Protein 8SBB (pdb70)

Organism: NCBI:txid1076937

Sequence (499 aa):
IAYRDRKRPFWTLSVLWPVSPLIGIYLAHTTGVGAFFWLTLAVWYLIIPLLDWVLGDDQSNPPEAVVPALESDRYYRILTYLTVPIHYVVLIGSAWYVSTHYGSMTWYDILGLALSVGIVNGLAINTGHELGHKKTELERWLAKIVLAVVGYGHFFIEHNKGHHKDVATPEDPASAPFGQSIYRFALREIPGAIIRAWNSEKERLGRLGHSPWSLQNEVLQPLLITIPLYVGLIAVLGVKIIPFLLIQIVFGWWQLTSANYIEHYGLLRQKLPDGRYERCQPYHSWNSNHVMSNLILFHLQRHSDHHAHPTRRYQSLRDFPDLPTLPSGYPLMFALSYFPPLWRAVMDRRVLDVCGRDARKINIDPNQREKIIHKFNLLTQVQLQESGGGLVQAGGSLRLSCAASGTISRYWTMGWYRQAPGKERELVAGISEGGSTNYADSVKGRFTISRDNAKNTVYLQMNSLKPEDTAVYYCAVTYRGPWFNRDPHYYWGQGTQVT

Solvent-accessible surface area: 24606 Å² total; per-residue (Å²): 107,38,22,162,37,157,24,20,83,114,10,59,54,1,44,91,55,0,38,21,1,47,95,0,10,152,69,9,114,77,74,62,88,34,65,66,10,101,49,7,30,44,45,20,53,133,95,5,17,91,62,6,191,81,111,26,107,13,140,13,56,4,44,73,18,4,5,18,19,3,55,72,34,152,59,5,66,76,10,1,54,98,0,9,76,48,5,48,89,2,5,77,22,0,0,140,31,1,32,65,65,83,82,103,32,60,170,128,24,25,63,0,0,1,29,0,1,0,19,8,6,16,19,0,8,17,0,2,17,25,4,10,23,20,160,61,131,106,4,102,134,36,0,14,66,0,1,1,2,2,21,7,2,16,17,22,5,26,18,35,127,5,8,48,148,14,1,0,3,73,132,1,18,5,4,0,6,3,16,21,25,0,112,138,0,10,127,113,8,42,67,11,4,86,100,76,2,66,74,36,8,98,116,98,8,48,203,94,71,106,72,47,186,16,156,74,4,47,20,35,44,3,69,124,56,23,112,71,31,32,94,30,24,31,79,123,34,29,118,104,0,58,90,2,2,106,64,0,36,98,39,0,67,63,16,25,1,0,15,29,6,0,9,1,2,0,4,33,22,78,116,74,110,156,39,185,63,52,194,40,65,56,118,7,0,2,10,12,33,43,16,37,1,1,15,4,23,4,24,28,3,6,4,2,3,16,17,55,76,54,67,28,39,7,16,0,10,35,18,74,114,135,37,6,61,13,53,26,0,1,2,81,11,9,38,35,2,38,125,22,87,102,6,114,63,31,0,14,147,91,0,34,117,66,30,40,112,31,9,146,71,2,15,7,7,116,105,44,109,107,122,16,32,152,111,79,109,18,100,116,136,54,86,15,122,55,72,25,53,40,149,62,130,52,60,21,51,47,98,3,15,4,49,14,66,45,43,148,42,174,99,54,47,12,10,3,26,28,37,15,108,78,109,77,47,52,53,4,0,13,10,50,107,68,42,77,72,93,41,31,129,67,3,120,78,37,13,77,13,56,69,146,86,71,177,13,16,4,75,3,87,4,48,36,16,76,117,118,19,36,3,40,9,23,4,16,11,32,46,58,12,56,173,167,80,62,80,11,55,15,39,34,13,108,24,26,90,9,49

Structure (mmCIF, N/CA/C/O backbone):
data_8SBB
#
_entry.id   8SBB
#
_cell.length_a   1.00
_cell.length_b   1.00
_cell.length_c   1.00
_cell.angle_alpha   90.00
_cell.angle_beta   90.00
_cell.angle_gamma   90.00
#
_symmetry.space_group_name_H-M   'P 1'
#
loop_
_entity.id
_entity.type
_entity.pdbx_description
1 polymer 'Alkane 1-monooxygenase'
2 polymer Nanobody
3 non-polymer 'FE (III) ION'
4 non-polymer DODECANE
#
loop_
_atom_site.group_PDB
_atom_site.id
_atom_site.type_symbol
_atom_site.label_atom_id
_atom_site.label_alt_id
_atom_site.label_comp_id
_atom_site.label_asym_id
_atom_site.label_entity_id
_atom_site.label_seq_id
_atom_site.pdbx_PDB_ins_code
_atom_site.Cartn_x
_atom_site.Cartn_y
_atom_site.Cartn_z
_atom_site.occupancy
_atom_site.B_iso_or_equiv
_atom_site.auth_seq_id
_atom_site.auth_comp_id
_atom_site.auth_asym_id
_atom_site.auth_atom_id
_atom_site.pdbx_PDB_model_num
ATOM 1 N N . ILE A 1 19 ? 134.616 81.244 122.818 1.00 80.97 19 ILE A N 1
ATOM 2 C CA . ILE A 1 19 ? 135.026 82.324 121.933 1.00 80.97 19 ILE A CA 1
ATOM 3 C C . ILE A 1 19 ? 134.213 82.237 120.649 1.00 80.97 19 ILE A C 1
ATOM 4 O O . ILE A 1 19 ? 134.690 81.804 119.607 1.00 80.97 19 ILE A O 1
ATOM 9 N N . ALA A 1 20 ? 132.961 82.649 120.738 1.00 73.15 20 ALA A N 1
ATOM 10 C CA . ALA A 1 20 ? 132.022 82.492 119.649 1.00 73.15 20 ALA A CA 1
ATOM 11 C C . ALA A 1 20 ? 131.026 83.630 119.639 1.00 73.15 20 ALA A C 1
ATOM 12 O O . ALA A 1 20 ? 130.707 84.196 120.684 1.00 73.15 20 ALA A O 1
ATOM 14 N N . TYR A 1 21 ? 130.557 83.961 118.470 1.00 66.80 21 TYR A N 1
ATOM 15 C CA . TYR A 1 21 ? 129.550 84.961 118.193 1.00 66.80 21 TYR A CA 1
ATOM 16 C C . TYR A 1 21 ? 128.268 84.379 117.830 1.00 66.80 21 TYR A C 1
ATOM 17 O O . TYR A 1 21 ? 127.684 84.700 116.806 1.00 66.80 21 TYR A O 1
ATOM 26 N N . ARG A 1 22 ? 127.743 83.494 118.676 1.00 71.68 22 ARG A N 1
ATOM 27 C CA . ARG A 1 22 ? 126.377 82.986 118.384 1.00 71.68 22 ARG A CA 1
ATOM 28 C C . ARG A 1 22 ? 125.434 84.193 118.362 1.00 71.68 22 ARG A C 1
ATOM 29 O O . ARG A 1 22 ? 125.451 84.960 119.344 1.00 71.68 22 ARG A O 1
ATOM 37 N N . ASP A 1 23 ? 124.663 84.370 117.282 1.00 63.27 23 ASP A N 1
ATOM 38 C CA . ASP A 1 23 ? 123.777 85.514 117.170 1.00 63.27 23 ASP A CA 1
ATOM 39 C C . ASP A 1 23 ? 122.725 85.494 118.267 1.00 63.27 23 ASP A C 1
ATOM 40 O O . ASP A 1 23 ? 122.744 84.619 119.132 1.00 63.27 23 ASP A O 1
ATOM 45 N N . ARG A 1 24 ? 121.837 86.474 118.287 1.00 60.91 24 ARG A N 1
ATOM 46 C CA . ARG A 1 24 ? 120.721 86.420 119.210 1.00 60.91 24 ARG A CA 1
ATOM 47 C C . ARG A 1 24 ? 119.416 86.747 118.514 1.00 60.91 24 ARG A C 1
ATOM 48 O O . ARG A 1 24 ? 118.373 86.179 118.824 1.00 60.91 24 ARG A O 1
ATOM 56 N N . LYS A 1 25 ? 119.472 87.656 117.557 1.00 56.84 25 LYS A N 1
ATOM 57 C CA . LYS A 1 25 ? 118.289 88.163 116.888 1.00 56.84 25 LYS A CA 1
ATOM 58 C C . LYS A 1 25 ? 118.066 87.468 115.559 1.00 56.84 25 LYS A C 1
ATOM 59 O O . LYS A 1 25 ? 117.218 87.905 114.783 1.00 56.84 25 LYS A O 1
ATOM 65 N N . ARG A 1 26 ? 118.808 86.401 115.274 1.00 58.07 26 ARG A N 1
ATOM 66 C CA . ARG A 1 26 ? 118.885 85.870 113.914 1.00 58.07 26 ARG A CA 1
ATOM 67 C C . ARG A 1 26 ? 117.540 85.552 113.288 1.00 58.07 26 ARG A C 1
ATOM 68 O O . ARG A 1 26 ? 117.266 86.083 112.206 1.00 58.07 26 ARG A O 1
ATOM 76 N N . PRO A 1 27 ? 116.669 84.735 113.870 1.00 53.07 27 PRO A N 1
ATOM 77 C CA . PRO A 1 27 ? 115.407 84.471 113.184 1.00 53.07 27 PRO A CA 1
ATOM 78 C C . PRO A 1 27 ? 114.529 85.680 113.080 1.00 53.07 27 PRO A C 1
ATOM 79 O O . PRO A 1 27 ? 113.753 85.769 112.128 1.00 53.07 27 PRO A O 1
ATOM 83 N N . PHE A 1 28 ? 114.643 86.629 113.998 1.00 51.69 28 PHE A N 1
ATOM 84 C CA . PHE A 1 28 ? 113.677 87.708 114.107 1.00 51.69 28 PHE A CA 1
ATOM 85 C C . PHE A 1 28 ? 114.002 88.909 113.249 1.00 51.69 28 PHE A C 1
ATOM 86 O O . PHE A 1 28 ? 113.520 90.003 113.544 1.00 51.69 28 PHE A O 1
ATOM 94 N N . TRP A 1 29 ? 114.796 88.770 112.202 1.00 48.70 29 TRP A N 1
ATOM 95 C CA . TRP A 1 29 ? 114.952 89.888 111.296 1.00 48.70 29 TRP A CA 1
ATOM 96 C C . TRP A 1 29 ? 113.901 89.921 110.198 1.00 48.70 29 TRP A C 1
ATOM 97 O O . TRP A 1 29 ? 113.904 90.867 109.409 1.00 48.70 29 TRP A O 1
ATOM 108 N N . THR A 1 30 ? 113.002 88.932 110.117 1.00 46.12 30 THR A N 1
ATOM 109 C CA . THR A 1 30 ? 111.940 88.954 109.107 1.00 46.12 30 THR A CA 1
ATOM 110 C C . THR A 1 30 ? 110.710 89.729 109.553 1.00 46.12 30 THR A C 1
ATOM 111 O O . THR A 1 30 ? 109.842 90.085 108.731 1.00 46.12 30 THR A O 1
ATOM 115 N N . LEU A 1 31 ? 110.631 90.055 110.822 1.00 43.18 31 LEU A N 1
ATOM 116 C CA . LEU A 1 31 ? 109.654 91.035 111.224 1.00 43.18 31 LEU A CA 1
ATOM 117 C C . LEU A 1 31 ? 109.810 92.324 110.433 1.00 43.18 31 LEU A C 1
ATOM 118 O O . LEU A 1 31 ? 108.879 93.131 110.378 1.00 43.18 31 LEU A O 1
ATOM 123 N N . SER A 1 32 ? 110.953 92.515 109.779 1.00 44.21 32 SER A N 1
ATOM 124 C CA . SER A 1 32 ? 111.152 93.702 108.959 1.00 44.21 32 SER A CA 1
ATOM 125 C C . SER A 1 32 ? 110.454 93.581 107.617 1.00 44.21 32 SER A C 1
ATOM 126 O O . SER A 1 32 ? 110.170 94.589 106.970 1.00 44.21 32 SER A O 1
ATOM 129 N N . VAL A 1 33 ? 110.210 92.366 107.153 1.00 42.77 33 VAL A N 1
ATOM 130 C CA . VAL A 1 33 ? 109.272 92.209 106.052 1.00 42.77 33 VAL A CA 1
ATOM 131 C C . VAL A 1 33 ? 107.889 92.547 106.531 1.00 42.77 33 VAL A C 1
ATOM 132 O O . VAL A 1 33 ? 107.100 93.174 105.824 1.00 42.77 33 VAL A O 1
ATOM 136 N N . LEU A 1 34 ? 107.577 92.160 107.755 1.00 41.00 34 LEU A N 1
ATOM 137 C CA . LEU A 1 34 ? 106.231 92.455 108.241 1.00 41.00 34 LEU A CA 1
ATOM 138 C C . LEU A 1 34 ? 105.956 93.949 108.298 1.00 41.00 34 LEU A C 1
ATOM 139 O O . LEU A 1 34 ? 105.113 94.447 107.556 1.00 41.00 34 LEU A O 1
ATOM 144 N N . TRP A 1 35 ? 106.676 94.684 109.148 1.00 41.21 35 TRP A N 1
ATOM 145 C CA . TRP A 1 35 ? 106.215 95.999 109.611 1.00 41.21 35 TRP A CA 1
ATOM 146 C C . TRP A 1 35 ? 105.755 96.945 108.521 1.00 41.21 35 TRP A C 1
ATOM 147 O O . TRP A 1 35 ? 104.856 97.752 108.793 1.00 41.21 35 TRP A O 1
ATOM 158 N N . PRO A 1 36 ? 106.321 96.957 107.316 1.00 39.74 36 PRO A N 1
ATOM 159 C CA . PRO A 1 36 ? 105.832 97.900 106.309 1.00 39.74 36 PRO A CA 1
ATOM 160 C C . PRO A 1 36 ? 104.392 97.719 105.904 1.00 39.74 36 PRO A C 1
ATOM 161 O O . PRO A 1 36 ? 103.901 98.530 105.117 1.00 39.74 36 PRO A O 1
ATOM 165 N N . VAL A 1 37 ? 103.690 96.699 106.389 1.00 39.02 37 VAL A N 1
ATOM 166 C CA . VAL A 1 37 ? 102.309 96.475 105.998 1.00 39.02 37 VAL A CA 1
ATOM 167 C C . VAL A 1 37 ? 101.350 96.759 107.146 1.00 39.02 37 VAL A C 1
ATOM 168 O O . VAL A 1 37 ? 100.246 96.227 107.178 1.00 39.02 37 VAL A O 1
ATOM 172 N N . SER A 1 38 ? 101.739 97.607 108.082 1.00 41.42 38 SER A N 1
ATOM 173 C CA . SER A 1 38 ? 100.883 97.849 109.234 1.00 41.42 38 SER A CA 1
ATOM 174 C C . SER A 1 38 ? 99.672 98.711 108.919 1.00 41.42 38 SER A C 1
ATOM 175 O O . SER A 1 38 ? 98.590 98.412 109.452 1.00 41.42 38 SER A O 1
ATOM 178 N N . PRO A 1 39 ? 99.750 99.749 108.087 1.00 41.92 39 PRO A N 1
ATOM 179 C CA . PRO A 1 39 ? 98.520 100.458 107.719 1.00 41.92 39 PRO A CA 1
ATOM 180 C C . PRO A 1 39 ? 97.535 99.604 106.956 1.00 41.92 39 PRO A C 1
ATOM 181 O O . PRO A 1 39 ? 96.329 99.785 107.117 1.00 41.92 39 PRO A O 1
ATOM 185 N N . LEU A 1 40 ? 97.999 98.649 106.155 1.00 40.96 40 LEU A N 1
ATOM 186 C CA . LEU A 1 40 ? 97.083 97.849 105.352 1.00 40.96 40 LEU A CA 1
ATOM 187 C C . LEU A 1 40 ? 96.262 96.899 106.208 1.00 40.96 40 LEU A C 1
ATOM 188 O O . LEU A 1 40 ? 95.036 96.832 106.069 1.00 40.96 40 LEU A O 1
ATOM 193 N N . ILE A 1 41 ? 96.911 96.123 107.078 1.00 41.85 41 ILE A N 1
ATOM 194 C CA . ILE A 1 41 ? 96.099 95.253 107.919 1.00 41.85 41 ILE A CA 1
ATOM 195 C C . ILE A 1 41 ? 95.404 96.071 108.984 1.00 41.85 41 ILE A C 1
ATOM 196 O O . ILE A 1 41 ? 94.357 95.667 109.491 1.00 41.85 41 ILE A O 1
ATOM 201 N N . GLY A 1 42 ? 95.909 97.257 109.281 1.00 40.60 42 GLY A N 1
ATOM 202 C CA . GLY A 1 42 ? 95.105 98.191 110.033 1.00 40.60 42 GLY A CA 1
ATOM 203 C C . GLY A 1 42 ? 93.786 98.476 109.351 1.00 40.60 42 GLY A C 1
ATOM 204 O O . GLY A 1 42 ? 92.727 98.431 109.979 1.00 40.60 42 GLY A O 1
ATOM 205 N N . ILE A 1 43 ? 93.828 98.730 108.050 1.00 40.83 43 ILE A N 1
ATOM 206 C CA . ILE A 1 43 ? 92.607 98.969 107.290 1.00 40.83 43 ILE A CA 1
ATOM 207 C C . ILE A 1 43 ? 91.698 97.758 107.340 1.00 40.83 43 ILE A C 1
ATOM 208 O O . ILE A 1 43 ? 90.515 97.863 107.672 1.00 40.83 43 ILE A O 1
ATOM 213 N N . TYR A 1 44 ? 92.213 96.613 106.922 1.00 41.78 44 TYR A N 1
ATOM 214 C CA . TYR A 1 44 ? 91.393 95.413 106.890 1.00 41.78 44 TYR A CA 1
ATOM 215 C C . TYR A 1 44 ? 90.707 95.197 108.220 1.00 41.78 44 TYR A C 1
ATOM 216 O O . TYR A 1 44 ? 89.495 94.987 108.279 1.00 41.78 44 TYR A O 1
ATOM 225 N N . LEU A 1 45 ? 91.470 95.200 109.293 1.00 43.43 45 LEU A N 1
ATOM 226 C CA . LEU A 1 45 ? 90.877 94.997 110.593 1.00 43.43 45 LEU A CA 1
ATOM 227 C C . LEU A 1 45 ? 89.812 96.053 110.881 1.00 43.43 45 LEU A C 1
ATOM 228 O O . LEU A 1 45 ? 88.735 95.723 111.395 1.00 43.43 45 LEU A O 1
ATOM 233 N N . ALA A 1 46 ? 90.067 97.320 110.521 1.00 42.72 46 ALA A N 1
ATOM 234 C CA . ALA A 1 46 ? 89.131 98.389 110.867 1.00 42.72 46 ALA A CA 1
ATOM 235 C C . ALA A 1 46 ? 87.866 98.317 110.049 1.00 42.72 46 ALA A C 1
ATOM 236 O O . ALA A 1 46 ? 86.868 98.942 110.398 1.00 42.72 46 ALA A O 1
ATOM 238 N N . HIS A 1 47 ? 87.896 97.595 108.951 1.00 41.21 47 HIS A N 1
ATOM 239 C CA . HIS A 1 47 ? 86.697 97.464 108.142 1.00 41.21 47 HIS A CA 1
ATOM 240 C C . HIS A 1 47 ? 85.925 96.213 108.493 1.00 41.21 47 HIS A C 1
ATOM 241 O O . HIS A 1 47 ? 84.697 96.190 108.394 1.00 41.21 47 HIS A O 1
ATOM 248 N N . THR A 1 48 ? 86.626 95.151 108.872 1.00 44.04 48 THR A N 1
ATOM 249 C CA . THR A 1 48 ? 85.927 93.936 109.243 1.00 44.04 48 THR A CA 1
ATOM 250 C C . THR A 1 48 ? 85.310 94.055 110.617 1.00 44.04 48 THR A C 1
ATOM 251 O O . THR A 1 48 ? 84.132 93.759 110.796 1.00 44.04 48 THR A O 1
ATOM 255 N N . THR A 1 49 ? 86.068 94.502 111.598 1.00 44.62 49 THR A N 1
ATOM 256 C CA . THR A 1 49 ? 85.502 94.548 112.927 1.00 44.62 49 THR A CA 1
ATOM 257 C C . THR A 1 49 ? 84.474 95.651 113.082 1.00 44.62 49 THR A C 1
ATOM 258 O O . THR A 1 49 ? 83.592 95.531 113.938 1.00 44.62 49 THR A O 1
ATOM 262 N N . GLY A 1 50 ? 84.552 96.718 112.295 1.00 43.94 50 GLY A N 1
ATOM 263 C CA . GLY A 1 50 ? 83.602 97.801 112.427 1.00 43.94 50 GLY A CA 1
ATOM 264 C C . GLY A 1 50 ? 83.766 98.665 113.657 1.00 43.94 50 GLY A C 1
ATOM 265 O O . GLY A 1 50 ? 82.829 98.774 114.447 1.00 43.94 50 GLY A O 1
ATOM 266 N N . VAL A 1 51 ? 84.937 99.233 113.861 1.00 44.45 51 VAL A N 1
ATOM 267 C CA . VAL A 1 51 ? 85.190 100.274 114.840 1.00 44.45 51 VAL A CA 1
ATOM 268 C C . VAL A 1 51 ? 85.970 101.337 114.092 1.00 44.45 51 VAL A C 1
ATOM 269 O O . VAL A 1 51 ? 86.115 101.253 112.871 1.00 44.45 51 VAL A O 1
ATOM 273 N N . GLY A 1 52 ? 86.440 102.346 114.784 1.00 43.64 52 GLY A N 1
ATOM 274 C CA . GLY A 1 52 ? 87.085 103.366 113.999 1.00 43.64 52 GLY A CA 1
ATOM 275 C C . GLY A 1 52 ? 88.533 103.602 114.269 1.00 43.64 52 GLY A C 1
ATOM 276 O O . GLY A 1 52 ? 89.258 104.008 113.363 1.00 43.64 52 GLY A O 1
ATOM 277 N N . ALA A 1 53 ? 88.992 103.365 115.485 1.00 43.27 53 ALA A N 1
ATOM 278 C CA . ALA A 1 53 ? 90.356 103.710 115.822 1.00 43.27 53 ALA A CA 1
ATOM 279 C C . ALA A 1 53 ? 91.378 102.875 115.079 1.00 43.27 53 ALA A C 1
ATOM 280 O O . ALA A 1 53 ? 92.522 103.309 114.948 1.00 43.27 53 ALA A O 1
ATOM 282 N N . PHE A 1 54 ? 91.010 101.715 114.574 1.00 43.63 54 PHE A N 1
ATOM 283 C CA . PHE A 1 54 ? 91.993 100.773 114.074 1.00 43.63 54 PHE A CA 1
ATOM 284 C C . PHE A 1 54 ? 92.757 101.249 112.855 1.00 43.63 54 PHE A C 1
ATOM 285 O O . PHE A 1 54 ? 93.607 100.503 112.362 1.00 43.63 54 PHE A O 1
ATOM 293 N N . PHE A 1 55 ? 92.505 102.439 112.342 1.00 41.47 55 PHE A N 1
ATOM 294 C CA . PHE A 1 55 ? 93.456 102.973 111.389 1.00 41.47 55 PHE A CA 1
ATOM 295 C C . PHE A 1 55 ? 94.656 103.549 112.108 1.00 41.47 55 PHE A C 1
ATOM 296 O O . PHE A 1 55 ? 95.792 103.368 111.675 1.00 41.47 55 PHE A O 1
ATOM 304 N N . TRP A 1 56 ? 94.426 104.229 113.216 1.00 41.74 56 TRP A N 1
ATOM 305 C CA . TRP A 1 56 ? 95.500 104.731 114.046 1.00 41.74 56 TRP A CA 1
ATOM 306 C C . TRP A 1 56 ? 96.173 103.568 114.761 1.00 41.74 56 TRP A C 1
ATOM 307 O O . TRP A 1 56 ? 96.077 103.416 115.976 1.00 41.74 56 TRP A O 1
ATOM 318 N N . LEU A 1 57 ? 96.843 102.720 113.998 1.00 41.90 57 LEU A N 1
ATOM 319 C CA . LEU A 1 57 ? 97.453 101.558 114.619 1.00 41.90 57 LEU A CA 1
ATOM 320 C C . LEU A 1 57 ? 98.958 101.599 114.532 1.00 41.90 57 LEU A C 1
ATOM 321 O O . LEU A 1 57 ? 99.640 101.164 115.466 1.00 41.90 57 LEU A O 1
ATOM 326 N N . THR A 1 58 ? 99.499 102.111 113.433 1.00 41.92 58 THR A N 1
ATOM 327 C CA . THR A 1 58 ? 100.930 102.324 113.385 1.00 41.92 58 THR A CA 1
ATOM 328 C C . THR A 1 58 ? 101.364 103.358 114.397 1.00 41.92 58 THR A C 1
ATOM 329 O O . THR A 1 58 ? 102.416 103.205 115.013 1.00 41.92 58 THR A O 1
ATOM 333 N N . LEU A 1 59 ? 100.576 104.390 114.590 1.00 40.72 59 LEU A N 1
ATOM 334 C CA . LEU A 1 59 ? 100.907 105.418 115.545 1.00 40.72 59 LEU A CA 1
ATOM 335 C C . LEU A 1 59 ? 100.882 104.912 116.968 1.00 40.72 59 LEU A C 1
ATOM 336 O O . LEU A 1 59 ? 101.500 105.532 117.836 1.00 40.72 59 LEU A O 1
ATOM 341 N N . ALA A 1 60 ? 100.205 103.816 117.237 1.00 40.41 60 ALA A N 1
ATOM 342 C CA . ALA A 1 60 ? 100.270 103.227 118.547 1.00 40.41 60 ALA A CA 1
ATOM 343 C C . ALA A 1 60 ? 101.378 102.218 118.660 1.00 40.41 60 ALA A C 1
ATOM 344 O O . ALA A 1 60 ? 102.126 102.263 119.630 1.00 40.41 60 ALA A O 1
ATOM 346 N N . VAL A 1 61 ? 101.538 101.346 117.683 1.00 41.43 61 VAL A N 1
ATOM 347 C CA . VAL A 1 61 ? 102.685 100.464 117.666 1.00 41.43 61 VAL A CA 1
ATOM 348 C C . VAL A 1 61 ? 103.986 101.229 117.846 1.00 41.43 61 VAL A C 1
ATOM 349 O O . VAL A 1 61 ? 104.847 100.811 118.623 1.00 41.43 61 VAL A O 1
ATOM 353 N N . TRP A 1 62 ? 104.157 102.362 117.178 1.00 44.19 62 TRP A N 1
ATOM 354 C CA . TRP A 1 62 ? 105.452 103.023 117.166 1.00 44.19 62 TRP A CA 1
ATOM 355 C C . TRP A 1 62 ? 105.688 103.843 118.418 1.00 44.19 62 TRP A C 1
ATOM 356 O O . TRP A 1 62 ? 106.831 103.997 118.848 1.00 44.19 62 TRP A O 1
ATOM 367 N N . TYR A 1 63 ? 104.644 104.377 119.021 1.00 44.24 63 TYR A N 1
ATOM 368 C CA . TYR A 1 63 ? 104.873 105.275 120.139 1.00 44.24 63 TYR A CA 1
ATOM 369 C C . TYR A 1 63 ? 104.628 104.602 121.482 1.00 44.24 63 TYR A C 1
ATOM 370 O O . TYR A 1 63 ? 105.123 105.069 122.510 1.00 44.24 63 TYR A O 1
ATOM 379 N N . LEU A 1 64 ? 103.853 103.528 121.517 1.00 42.65 64 LEU A N 1
ATOM 380 C CA . LEU A 1 64 ? 103.349 103.114 122.810 1.00 42.65 64 LEU A CA 1
ATOM 381 C C . LEU A 1 64 ? 103.549 101.633 123.092 1.00 42.65 64 LEU A C 1
ATOM 382 O O . LEU A 1 64 ? 103.667 101.242 124.252 1.00 42.65 64 LEU A O 1
ATOM 387 N N . ILE A 1 65 ? 103.594 100.789 122.076 1.00 43.30 65 ILE A N 1
ATOM 388 C CA . ILE A 1 65 ? 103.870 99.401 122.392 1.00 43.30 65 ILE A CA 1
ATOM 389 C C . ILE A 1 65 ? 105.334 99.057 122.166 1.00 43.30 65 ILE A C 1
ATOM 390 O O . ILE A 1 65 ? 105.862 98.168 122.837 1.00 43.30 65 ILE A O 1
ATOM 395 N N . ILE A 1 66 ? 106.030 99.734 121.256 1.00 45.13 66 ILE A N 1
ATOM 396 C CA . ILE A 1 66 ? 107.465 99.487 121.085 1.00 45.13 66 ILE A CA 1
ATOM 397 C C . ILE A 1 66 ? 108.321 100.170 122.147 1.00 45.13 66 ILE A C 1
ATOM 398 O O . ILE A 1 66 ? 109.335 99.591 122.536 1.00 45.13 66 ILE A O 1
ATOM 403 N N . PRO A 1 67 ? 108.015 101.365 122.644 1.00 45.18 67 PRO A N 1
ATOM 404 C CA . PRO A 1 67 ? 108.734 101.827 123.840 1.00 45.18 67 PRO A CA 1
ATOM 405 C C . PRO A 1 67 ? 108.526 100.965 125.074 1.00 45.18 67 PRO A C 1
ATOM 406 O O . PRO A 1 67 ? 109.505 100.600 125.754 1.00 45.18 67 PRO A O 1
ATOM 410 N N . LEU A 1 68 ? 107.276 100.651 125.407 1.00 45.77 68 LEU A N 1
ATOM 411 C CA . LEU A 1 68 ? 107.017 99.702 126.481 1.00 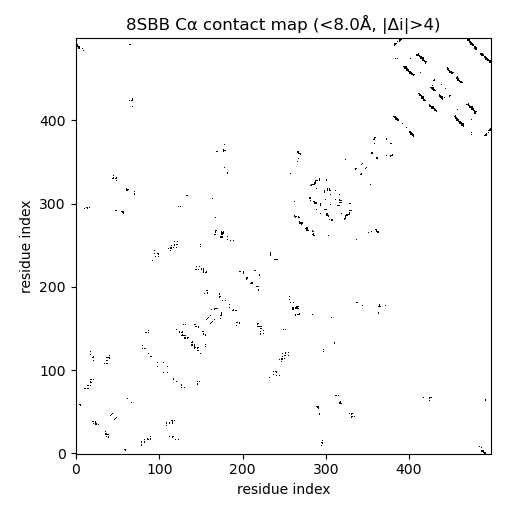45.77 68 LEU A CA 1
ATOM 412 C C . LEU A 1 68 ? 107.785 98.413 126.262 1.00 45.77 68 LEU A C 1
ATOM 413 O O . LEU A 1 68 ? 108.533 97.966 127.135 1.00 45.77 68 LEU A O 1
ATOM 418 N N . LEU A 1 69 ? 107.620 97.803 125.100 1.00 47.04 69 LEU A N 1
ATOM 419 C CA . LEU A 1 69 ? 108.300 96.550 124.849 1.00 47.04 69 LEU A CA 1
ATOM 420 C C . LEU A 1 69 ? 109.801 96.709 124.906 1.00 47.04 69 LEU A C 1
ATOM 421 O O . LEU A 1 69 ? 110.499 95.789 125.359 1.00 47.04 69 LEU A O 1
ATOM 426 N N . ASP A 1 70 ? 110.302 97.849 124.448 1.00 47.55 70 ASP A N 1
ATOM 427 C CA . ASP A 1 70 ? 111.710 98.154 124.568 1.00 47.55 70 ASP A CA 1
ATOM 428 C C . ASP A 1 70 ? 112.152 97.906 125.984 1.00 47.55 70 ASP A C 1
ATOM 429 O O . ASP A 1 70 ? 112.912 96.975 126.268 1.00 47.55 70 ASP A O 1
ATOM 434 N N . TRP A 1 71 ? 111.579 98.677 126.903 1.00 48.15 71 TRP A N 1
ATOM 435 C CA . TRP A 1 71 ? 111.931 98.581 128.313 1.00 48.15 71 TRP A CA 1
ATOM 436 C C . TRP A 1 71 ? 111.679 97.185 128.868 1.00 48.15 71 TRP A C 1
ATOM 437 O O . TRP A 1 71 ? 112.313 96.781 129.846 1.00 48.15 71 TRP A O 1
ATOM 448 N N . VAL A 1 72 ? 110.758 96.430 128.258 1.00 46.20 72 VAL A N 1
ATOM 449 C CA . VAL A 1 72 ? 110.401 95.110 128.783 1.00 46.20 72 VAL A CA 1
ATOM 450 C C . VAL A 1 72 ? 111.467 94.094 128.444 1.00 46.20 72 VAL A C 1
ATOM 451 O O . VAL A 1 72 ? 111.709 93.153 129.198 1.00 46.20 72 VAL A O 1
ATOM 455 N N . LEU A 1 73 ? 112.134 94.271 127.319 1.00 50.31 73 LEU A N 1
ATOM 456 C CA . LEU A 1 73 ? 113.155 93.307 126.956 1.00 50.31 73 LEU A CA 1
ATOM 457 C C . LEU A 1 73 ? 114.475 93.621 127.638 1.00 50.31 73 LEU A C 1
ATOM 458 O O . LEU A 1 73 ? 114.972 92.828 128.443 1.00 50.31 73 LEU A O 1
ATOM 463 N N . GLY A 1 74 ? 115.062 94.777 127.342 1.00 57.05 74 GLY A N 1
ATOM 464 C CA . GLY A 1 74 ? 116.296 95.189 127.979 1.00 57.05 74 GLY A CA 1
ATOM 465 C C . GLY A 1 74 ? 117.299 95.723 126.971 1.00 57.05 74 GLY A C 1
ATOM 466 O O . GLY A 1 74 ? 116.924 96.257 125.920 1.00 57.05 74 GLY A O 1
ATOM 467 N N . ASP A 1 75 ? 118.577 95.580 127.306 1.00 63.09 75 ASP A N 1
ATOM 468 C CA . ASP A 1 75 ? 119.653 95.916 126.393 1.00 63.09 75 ASP A CA 1
ATOM 469 C C . ASP A 1 75 ? 119.873 94.762 125.422 1.00 63.09 75 ASP A C 1
ATOM 470 O O . ASP A 1 75 ? 119.244 93.707 125.525 1.00 63.09 75 ASP A O 1
ATOM 475 N N . ASP A 1 76 ? 120.780 94.943 124.474 1.00 58.44 76 ASP A N 1
ATOM 476 C CA . ASP A 1 76 ? 121.203 93.852 123.612 1.00 58.44 76 ASP A CA 1
ATOM 477 C C . ASP A 1 76 ? 122.418 93.188 124.217 1.00 58.44 76 ASP A C 1
ATOM 478 O O . ASP A 1 76 ? 123.212 93.836 124.900 1.00 58.44 76 ASP A O 1
ATOM 483 N N . GLN A 1 77 ? 122.559 91.898 123.984 1.00 61.64 77 GLN A N 1
ATOM 484 C CA . GLN A 1 77 ? 123.745 91.201 124.436 1.00 61.64 77 GLN A CA 1
ATOM 485 C C . GLN A 1 77 ? 124.578 90.681 123.282 1.00 61.64 77 GLN A C 1
ATOM 486 O O . GLN A 1 77 ? 125.298 89.695 123.440 1.00 61.64 77 GLN A O 1
ATOM 492 N N . SER A 1 78 ? 124.503 91.320 122.130 1.00 60.74 78 SER A N 1
ATOM 493 C CA . SER A 1 78 ? 125.242 90.893 120.957 1.00 60.74 78 SER A CA 1
ATOM 494 C C . SER A 1 78 ? 126.031 92.068 120.412 1.00 60.74 78 SER A C 1
ATOM 495 O O . SER A 1 78 ? 125.461 92.990 119.826 1.00 60.74 78 SER A O 1
ATOM 498 N N . ASN A 1 79 ? 127.338 92.029 120.587 1.00 59.53 79 ASN A N 1
ATOM 499 C CA . ASN A 1 79 ? 128.249 92.901 119.863 1.00 59.53 79 ASN A CA 1
ATOM 500 C C . ASN A 1 79 ? 129.201 91.988 119.115 1.00 59.53 79 ASN A C 1
ATOM 501 O O . ASN A 1 79 ? 129.827 91.107 119.711 1.00 59.53 79 ASN A O 1
ATOM 506 N N . PRO A 1 80 ? 129.327 92.149 117.815 1.00 58.46 80 PRO A N 1
ATOM 507 C CA . PRO A 1 80 ? 130.299 91.388 117.083 1.00 58.46 80 PRO A CA 1
ATOM 508 C C . PRO A 1 80 ? 131.706 91.810 117.444 1.00 58.46 80 PRO A C 1
ATOM 509 O O . PRO A 1 80 ? 132.011 93.009 117.484 1.00 58.46 80 PRO A O 1
ATOM 513 N N . PRO A 1 81 ? 132.594 90.868 117.711 1.00 62.32 81 PRO A N 1
ATOM 514 C CA . PRO A 1 81 ? 134.011 91.199 117.824 1.00 62.32 81 PRO A CA 1
ATOM 515 C C . PRO A 1 81 ? 134.602 91.636 116.497 1.00 62.32 81 PRO A C 1
ATOM 516 O O . PRO A 1 81 ? 133.914 91.788 115.489 1.00 62.32 81 PRO A O 1
ATOM 520 N N . GLU A 1 82 ? 135.913 91.853 116.512 1.00 66.64 82 GLU A N 1
ATOM 521 C CA . GLU A 1 82 ? 136.564 92.525 115.395 1.00 66.64 82 GLU A CA 1
ATOM 522 C C . GLU A 1 82 ? 136.802 91.597 114.212 1.00 66.64 82 GLU A C 1
ATOM 523 O O . GLU A 1 82 ? 136.479 91.946 113.077 1.00 66.64 82 GLU A O 1
ATOM 529 N N . ALA A 1 83 ? 137.387 90.429 114.439 1.00 66.86 83 ALA A N 1
ATOM 530 C CA . ALA A 1 83 ? 137.739 89.583 113.311 1.00 66.86 83 ALA A CA 1
ATOM 531 C C . ALA A 1 83 ? 136.573 88.785 112.761 1.00 66.86 83 ALA A C 1
ATOM 532 O O . ALA A 1 83 ? 136.801 87.918 111.916 1.00 66.86 83 ALA A O 1
ATOM 534 N N . VAL A 1 84 ? 135.341 89.032 113.199 1.00 65.33 84 VAL A N 1
ATOM 535 C CA . VAL A 1 84 ? 134.203 88.375 112.567 1.00 65.33 84 VAL A CA 1
ATOM 536 C C . VAL A 1 84 ? 133.520 89.243 111.532 1.00 65.33 84 VAL A C 1
ATOM 537 O O . VAL A 1 84 ? 132.580 88.775 110.878 1.00 65.33 84 VAL A O 1
ATOM 541 N N . VAL A 1 85 ? 133.952 90.488 111.355 1.00 63.32 85 VAL A N 1
ATOM 542 C CA . VAL A 1 85 ? 133.376 91.319 110.305 1.00 63.32 85 VAL A CA 1
ATOM 543 C C . VAL A 1 85 ? 133.526 90.682 108.934 1.00 63.32 85 VAL A C 1
ATOM 544 O O . VAL A 1 85 ? 132.512 90.557 108.220 1.00 63.32 85 VAL A O 1
ATOM 548 N N . PRO A 1 86 ? 134.709 90.248 108.507 1.00 69.48 86 PRO A N 1
ATOM 549 C CA . PRO A 1 86 ? 134.784 89.553 107.229 1.00 69.48 86 PRO A CA 1
ATOM 550 C C . PRO A 1 86 ? 134.021 88.261 107.219 1.00 69.48 86 PRO A C 1
ATOM 551 O O . PRO A 1 86 ? 133.940 87.622 106.166 1.00 69.48 86 PRO A O 1
ATOM 555 N N . ALA A 1 87 ? 133.456 87.841 108.339 1.00 65.51 87 ALA A N 1
ATOM 556 C CA . ALA A 1 87 ? 132.583 86.687 108.298 1.00 65.51 87 ALA A CA 1
ATOM 557 C C . ALA A 1 87 ? 131.129 87.075 108.234 1.00 65.51 87 ALA A C 1
ATOM 558 O O . ALA A 1 87 ? 130.354 86.417 107.540 1.00 65.51 87 ALA A O 1
ATOM 560 N N . LEU A 1 88 ? 130.739 88.126 108.922 1.00 59.96 88 LEU A N 1
ATOM 561 C CA . LEU A 1 88 ? 129.349 88.518 108.921 1.00 59.96 88 LEU A CA 1
ATOM 562 C C . LEU A 1 88 ? 128.964 89.302 107.688 1.00 59.96 88 LEU A C 1
ATOM 563 O O . LEU A 1 88 ? 127.783 89.570 107.490 1.00 59.96 88 LEU A O 1
ATOM 568 N N . GLU A 1 89 ? 129.909 89.684 106.850 1.00 59.28 89 GLU A N 1
ATOM 569 C CA . GLU A 1 89 ? 129.552 90.308 105.587 1.00 59.28 89 GLU A CA 1
ATOM 570 C C . GLU A 1 89 ? 129.641 89.333 104.430 1.00 59.28 89 GLU A C 1
ATOM 571 O O . GLU A 1 89 ? 130.152 89.672 103.366 1.00 59.28 89 GLU A O 1
ATOM 577 N N . SER A 1 90 ? 129.203 88.106 104.634 1.00 60.74 90 SER A N 1
ATOM 578 C CA . SER A 1 90 ? 129.140 87.148 103.549 1.00 60.74 90 SER A CA 1
ATOM 579 C C . SER A 1 90 ? 127.898 86.275 103.620 1.00 60.74 90 SER A C 1
ATOM 580 O O . SER A 1 90 ? 127.783 85.320 102.848 1.00 60.74 90 SER A O 1
ATOM 583 N N . ASP A 1 91 ? 126.980 86.559 104.526 1.00 60.90 91 ASP A N 1
ATOM 584 C CA . ASP A 1 91 ? 125.689 85.903 104.553 1.00 60.90 91 ASP A CA 1
ATOM 585 C C . ASP A 1 91 ? 124.680 86.821 103.901 1.00 60.90 91 ASP A C 1
ATOM 586 O O . ASP A 1 91 ? 124.412 87.914 104.396 1.00 60.90 91 ASP A O 1
ATOM 591 N N . ARG A 1 92 ? 124.122 86.365 102.804 1.00 55.91 92 ARG A N 1
ATOM 592 C CA . ARG A 1 92 ? 123.266 87.168 101.967 1.00 55.91 92 ARG A CA 1
ATOM 593 C C . ARG A 1 92 ? 121.887 87.383 102.549 1.00 55.91 92 ARG A C 1
ATOM 594 O O . ARG A 1 92 ? 121.151 88.227 102.034 1.00 55.91 92 ARG A O 1
ATOM 602 N N . TYR A 1 93 ? 121.497 86.623 103.561 1.00 51.71 93 TYR A N 1
ATOM 603 C CA . TYR A 1 93 ? 120.169 86.785 104.134 1.00 51.71 93 TYR A CA 1
ATOM 604 C C . TYR A 1 93 ? 119.952 88.227 104.553 1.00 51.71 93 TYR A C 1
ATOM 605 O O . TYR A 1 93 ? 118.889 88.821 104.292 1.00 51.71 93 TYR A O 1
ATOM 614 N N . TYR A 1 94 ? 120.986 88.832 105.133 1.00 49.57 94 TYR A N 1
ATOM 615 C CA . TYR A 1 94 ? 120.859 90.175 105.669 1.00 49.57 94 TYR A CA 1
ATOM 616 C C . TYR A 1 94 ? 120.655 91.199 104.574 1.00 49.57 94 TYR A C 1
ATOM 617 O O . TYR A 1 94 ? 120.304 92.340 104.870 1.00 49.57 94 TYR A O 1
ATOM 626 N N . ARG A 1 95 ? 120.873 90.838 103.317 1.00 48.05 95 ARG A N 1
ATOM 627 C CA . ARG A 1 95 ? 120.626 91.818 102.279 1.00 48.05 95 ARG A CA 1
ATOM 628 C C . ARG A 1 95 ? 119.415 91.468 101.435 1.00 48.05 95 ARG A C 1
ATOM 629 O O . ARG A 1 95 ? 118.771 92.370 100.860 1.00 48.05 95 ARG A O 1
ATOM 637 N N . ILE A 1 96 ? 119.075 90.186 101.346 1.00 44.72 96 ILE A N 1
ATOM 638 C CA . ILE A 1 96 ? 117.818 89.858 100.701 1.00 44.72 96 ILE A CA 1
ATOM 639 C C . ILE A 1 96 ? 116.682 90.448 101.494 1.00 44.72 96 ILE A C 1
ATOM 640 O O . ILE A 1 96 ? 115.638 90.805 100.932 1.00 44.72 96 ILE A O 1
ATOM 645 N N . LEU A 1 97 ? 116.879 90.639 102.790 1.00 46.23 97 LEU A N 1
ATOM 646 C CA . LEU A 1 97 ? 115.807 91.197 103.598 1.00 46.23 97 LEU A CA 1
ATOM 647 C C . LEU A 1 97 ? 115.649 92.692 103.388 1.00 46.23 97 LEU A C 1
ATOM 648 O O . LEU A 1 97 ? 114.746 93.308 103.956 1.00 46.23 97 LEU A O 1
ATOM 653 N N . THR A 1 98 ? 116.522 93.304 102.599 1.00 44.24 98 THR A N 1
ATOM 654 C CA . THR A 1 98 ? 116.309 94.699 102.240 1.00 44.24 98 THR A CA 1
ATOM 655 C C . THR A 1 98 ? 115.765 94.816 100.825 1.00 44.24 98 THR A C 1
ATOM 656 O O . THR A 1 98 ? 114.857 95.635 100.540 1.00 44.24 98 THR A O 1
ATOM 660 N N . TYR A 1 99 ? 116.292 93.991 99.926 1.00 43.55 99 TYR A N 1
ATOM 661 C CA . TYR A 1 99 ? 115.705 93.995 98.604 1.00 43.55 99 TYR A CA 1
ATOM 662 C C . TYR A 1 99 ? 114.221 93.699 98.657 1.00 43.55 99 TYR A C 1
ATOM 663 O O . TYR A 1 99 ? 113.446 94.434 98.048 1.00 43.55 99 TYR A O 1
ATOM 672 N N . LEU A 1 100 ? 113.796 92.661 99.367 1.00 40.10 100 LEU A N 1
ATOM 673 C CA . LEU A 1 100 ? 112.372 92.375 99.441 1.00 40.10 100 LEU A CA 1
ATOM 674 C C . LEU A 1 100 ? 111.566 93.530 99.988 1.00 40.10 100 LEU A C 1
ATOM 675 O O . LEU A 1 100 ? 110.368 93.617 99.716 1.00 40.10 100 LEU A O 1
ATOM 680 N N . THR A 1 101 ? 112.173 94.409 100.768 1.00 40.71 101 THR A N 1
ATOM 681 C CA . THR A 1 101 ? 111.409 95.493 101.351 1.00 40.71 101 THR A CA 1
ATOM 682 C C . THR A 1 101 ? 111.122 96.570 100.327 1.00 40.71 101 THR A C 1
ATOM 683 O O . THR A 1 101 ? 110.090 97.245 100.406 1.00 40.71 101 THR A O 1
ATOM 687 N N . VAL A 1 102 ? 112.026 96.761 99.362 1.00 41.00 102 VAL A N 1
ATOM 688 C CA . VAL A 1 102 ? 111.789 97.790 98.328 1.00 41.00 102 VAL A CA 1
ATOM 689 C C . VAL A 1 102 ? 110.421 97.693 97.653 1.00 41.00 102 VAL A C 1
ATOM 690 O O . VAL A 1 102 ? 109.721 98.712 97.588 1.00 41.00 102 VAL A O 1
ATOM 694 N N . PRO A 1 103 ? 109.983 96.543 97.137 1.00 39.40 103 PRO A N 1
ATOM 695 C CA . PRO A 1 103 ? 108.677 96.506 96.466 1.00 39.40 103 PRO A CA 1
ATOM 696 C C . PRO A 1 103 ? 107.469 96.739 97.355 1.00 39.40 103 PRO A C 1
ATOM 697 O O . PRO A 1 103 ? 106.583 97.503 96.965 1.00 39.40 103 PRO A O 1
ATOM 701 N N . ILE A 1 104 ? 107.380 96.087 98.511 1.00 37.87 104 ILE A N 1
ATOM 702 C CA . ILE A 1 104 ? 106.187 96.180 99.347 1.00 37.87 104 ILE A CA 1
ATOM 703 C C . ILE A 1 104 ? 105.746 97.627 99.516 1.00 37.87 104 ILE A C 1
ATOM 704 O O . ILE A 1 104 ? 104.555 97.925 99.711 1.00 37.87 104 ILE A O 1
ATOM 709 N N . HIS A 1 105 ? 106.688 98.550 99.414 1.00 40.35 105 HIS A N 1
ATOM 710 C CA . HIS A 1 105 ? 106.401 99.929 99.747 1.00 40.35 105 HIS A CA 1
ATOM 711 C C . HIS A 1 105 ? 105.500 100.582 98.724 1.00 40.35 105 HIS A C 1
ATOM 712 O O . HIS A 1 105 ? 104.698 101.455 99.069 1.00 40.35 105 HIS A O 1
ATOM 719 N N . TYR A 1 106 ? 105.622 100.189 97.467 1.00 39.27 106 TYR A N 1
ATOM 720 C CA . TYR A 1 106 ? 104.724 100.719 96.461 1.00 39.27 106 TYR A CA 1
ATOM 721 C C . TYR A 1 106 ? 103.314 100.195 96.664 1.00 39.27 106 TYR A C 1
ATOM 722 O O . TYR A 1 106 ? 102.332 100.925 96.472 1.00 39.27 106 TYR A O 1
ATOM 731 N N . VAL A 1 107 ? 103.199 98.930 97.029 1.00 36.91 107 VAL A N 1
ATOM 732 C CA . VAL A 1 107 ? 101.898 98.363 97.307 1.00 36.91 107 VAL A CA 1
ATOM 733 C C . VAL A 1 107 ? 101.193 99.155 98.376 1.00 36.91 107 VAL A C 1
ATOM 734 O O . VAL A 1 107 ? 100.029 99.519 98.220 1.00 36.91 107 VAL A O 1
ATOM 738 N N . VAL A 1 108 ? 101.857 99.402 99.496 1.00 36.57 108 VAL A N 1
ATOM 739 C CA . VAL A 1 108 ? 101.167 100.083 100.590 1.00 36.57 108 VAL A CA 1
ATOM 740 C C . VAL A 1 108 ? 100.599 101.408 100.119 1.00 36.57 108 VAL A C 1
ATOM 741 O O . VAL A 1 108 ? 99.420 101.708 100.335 1.00 36.57 108 VAL A O 1
ATOM 745 N N . LEU A 1 109 ? 101.401 102.181 99.401 1.00 37.81 109 LEU A N 1
ATOM 746 C CA . LEU A 1 109 ? 100.949 103.477 98.919 1.00 37.81 109 LEU A CA 1
ATOM 747 C C . LEU A 1 109 ? 99.737 103.352 98.000 1.00 37.81 109 LEU A C 1
ATOM 748 O O . LEU A 1 109 ? 98.673 103.942 98.261 1.00 37.81 109 LEU A O 1
ATOM 753 N N . ILE A 1 110 ? 99.883 102.588 96.917 1.00 36.53 110 ILE A N 1
ATOM 754 C CA . ILE A 1 110 ? 98.823 102.494 95.919 1.00 36.53 110 ILE A CA 1
ATOM 755 C C . ILE A 1 110 ? 97.551 101.926 96.526 1.00 36.53 110 ILE A C 1
ATOM 756 O O . ILE A 1 110 ? 96.453 102.458 96.317 1.00 36.53 110 ILE A O 1
ATOM 761 N N . GLY A 1 111 ? 97.670 100.832 97.261 1.00 36.63 111 GLY A N 1
ATOM 762 C CA . GLY A 1 111 ? 96.502 100.226 97.852 1.00 36.63 111 GLY A CA 1
ATOM 763 C C . GLY A 1 111 ? 95.785 101.146 98.811 1.00 36.63 111 GLY A C 1
ATOM 764 O O . GLY A 1 111 ? 94.554 101.234 98.794 1.00 36.63 111 GLY A O 1
ATOM 765 N N . SER A 1 112 ? 96.528 101.857 99.651 1.00 36.38 112 SER A N 1
ATOM 766 C CA . SER A 1 112 ? 95.858 102.749 100.576 1.00 36.38 112 SER A CA 1
ATOM 767 C C . SER A 1 112 ? 95.084 103.830 99.838 1.00 36.38 112 SER A C 1
ATOM 768 O O . SER A 1 112 ? 93.937 104.149 100.191 1.00 36.38 112 SER A O 1
ATOM 771 N N . ALA A 1 113 ? 95.695 104.430 98.829 1.00 36.78 113 ALA A N 1
ATOM 772 C CA . ALA A 1 113 ? 95.003 105.501 98.135 1.00 36.78 113 ALA A CA 1
ATOM 773 C C . ALA A 1 113 ? 93.745 104.989 97.459 1.00 36.78 113 ALA A C 1
ATOM 774 O O . ALA A 1 113 ? 92.688 105.641 97.508 1.00 36.78 113 ALA A O 1
ATOM 776 N N . TRP A 1 114 ? 93.837 103.835 96.811 1.00 36.80 114 TRP A N 1
ATOM 777 C CA . TRP A 1 114 ? 92.645 103.242 96.226 1.00 36.80 114 TRP A CA 1
ATOM 778 C C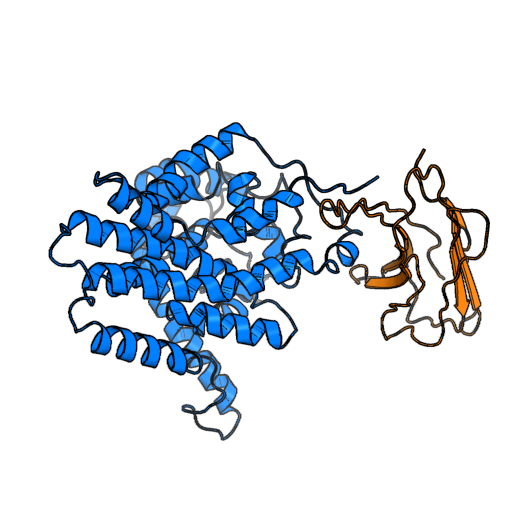 . TRP A 1 114 ? 91.610 102.936 97.282 1.00 36.80 114 TRP A C 1
ATOM 779 O O . TRP A 1 114 ? 90.420 102.872 96.981 1.00 36.80 114 TRP A O 1
ATOM 790 N N . TYR A 1 115 ? 92.026 102.742 98.524 1.00 37.16 115 TYR A N 1
ATOM 791 C CA . TYR A 1 115 ? 90.995 102.599 99.528 1.00 37.16 115 TYR A CA 1
ATOM 792 C C . TYR A 1 115 ? 90.251 103.899 99.696 1.00 37.16 115 TYR A C 1
ATOM 793 O O . TYR A 1 115 ? 89.027 103.933 99.561 1.00 37.16 115 TYR A O 1
ATOM 802 N N . VAL A 1 116 ? 90.960 104.975 100.006 1.00 37.44 116 VAL A N 1
ATOM 803 C CA . VAL A 1 116 ? 90.255 106.209 100.353 1.00 37.44 116 VAL A CA 1
ATOM 804 C C . VAL A 1 116 ? 89.338 106.625 99.232 1.00 37.44 116 VAL A C 1
ATOM 805 O O . VAL A 1 116 ? 88.233 107.120 99.470 1.00 37.44 116 VAL A O 1
ATOM 809 N N . SER A 1 117 ? 89.750 106.400 97.988 1.00 38.82 117 SER A N 1
ATOM 810 C CA . SER A 1 117 ? 88.884 106.835 96.897 1.00 38.82 117 SER A CA 1
ATOM 811 C C . SER A 1 117 ? 87.799 105.820 96.593 1.00 38.82 117 SER A C 1
ATOM 812 O O . SER A 1 117 ? 86.753 106.175 96.051 1.00 38.82 117 SER A O 1
ATOM 815 N N . THR A 1 118 ? 88.027 104.554 96.897 1.00 40.02 118 THR A N 1
ATOM 816 C CA . THR A 1 118 ? 86.970 103.586 96.659 1.00 40.02 118 THR A CA 1
ATOM 817 C C . THR A 1 118 ? 85.951 103.642 97.774 1.00 40.02 118 THR A C 1
ATOM 818 O O . THR A 1 118 ? 84.861 103.083 97.658 1.00 40.02 118 THR A O 1
ATOM 822 N N . HIS A 1 119 ? 86.278 104.315 98.861 1.00 39.16 119 HIS A N 1
ATOM 823 C CA . HIS A 1 119 ? 85.345 104.486 99.956 1.00 39.16 119 HIS A CA 1
ATOM 824 C C . HIS A 1 119 ? 85.404 105.873 100.566 1.00 39.16 119 HIS A C 1
ATOM 825 O O . HIS A 1 119 ? 85.387 106.020 101.785 1.00 39.16 119 HIS A O 1
ATOM 832 N N . TYR A 1 120 ? 85.478 106.908 99.747 1.00 39.75 120 TYR A N 1
ATOM 833 C CA . TYR A 1 120 ? 85.338 108.242 100.306 1.00 39.75 120 TYR A CA 1
ATOM 834 C C . TYR A 1 120 ? 83.997 108.431 100.976 1.00 39.75 120 TYR A C 1
ATOM 835 O O . TYR A 1 120 ? 83.914 109.121 101.989 1.00 39.75 120 TYR A O 1
ATOM 844 N N . GLY A 1 121 ? 82.958 107.823 100.442 1.00 40.61 121 GLY A N 1
ATOM 845 C CA . GLY A 1 121 ? 81.603 108.032 100.872 1.00 40.61 121 GLY A CA 1
ATOM 846 C C . GLY A 1 121 ? 81.159 107.137 101.989 1.00 40.61 121 GLY A C 1
ATOM 847 O O . GLY A 1 121 ? 79.956 106.980 102.201 1.00 40.61 121 GLY A O 1
ATOM 848 N N . SER A 1 122 ? 82.084 106.518 102.694 1.00 41.34 122 SER A N 1
ATOM 849 C CA . SER A 1 122 ? 81.772 105.899 103.962 1.00 41.34 122 SER A CA 1
ATOM 850 C C . SER A 1 122 ? 82.760 106.255 105.053 1.00 41.34 122 SER A C 1
ATOM 851 O O . SER A 1 122 ? 82.583 105.811 106.186 1.00 41.34 122 SER A O 1
ATOM 854 N N . MET A 1 123 ? 83.776 107.038 104.759 1.00 41.83 123 MET A N 1
ATOM 855 C CA . MET A 1 123 ? 84.763 107.409 105.742 1.00 41.83 123 MET A CA 1
ATOM 856 C C . MET A 1 123 ? 84.491 108.809 106.271 1.00 41.83 123 MET A C 1
ATOM 857 O O . MET A 1 123 ? 83.894 109.641 105.585 1.00 41.83 123 MET A O 1
ATOM 862 N N . THR A 1 124 ? 84.918 109.059 107.501 1.00 43.59 124 THR A N 1
ATOM 863 C CA . THR A 1 124 ? 84.947 110.378 108.108 1.00 43.59 124 THR A CA 1
ATOM 864 C C . THR A 1 124 ? 86.261 111.059 107.752 1.00 43.59 124 THR A C 1
ATOM 865 O O . THR A 1 124 ? 87.033 110.551 106.942 1.00 43.59 124 THR A O 1
ATOM 869 N N . TRP A 1 125 ? 86.527 112.220 108.349 1.00 43.34 125 TRP A N 1
ATOM 870 C CA . TRP A 1 125 ? 87.816 112.837 108.058 1.00 43.34 125 TRP A CA 1
ATOM 871 C C . TRP A 1 125 ? 88.915 112.461 109.041 1.00 43.34 125 TRP A C 1
ATOM 872 O O . TRP A 1 125 ? 90.102 112.506 108.667 1.00 43.34 125 TRP A O 1
ATOM 883 N N . TYR A 1 126 ? 88.563 112.074 110.268 1.00 44.42 126 TYR A N 1
ATOM 884 C CA . TYR A 1 126 ? 89.538 111.433 111.132 1.00 44.42 126 TYR A CA 1
ATOM 885 C C . TYR A 1 126 ? 90.284 110.374 110.368 1.00 44.42 126 TYR A C 1
ATOM 886 O O . TYR A 1 126 ? 91.502 110.451 110.192 1.00 44.42 126 TYR A O 1
ATOM 895 N N . ASP A 1 127 ? 89.555 109.383 109.892 1.00 45.01 127 ASP A N 1
ATOM 896 C CA . ASP A 1 127 ? 90.199 108.218 109.329 1.00 45.01 127 ASP A CA 1
ATOM 897 C C . ASP A 1 127 ? 91.111 108.594 108.176 1.00 45.01 127 ASP A C 1
ATOM 898 O O . ASP A 1 127 ? 92.141 107.944 107.955 1.00 45.01 127 ASP A O 1
ATOM 903 N N . ILE A 1 128 ? 90.776 109.653 107.446 1.00 42.19 128 ILE A N 1
ATOM 904 C CA . ILE A 1 128 ? 91.655 110.075 106.368 1.00 42.19 128 ILE A CA 1
ATOM 905 C C . ILE A 1 128 ? 92.975 110.550 106.936 1.00 42.19 128 ILE A C 1
ATOM 906 O O . ILE A 1 128 ? 94.053 110.086 106.522 1.00 42.19 128 ILE A O 1
ATOM 911 N N . LEU A 1 129 ? 92.922 111.462 107.907 1.00 41.40 129 LEU A N 1
ATOM 912 C CA . LEU A 1 129 ? 94.177 111.929 108.478 1.00 41.40 129 LEU A CA 1
ATOM 913 C C . LEU A 1 129 ? 94.966 110.767 109.071 1.00 41.40 129 LEU A C 1
ATOM 914 O O . LEU A 1 129 ? 96.202 110.724 108.993 1.00 41.40 129 LEU A O 1
ATOM 919 N N . GLY A 1 130 ? 94.259 109.779 109.605 1.00 40.04 130 GLY A N 1
ATOM 920 C CA . GLY A 1 130 ? 94.936 108.709 110.306 1.00 40.04 130 GLY A CA 1
ATOM 921 C C . GLY A 1 130 ? 95.678 107.795 109.368 1.00 40.04 130 GLY A C 1
ATOM 922 O O . GLY A 1 130 ? 96.840 107.454 109.596 1.00 40.04 130 GLY A O 1
ATOM 923 N N . LEU A 1 131 ? 95.006 107.353 108.324 1.00 40.97 131 LEU A N 1
ATOM 924 C CA . LEU A 1 131 ? 95.673 106.508 107.357 1.00 40.97 131 LEU A CA 1
ATOM 925 C C . LEU A 1 131 ? 96.852 107.236 106.744 1.00 40.97 131 LEU A C 1
ATOM 926 O O . LEU A 1 131 ? 97.909 106.633 106.494 1.00 40.97 131 LEU A O 1
ATOM 931 N N . ALA A 1 132 ? 96.704 108.544 106.516 1.00 41.94 132 ALA A N 1
ATOM 932 C CA . ALA A 1 132 ? 97.808 109.292 105.934 1.00 41.94 132 ALA A CA 1
ATOM 933 C C . ALA A 1 132 ? 99.015 109.274 106.849 1.00 41.94 132 ALA A C 1
ATOM 934 O O . ALA A 1 132 ? 100.145 109.045 106.397 1.00 41.94 132 ALA A O 1
ATOM 936 N N . LEU A 1 133 ? 98.802 109.485 108.144 1.00 40.32 133 LEU A N 1
ATOM 937 C CA . LEU A 1 133 ? 99.943 109.485 109.044 1.00 40.32 133 LEU A CA 1
ATOM 938 C C . LEU A 1 133 ? 100.597 108.117 109.115 1.00 40.32 133 LEU A C 1
ATOM 939 O O . LEU A 1 133 ? 101.830 108.014 109.148 1.00 40.32 133 LEU A O 1
ATOM 944 N N . SER A 1 134 ? 99.798 107.059 109.171 1.00 40.22 134 SER A N 1
ATOM 945 C CA . SER A 1 134 ? 100.386 105.730 109.214 1.00 40.22 134 SER A CA 1
ATOM 946 C C . SER A 1 134 ? 101.296 105.507 108.027 1.00 40.22 134 SER A C 1
ATOM 947 O O . SER A 1 134 ? 102.445 105.050 108.173 1.00 40.22 134 SER A O 1
ATOM 950 N N . VAL A 1 135 ? 100.806 105.822 106.834 1.00 41.12 135 VAL A N 1
ATOM 951 C CA . VAL A 1 135 ? 101.647 105.587 105.671 1.00 41.12 135 VAL A CA 1
ATOM 952 C C . VAL A 1 135 ? 102.853 106.514 105.702 1.00 41.12 135 VAL A C 1
ATOM 953 O O . VAL A 1 135 ? 103.916 106.181 105.164 1.00 41.12 135 VAL A O 1
ATOM 957 N N . GLY A 1 136 ? 102.752 107.645 106.398 1.00 40.57 136 GLY A N 1
ATOM 958 C CA . GLY A 1 136 ? 103.915 108.508 106.531 1.00 40.57 136 GLY A CA 1
ATOM 959 C C . GLY A 1 136 ? 105.028 107.879 107.347 1.00 40.57 136 GLY A C 1
ATOM 960 O O . GLY A 1 136 ? 106.204 107.912 106.963 1.00 40.57 136 GLY A O 1
ATOM 961 N N . ILE A 1 137 ? 104.678 107.309 108.487 1.00 39.52 137 ILE A N 1
ATOM 962 C CA . ILE A 1 137 ? 105.692 106.628 109.281 1.00 39.52 137 ILE A CA 1
ATOM 963 C C . ILE A 1 137 ? 106.334 105.500 108.480 1.00 39.52 137 ILE A C 1
ATOM 964 O O . ILE A 1 137 ? 107.570 105.324 108.468 1.00 39.52 137 ILE A O 1
ATOM 969 N N . VAL A 1 138 ? 105.517 104.721 107.789 1.00 40.33 138 VAL A N 1
ATOM 970 C CA . VAL A 1 138 ? 106.128 103.688 106.976 1.00 40.33 138 VAL A CA 1
ATOM 971 C C . VAL A 1 138 ? 107.023 104.302 105.900 1.00 40.33 138 VAL A C 1
ATOM 972 O O . VAL A 1 138 ? 108.005 103.681 105.462 1.00 40.33 138 VAL A O 1
ATOM 976 N N . ASN A 1 139 ? 106.839 105.578 105.567 1.00 41.67 139 ASN A N 1
ATOM 977 C CA . ASN A 1 139 ? 107.799 106.150 104.574 1.00 41.67 139 ASN A CA 1
ATOM 978 C C . ASN A 1 139 ? 109.135 106.406 105.292 1.00 41.67 139 ASN A C 1
ATOM 979 O O . ASN A 1 139 ? 110.232 106.490 104.645 1.00 41.67 139 ASN A O 1
ATOM 984 N N . GLY A 1 140 ? 109.079 106.498 106.598 1.00 41.55 140 GLY A N 1
ATOM 985 C CA . GLY A 1 140 ? 110.352 106.626 107.294 1.00 41.55 140 GLY A CA 1
ATOM 986 C C . GLY A 1 140 ? 111.096 105.366 107.006 1.00 41.55 140 GLY A C 1
ATOM 987 O O . GLY A 1 140 ? 112.298 105.428 106.769 1.00 41.55 140 GLY A O 1
ATOM 988 N N . LEU A 1 141 ? 110.399 104.243 106.988 1.00 41.65 141 LEU A N 1
ATOM 989 C CA . LEU A 1 141 ? 111.157 102.984 106.812 1.00 41.65 141 LEU A CA 1
ATOM 990 C C . LEU A 1 141 ? 111.646 102.907 105.370 1.00 41.65 141 LEU A C 1
ATOM 991 O O . LEU A 1 141 ? 112.689 102.357 105.178 1.00 41.65 141 LEU A O 1
ATOM 996 N N . ALA A 1 142 ? 110.952 103.452 104.387 1.00 41.24 142 ALA A N 1
ATOM 997 C CA . ALA A 1 142 ? 111.551 103.485 103.041 1.00 41.24 142 ALA A CA 1
ATOM 998 C C . ALA A 1 142 ? 112.863 104.217 103.171 1.00 41.24 142 ALA A C 1
ATOM 999 O O . ALA A 1 142 ? 113.882 103.622 102.877 1.00 41.24 142 ALA A O 1
ATOM 1001 N N . ILE A 1 143 ? 112.856 105.451 103.652 1.00 40.60 143 ILE A N 1
ATOM 1002 C CA . ILE A 1 143 ? 114.202 106.104 103.676 1.00 40.60 143 ILE A CA 1
ATOM 1003 C C . ILE A 1 143 ? 115.212 105.241 104.461 1.00 40.60 143 ILE A C 1
ATOM 1004 O O . ILE A 1 143 ? 116.293 105.084 103.931 1.00 40.60 143 ILE A O 1
ATOM 1009 N N . ASN A 1 144 ? 114.894 104.624 105.609 1.00 40.99 144 ASN A N 1
ATOM 1010 C CA . ASN A 1 144 ? 115.947 103.834 106.320 1.00 40.99 144 ASN A CA 1
ATOM 1011 C C . ASN A 1 144 ? 116.304 102.570 105.548 1.00 40.99 144 ASN A C 1
ATOM 1012 O O . ASN A 1 144 ? 117.198 101.870 106.037 1.00 40.99 144 ASN A O 1
ATOM 1017 N N . THR A 1 145 ? 115.639 102.252 104.428 1.00 40.35 145 THR A N 1
ATOM 1018 C CA . THR A 1 145 ? 116.027 101.120 103.528 1.00 40.35 145 THR A CA 1
ATOM 1019 C C . THR A 1 145 ? 116.761 101.730 102.352 1.00 40.35 145 THR A C 1
ATOM 1020 O O . THR A 1 145 ? 117.474 100.991 101.673 1.00 40.35 145 THR A O 1
ATOM 1024 N N . GLY A 1 146 ? 116.569 103.019 102.094 1.00 41.23 146 GLY A N 1
ATOM 1025 C CA . GLY A 1 146 ? 117.390 103.679 101.063 1.00 41.23 146 GLY A CA 1
ATOM 1026 C C . GLY A 1 146 ? 118.753 104.090 101.591 1.00 41.23 146 GLY A C 1
ATOM 1027 O O . GLY A 1 146 ? 119.745 103.898 100.861 1.00 41.23 146 GLY A O 1
ATOM 1028 N N . HIS A 1 147 ? 118.811 104.612 102.821 1.00 41.12 147 HIS A N 1
ATOM 1029 C CA . HIS A 1 147 ? 120.130 104.963 103.413 1.00 41.12 147 HIS A CA 1
ATOM 1030 C C . HIS A 1 147 ? 120.970 103.694 103.568 1.00 41.12 147 HIS A C 1
ATOM 1031 O O . HIS A 1 147 ? 122.189 103.774 103.315 1.00 41.12 147 HIS A O 1
ATOM 1038 N N . GLU A 1 148 ? 120.375 102.546 103.870 1.00 44.12 148 GLU A N 1
ATOM 1039 C CA . GLU A 1 148 ? 121.228 101.352 104.120 1.00 44.12 148 GLU A CA 1
ATOM 1040 C C . GLU A 1 148 ? 121.723 100.774 102.791 1.00 44.12 148 GLU A C 1
ATOM 1041 O O . GLU A 1 148 ? 122.712 100.019 102.826 1.00 44.12 148 GLU A O 1
ATOM 1047 N N . LEU A 1 149 ? 121.086 101.122 101.669 1.00 42.34 149 LEU A N 1
ATOM 1048 C CA . LEU A 1 149 ? 121.464 100.505 100.368 1.00 42.34 149 LEU A CA 1
ATOM 1049 C C . LEU A 1 149 ? 122.157 101.535 99.479 1.00 42.34 149 LEU A C 1
ATOM 1050 O O . LEU A 1 149 ? 122.303 101.260 98.278 1.00 42.34 149 LEU A O 1
ATOM 1055 N N . GLY A 1 150 ? 122.571 102.666 100.045 1.00 41.80 150 GLY A N 1
ATOM 1056 C CA . GLY A 1 150 ? 123.311 103.675 99.266 1.00 41.80 150 GLY A CA 1
ATOM 1057 C C . GLY A 1 150 ? 124.796 103.574 99.532 1.00 41.80 150 GLY A C 1
ATOM 1058 O O . GLY A 1 150 ? 125.570 103.572 98.562 1.00 41.80 150 GLY A O 1
ATOM 1059 N N . HIS A 1 151 ? 125.176 103.487 100.804 1.00 41.57 151 HIS A N 1
ATOM 1060 C CA . HIS A 1 151 ? 126.602 103.350 101.171 1.00 41.57 151 HIS A CA 1
ATOM 1061 C C . HIS A 1 151 ? 127.121 101.973 100.730 1.00 41.57 151 HIS A C 1
ATOM 1062 O O . HIS A 1 151 ? 127.706 101.285 101.588 1.00 41.57 151 HIS A O 1
ATOM 1069 N N . LYS A 1 152 ? 126.843 101.559 99.500 1.00 45.73 152 LYS A N 1
ATOM 1070 C CA . LYS A 1 152 ? 127.405 100.267 99.041 1.00 45.73 152 LYS A CA 1
ATOM 1071 C C . LYS A 1 152 ? 128.351 100.540 97.874 1.00 45.73 152 LYS A C 1
ATOM 1072 O O . LYS A 1 152 ? 128.465 101.711 97.473 1.00 45.73 152 LYS A O 1
ATOM 1078 N N . LYS A 1 153 ? 129.015 99.501 97.372 1.00 50.52 153 LYS A N 1
ATOM 1079 C CA . LYS A 1 153 ? 130.013 99.700 96.295 1.00 50.52 153 LYS A CA 1
ATOM 1080 C C . LYS A 1 153 ? 129.604 98.878 95.070 1.00 50.52 153 LYS A C 1
ATOM 1081 O O . LYS A 1 153 ? 130.446 98.707 94.171 1.00 50.52 153 LYS A O 1
ATOM 1087 N N . THR A 1 154 ? 128.361 98.396 95.039 1.00 52.35 154 THR A N 1
ATOM 1088 C CA . THR A 1 154 ? 127.866 97.620 93.872 1.00 52.35 154 THR A CA 1
ATOM 1089 C C . THR A 1 154 ? 126.932 98.506 93.042 1.00 52.35 154 THR A C 1
ATOM 1090 O O . THR A 1 154 ? 126.627 99.622 93.505 1.00 52.35 154 THR A O 1
ATOM 1094 N N . GLU A 1 155 ? 126.492 98.031 91.872 1.00 53.63 155 GLU A N 1
ATOM 1095 C CA . GLU A 1 155 ? 125.567 98.808 91.055 1.00 53.63 155 GLU A CA 1
ATOM 1096 C C . GLU A 1 155 ? 124.121 98.517 91.394 1.00 53.63 155 GLU A C 1
ATOM 1097 O O . GLU A 1 155 ? 123.273 99.432 91.403 1.00 53.63 155 GLU A O 1
ATOM 1103 N N . LEU A 1 156 ? 123.842 97.255 91.690 1.00 49.35 156 LEU A N 1
ATOM 1104 C CA . LEU A 1 156 ? 122.491 96.859 92.023 1.00 49.35 156 LEU A CA 1
ATOM 1105 C C . LEU A 1 156 ? 121.981 97.648 93.210 1.00 49.35 156 LEU A C 1
ATOM 1106 O O . LEU A 1 156 ? 120.855 98.160 93.198 1.00 49.35 156 LEU A O 1
ATOM 1111 N N . GLU A 1 157 ? 122.817 97.802 94.221 1.00 49.30 157 GLU A N 1
ATOM 1112 C CA . GLU A 1 157 ? 122.382 98.469 95.428 1.00 49.30 157 GLU A CA 1
ATOM 1113 C C . GLU A 1 157 ? 122.103 99.929 95.156 1.00 49.30 157 GLU A C 1
ATOM 1114 O O . GLU A 1 157 ? 121.160 100.503 95.709 1.00 49.30 157 GLU A O 1
ATOM 1120 N N . ARG A 1 158 ? 122.877 100.544 94.277 1.00 48.62 158 ARG A N 1
ATOM 1121 C CA . ARG A 1 158 ? 122.675 101.964 94.059 1.00 48.62 158 ARG A CA 1
ATOM 1122 C C . ARG A 1 158 ? 121.374 102.237 93.315 1.00 48.62 158 ARG A C 1
ATOM 1123 O O . ARG A 1 158 ? 120.588 103.122 93.706 1.00 48.62 158 ARG A O 1
ATOM 1131 N N . TRP A 1 159 ? 121.110 101.488 92.251 1.00 46.00 159 TRP A N 1
ATOM 1132 C CA . TRP A 1 159 ? 119.864 101.737 91.546 1.00 46.00 159 TRP A CA 1
ATOM 1133 C C . TRP A 1 159 ? 118.673 101.390 92.407 1.00 46.00 159 TRP A C 1
ATOM 1134 O O . TRP A 1 159 ? 117.637 102.067 92.352 1.00 46.00 159 TRP A O 1
ATOM 1145 N N . LEU A 1 160 ? 118.791 100.357 93.224 1.00 43.20 160 LEU A N 1
ATOM 1146 C CA . LEU A 1 160 ? 117.698 100.089 94.131 1.00 43.20 160 LEU A CA 1
ATOM 1147 C C . LEU A 1 160 ? 117.507 101.228 95.104 1.00 43.20 160 LEU A C 1
ATOM 1148 O O . LEU A 1 160 ? 116.369 101.535 95.476 1.00 43.20 160 LEU A O 1
ATOM 1153 N N . ALA A 1 161 ? 118.590 101.865 95.531 1.00 42.00 161 ALA A N 1
ATOM 1154 C CA . ALA A 1 161 ? 118.444 102.986 96.440 1.00 42.00 161 ALA A CA 1
ATOM 1155 C C . ALA A 1 161 ? 117.608 104.064 95.801 1.00 42.00 161 ALA A C 1
ATOM 1156 O O . ALA A 1 161 ? 116.710 104.636 96.432 1.00 42.00 161 ALA A O 1
ATOM 1158 N N . LYS A 1 162 ? 117.855 104.333 94.533 1.00 42.42 162 LYS A N 1
ATOM 1159 C CA . LYS A 1 162 ? 117.123 105.425 93.919 1.00 42.42 162 LYS A CA 1
ATOM 1160 C C . LYS A 1 162 ? 115.666 105.063 93.721 1.00 42.42 162 LYS A C 1
ATOM 1161 O O . LYS A 1 162 ? 114.777 105.884 93.978 1.00 42.42 162 LYS A O 1
ATOM 1167 N N . ILE A 1 163 ? 115.391 103.840 93.292 1.00 40.66 163 ILE A N 1
ATOM 1168 C CA . ILE A 1 163 ? 114.002 103.440 93.098 1.00 40.66 163 ILE A CA 1
ATOM 1169 C C . ILE A 1 163 ? 113.222 103.521 94.404 1.00 40.66 163 ILE A C 1
ATOM 1170 O O . ILE A 1 163 ? 112.095 104.019 94.438 1.00 40.66 163 ILE A O 1
ATOM 1175 N N . VAL A 1 164 ? 113.797 103.026 95.497 1.00 40.50 164 VAL A N 1
ATOM 1176 C CA . VAL A 1 164 ? 113.053 103.065 96.750 1.00 40.50 164 VAL A CA 1
ATOM 1177 C C . VAL A 1 164 ? 112.885 104.480 97.235 1.00 40.50 164 VAL A C 1
ATOM 1178 O O . VAL A 1 164 ? 111.846 104.824 97.797 1.00 40.50 164 VAL A O 1
ATOM 1182 N N . LEU A 1 165 ? 113.864 105.336 97.023 1.00 41.00 165 LEU A N 1
ATOM 1183 C CA . LEU A 1 165 ? 113.705 106.692 97.507 1.00 41.00 165 LEU A CA 1
ATOM 1184 C C . LEU A 1 165 ? 112.703 107.449 96.675 1.00 41.00 165 LEU A C 1
ATOM 1185 O O . LEU A 1 165 ? 112.148 108.448 97.138 1.00 41.00 165 LEU A O 1
ATOM 1190 N N . ALA A 1 166 ? 112.461 107.010 95.454 1.00 41.50 166 ALA A N 1
ATOM 1191 C CA . ALA A 1 166 ? 111.571 107.771 94.602 1.00 41.50 166 ALA A CA 1
ATOM 1192 C C . ALA A 1 166 ? 110.148 107.825 95.119 1.00 41.50 166 ALA A C 1
ATOM 1193 O O . ALA A 1 166 ? 109.420 108.749 94.759 1.00 41.50 166 ALA A O 1
ATOM 1195 N N . VAL A 1 167 ? 109.744 106.881 95.965 1.00 41.52 167 VAL A N 1
ATOM 1196 C CA . VAL A 1 167 ? 108.352 106.773 96.375 1.00 41.52 167 VAL A CA 1
ATOM 1197 C C . VAL A 1 167 ? 108.000 107.816 97.416 1.00 41.52 167 VAL A C 1
ATOM 1198 O O . VAL A 1 167 ? 106.851 107.906 97.848 1.00 41.52 167 VAL A O 1
ATOM 1202 N N . VAL A 1 168 ? 108.964 108.621 97.843 1.00 42.83 168 VAL A N 1
ATOM 1203 C CA . VAL A 1 168 ? 108.682 109.736 98.722 1.00 42.83 168 VAL A CA 1
ATOM 1204 C C . VAL A 1 168 ? 109.254 111.027 98.178 1.00 42.83 168 VAL A C 1
ATOM 1205 O O . VAL A 1 168 ? 109.027 112.092 98.752 1.00 42.83 168 VAL A O 1
ATOM 1209 N N . GLY A 1 169 ? 109.959 110.967 97.063 1.00 43.96 169 GLY A N 1
ATOM 1210 C CA . GLY A 1 169 ? 110.450 112.148 96.397 1.00 43.96 169 GLY A CA 1
ATOM 1211 C C . GLY A 1 169 ? 111.790 112.623 96.898 1.00 43.96 169 GLY A C 1
ATOM 1212 O O . GLY A 1 169 ? 112.190 113.751 96.634 1.00 43.96 169 GLY A O 1
ATOM 1213 N N . TYR A 1 170 ? 112.520 111.758 97.575 1.00 48.17 170 TYR A N 1
ATOM 1214 C CA . TYR A 1 170 ? 113.760 112.124 98.226 1.00 48.17 170 TYR A CA 1
ATOM 1215 C C . TYR A 1 170 ? 114.917 111.414 97.560 1.00 48.17 170 TYR A C 1
ATOM 1216 O O . TYR A 1 170 ? 115.773 110.815 98.210 1.00 48.17 170 TYR A O 1
ATOM 1225 N N . GLY A 1 171 ? 114.937 111.450 96.224 1.00 48.70 171 GLY A N 1
ATOM 1226 C CA . GLY A 1 171 ? 115.951 110.751 95.450 1.00 48.70 171 GLY A CA 1
ATOM 1227 C C . GLY A 1 171 ? 117.306 111.418 95.429 1.00 48.70 171 GLY A C 1
ATOM 1228 O O . GLY A 1 171 ? 118.282 110.799 94.997 1.00 48.70 171 GLY A O 1
ATOM 1229 N N . HIS A 1 172 ? 117.388 112.666 95.879 1.00 48.35 172 HIS A N 1
ATOM 1230 C CA . HIS A 1 172 ? 118.639 113.395 95.949 1.00 48.35 172 HIS A CA 1
ATOM 1231 C C . HIS A 1 172 ? 119.371 113.166 97.252 1.00 48.35 172 HIS A C 1
ATOM 1232 O O . HIS A 1 172 ? 120.552 113.536 97.361 1.00 48.35 172 HIS A O 1
ATOM 1239 N N . PHE A 1 173 ? 118.674 112.609 98.239 1.00 44.86 173 PHE A N 1
ATOM 1240 C CA . PHE A 1 173 ? 119.308 112.099 99.440 1.00 44.86 173 PHE A CA 1
ATOM 1241 C C . PHE A 1 173 ? 120.589 111.398 99.092 1.00 44.86 173 PHE A C 1
ATOM 1242 O O . PHE A 1 173 ? 121.555 111.464 99.850 1.00 44.86 173 PHE A O 1
ATOM 1250 N N . PHE A 1 174 ? 120.635 110.761 97.937 1.00 43.44 174 PHE A N 1
ATOM 1251 C CA . PHE A 1 174 ? 121.829 110.062 97.523 1.00 43.44 174 PHE A CA 1
ATOM 1252 C C . PHE A 1 174 ? 123.041 110.985 97.570 1.00 43.44 174 PHE A C 1
ATOM 1253 O O . PHE A 1 174 ? 123.927 110.835 98.437 1.00 43.44 174 PHE A O 1
ATOM 1261 N N . ILE A 1 175 ? 123.045 111.989 96.702 1.00 44.15 175 ILE A N 1
ATOM 1262 C CA . ILE A 1 175 ? 124.205 112.853 96.588 1.00 44.15 175 ILE A CA 1
ATOM 1263 C C . ILE A 1 175 ? 124.406 113.625 97.871 1.00 44.15 175 ILE A C 1
ATOM 1264 O O . ILE A 1 175 ? 125.529 113.744 98.385 1.00 44.15 175 ILE A O 1
ATOM 1269 N N . GLU A 1 176 ? 123.310 114.103 98.442 1.00 45.52 176 GLU A N 1
ATOM 1270 C CA . GLU A 1 176 ? 123.412 114.951 99.615 1.00 45.52 176 GLU A CA 1
ATOM 1271 C C . GLU A 1 176 ? 124.068 114.206 100.756 1.00 45.52 176 GLU A C 1
ATOM 1272 O O . GLU A 1 176 ? 125.160 114.574 101.205 1.00 45.52 176 GLU A O 1
ATOM 1278 N N . HIS A 1 177 ? 123.419 113.147 101.235 1.00 42.08 177 HIS A N 1
ATOM 1279 C CA . HIS A 1 177 ? 123.954 112.405 102.357 1.00 42.08 177 HIS A CA 1
ATOM 1280 C C . HIS A 1 177 ? 125.386 112.039 102.101 1.00 42.08 177 HIS A C 1
ATOM 1281 O O . HIS A 1 177 ? 126.266 112.520 102.813 1.00 42.08 177 HIS A O 1
ATOM 1288 N N . ASN A 1 178 ? 125.659 111.289 101.033 1.00 42.85 178 ASN A N 1
ATOM 1289 C CA . ASN A 1 178 ? 127.026 110.812 100.918 1.00 42.85 178 ASN A CA 1
ATOM 1290 C C . ASN A 1 178 ? 128.023 111.960 100.920 1.00 42.85 178 ASN A C 1
ATOM 1291 O O . ASN A 1 178 ? 128.678 112.173 101.954 1.00 42.85 178 ASN A O 1
ATOM 1296 N N . LYS A 1 179 ? 128.044 112.786 99.872 1.00 43.89 179 LYS A N 1
ATOM 1297 C CA . LYS A 1 179 ? 129.107 113.774 99.794 1.00 43.89 179 LYS A CA 1
ATOM 1298 C C . LYS A 1 179 ? 129.076 114.678 101.009 1.00 43.89 179 LYS A C 1
ATOM 1299 O O . LYS A 1 179 ? 129.977 114.634 101.859 1.00 43.89 179 LYS A O 1
ATOM 1305 N N . GLY A 1 180 ? 128.002 115.445 101.149 1.00 45.36 180 GLY A N 1
ATOM 1306 C CA . GLY A 1 180 ? 127.990 116.452 102.186 1.00 45.36 180 GLY A CA 1
ATOM 1307 C C . GLY A 1 180 ? 128.066 115.862 103.575 1.00 45.36 180 GLY A C 1
ATOM 1308 O O . GLY A 1 180 ? 129.058 116.044 104.288 1.00 45.36 180 GLY A O 1
ATOM 1309 N N . HIS A 1 181 ? 126.941 115.307 104.045 1.00 43.55 181 HIS A N 1
ATOM 1310 C CA . HIS A 1 181 ? 126.890 114.849 105.461 1.00 43.55 181 HIS A CA 1
ATOM 1311 C C . HIS A 1 181 ? 128.173 114.125 105.850 1.00 43.55 181 HIS A C 1
ATOM 1312 O O . HIS A 1 181 ? 128.697 114.402 106.947 1.00 43.55 181 HIS A O 1
ATOM 1319 N N . HIS A 1 182 ? 128.658 113.239 104.983 1.00 41.55 182 HIS A N 1
ATOM 1320 C CA . HIS A 1 182 ? 129.825 112.425 105.418 1.00 41.55 182 HIS A CA 1
ATOM 1321 C C . HIS A 1 182 ? 131.112 113.262 105.347 1.00 41.55 182 HIS A C 1
ATOM 1322 O O . HIS A 1 182 ? 132.117 112.811 105.930 1.00 41.55 182 HIS A O 1
ATOM 1329 N N . LYS A 1 183 ? 131.102 114.429 104.684 1.00 45.59 183 LYS A N 1
ATOM 1330 C CA . LYS A 1 183 ? 132.278 115.274 104.754 1.00 45.59 183 LYS A CA 1
ATOM 1331 C C . LYS A 1 183 ? 132.254 116.207 105.950 1.00 45.59 183 LYS A C 1
ATOM 1332 O O . LYS A 1 183 ? 133.297 116.450 106.557 1.00 45.59 183 LYS A O 1
ATOM 1338 N N . ASP A 1 184 ? 131.101 116.739 106.319 1.00 48.69 184 ASP A N 1
ATOM 1339 C CA . ASP A 1 184 ? 131.107 117.799 107.314 1.00 48.69 184 ASP A CA 1
ATOM 1340 C C . ASP A 1 184 ? 130.090 117.571 108.426 1.00 48.69 184 ASP A C 1
ATOM 1341 O O . ASP A 1 184 ? 129.436 118.504 108.887 1.00 48.69 184 ASP A O 1
ATOM 1346 N N . VAL A 1 185 ? 129.971 116.342 108.924 1.00 45.02 185 VAL A N 1
ATOM 1347 C CA . VAL A 1 185 ? 129.131 116.111 110.087 1.00 45.02 185 VAL A CA 1
ATOM 1348 C C . VAL A 1 185 ? 129.766 116.755 111.297 1.00 45.02 185 VAL A C 1
ATOM 1349 O O . VAL A 1 185 ? 130.980 116.806 111.427 1.00 45.02 185 VAL A O 1
ATOM 1353 N N . ALA A 1 186 ? 128.945 117.278 112.179 1.00 47.77 186 ALA A N 1
ATOM 1354 C CA . ALA A 1 186 ? 129.432 118.014 113.338 1.00 47.77 186 ALA A CA 1
ATOM 1355 C C . ALA A 1 186 ? 130.337 119.166 112.925 1.00 47.77 186 ALA A C 1
ATOM 1356 O O . ALA A 1 186 ? 131.535 119.160 113.194 1.00 47.77 186 ALA A O 1
ATOM 1358 N N . THR A 1 187 ? 129.771 120.156 112.253 1.00 50.67 187 THR A N 1
ATOM 1359 C CA . THR A 1 187 ? 130.525 121.260 111.709 1.00 50.67 187 THR A CA 1
ATOM 1360 C C . THR A 1 187 ? 129.602 122.436 111.460 1.00 50.67 187 THR A C 1
ATOM 1361 O O . THR A 1 187 ? 128.472 122.233 111.020 1.00 50.67 187 THR A O 1
ATOM 1365 N N . PRO A 1 188 ? 130.030 123.659 111.744 1.00 51.42 188 PRO A N 1
ATOM 1366 C CA . PRO A 1 188 ? 129.107 124.794 111.652 1.00 51.42 188 PRO A CA 1
ATOM 1367 C C . PRO A 1 188 ? 128.358 124.886 110.346 1.00 51.42 188 PRO A C 1
ATOM 1368 O O . PRO A 1 188 ? 127.219 125.362 110.341 1.00 51.42 188 PRO A O 1
ATOM 1372 N N . GLU A 1 189 ? 128.948 124.449 109.235 1.00 52.05 189 GLU A N 1
ATOM 1373 C CA . GLU A 1 189 ? 128.339 124.605 107.926 1.00 52.05 189 GLU A CA 1
ATOM 1374 C C . GLU A 1 189 ? 127.841 123.304 107.349 1.00 52.05 189 GLU A C 1
ATOM 1375 O O . GLU A 1 189 ? 127.942 123.098 106.139 1.00 52.05 189 GLU A O 1
ATOM 1381 N N . ASP A 1 190 ? 127.302 122.424 108.179 1.00 49.62 190 ASP A N 1
ATOM 1382 C CA . ASP A 1 190 ? 126.509 121.294 107.704 1.00 49.62 190 ASP A CA 1
ATOM 1383 C C . ASP A 1 190 ? 125.069 121.548 108.098 1.00 49.62 190 ASP A C 1
ATOM 1384 O O . ASP A 1 190 ? 124.775 121.745 109.291 1.00 49.62 190 ASP A O 1
ATOM 1389 N N . PRO A 1 191 ? 124.140 121.569 107.156 1.00 46.90 191 PRO A N 1
ATOM 1390 C CA . PRO A 1 191 ? 122.764 121.908 107.508 1.00 46.90 191 PRO A CA 1
ATOM 1391 C C . PRO A 1 191 ? 122.054 120.839 108.299 1.00 46.90 191 PRO A C 1
ATOM 1392 O O . PRO A 1 191 ? 120.883 121.020 108.642 1.00 46.90 191 PRO A O 1
ATOM 1396 N N . ALA A 1 192 ? 122.715 119.732 108.617 1.00 46.18 192 ALA A N 1
ATOM 1397 C CA . ALA A 1 192 ? 122.055 118.696 109.396 1.00 46.18 192 ALA A CA 1
ATOM 1398 C C . ALA A 1 192 ? 122.552 118.644 110.836 1.00 46.18 192 ALA A C 1
ATOM 1399 O O . ALA A 1 192 ? 121.884 118.062 111.693 1.00 46.18 192 ALA A O 1
ATOM 1401 N N . SER A 1 193 ? 123.713 119.202 111.127 1.00 45.25 193 SER A N 1
ATOM 1402 C CA . SER A 1 193 ? 124.209 119.180 112.488 1.00 45.25 193 SER A CA 1
ATOM 1403 C C . SER A 1 193 ? 123.486 120.215 113.308 1.00 45.25 193 SER A C 1
ATOM 1404 O O . SER A 1 193 ? 123.539 121.406 113.010 1.00 45.25 193 SER A O 1
ATOM 1407 N N . ALA A 1 194 ? 122.871 119.800 114.281 1.00 43.39 194 ALA A N 1
ATOM 1408 C CA . ALA A 1 194 ? 121.977 120.739 114.916 1.00 43.39 194 ALA A CA 1
ATOM 1409 C C . ALA A 1 194 ? 122.686 121.470 116.011 1.00 43.39 194 ALA A C 1
ATOM 1410 O O . ALA A 1 194 ? 123.391 120.837 116.806 1.00 43.39 194 ALA A O 1
ATOM 1412 N N . PRO A 1 195 ? 122.551 122.770 116.105 1.00 45.45 195 PRO A N 1
ATOM 1413 C CA . PRO A 1 195 ? 123.235 123.498 117.162 1.00 45.45 195 PRO A CA 1
ATOM 1414 C C . PRO A 1 195 ? 122.525 123.300 118.486 1.00 45.45 195 PRO A C 1
ATOM 1415 O O . PRO A 1 195 ? 121.457 122.701 118.563 1.00 45.45 195 PRO A O 1
ATOM 1419 N N . PHE A 1 196 ? 123.154 123.801 119.537 1.00 48.08 196 PHE A N 1
ATOM 1420 C CA . PHE A 1 196 ? 122.720 123.543 120.906 1.00 48.08 196 PHE A CA 1
ATOM 1421 C C . PHE A 1 196 ? 121.944 124.741 121.413 1.00 48.08 196 PHE A C 1
ATOM 1422 O O . PHE A 1 196 ? 122.526 125.752 121.800 1.00 48.08 196 PHE A O 1
ATOM 1430 N N . GLY A 1 197 ? 120.622 124.639 121.410 1.00 49.13 197 GLY A N 1
ATOM 1431 C CA . GLY A 1 197 ? 119.793 125.789 121.685 1.00 49.13 197 GLY A CA 1
ATOM 1432 C C . GLY A 1 197 ? 118.911 126.187 120.527 1.00 49.13 197 GLY A C 1
ATOM 1433 O O . GLY A 1 197 ? 118.705 127.372 120.282 1.00 49.13 197 GLY A O 1
ATOM 1434 N N . GLN A 1 198 ? 118.426 125.215 119.783 1.00 47.25 198 GLN A N 1
ATOM 1435 C CA . GLN A 1 198 ? 117.634 125.466 118.600 1.00 47.25 198 GLN A CA 1
ATOM 1436 C C . GLN A 1 198 ? 116.520 124.448 118.498 1.00 47.25 198 GLN A C 1
ATOM 1437 O O . GLN A 1 198 ? 116.749 123.250 118.652 1.00 47.25 198 GLN A O 1
ATOM 1443 N N . SER A 1 199 ? 115.315 124.931 118.219 1.00 46.94 199 SER A N 1
ATOM 1444 C CA . SER A 1 199 ? 114.135 124.088 118.146 1.00 46.94 199 SER A CA 1
ATOM 1445 C C . SER A 1 199 ? 114.132 123.294 116.860 1.00 46.94 199 SER A C 1
ATOM 1446 O O . SER A 1 199 ? 114.734 123.694 115.862 1.00 46.94 199 SER A O 1
ATOM 1449 N N . ILE A 1 200 ? 113.434 122.164 116.876 1.00 44.31 200 ILE A N 1
ATOM 1450 C CA . ILE A 1 200 ? 113.369 121.368 115.663 1.00 44.31 200 ILE A CA 1
ATOM 1451 C C . ILE A 1 200 ? 112.566 122.097 114.620 1.00 44.31 200 ILE A C 1
ATOM 1452 O O . ILE A 1 200 ? 112.645 121.782 113.427 1.00 44.31 200 ILE A O 1
ATOM 1457 N N . TYR A 1 201 ? 111.834 123.120 115.024 1.00 44.13 201 TYR A N 1
ATOM 1458 C CA . TYR A 1 201 ? 111.066 123.870 114.053 1.00 44.13 201 TYR A CA 1
ATOM 1459 C C . TYR A 1 201 ? 111.963 124.818 113.275 1.00 44.13 201 TYR A C 1
ATOM 1460 O O . TYR A 1 201 ? 112.002 124.781 112.031 1.00 44.13 201 TYR A O 1
ATOM 1469 N N . ARG A 1 202 ? 112.731 125.645 113.977 1.00 43.92 202 ARG A N 1
ATOM 1470 C CA . ARG A 1 202 ? 113.624 126.524 113.241 1.00 43.92 202 ARG A CA 1
ATOM 1471 C C . ARG A 1 202 ? 114.686 125.719 112.518 1.00 43.92 202 ARG A C 1
ATOM 1472 O O . ARG A 1 202 ? 115.165 126.108 111.442 1.00 43.92 202 ARG A O 1
ATOM 1480 N N . PHE A 1 203 ? 114.996 124.553 113.049 1.00 41.94 203 PHE A N 1
ATOM 1481 C CA . PHE A 1 203 ? 115.946 123.683 112.388 1.00 41.94 203 PHE A CA 1
ATOM 1482 C C . PHE A 1 203 ? 115.378 123.146 111.102 1.00 41.94 203 PHE A C 1
ATOM 1483 O O . PHE A 1 203 ? 116.080 123.096 110.091 1.00 41.94 203 PHE A O 1
ATOM 1491 N N . ALA A 1 204 ? 114.133 122.692 111.120 1.00 42.49 204 ALA A N 1
ATOM 1492 C CA . ALA A 1 204 ? 113.576 122.167 109.890 1.00 42.49 204 ALA A CA 1
ATOM 1493 C C . ALA A 1 204 ? 113.572 123.236 108.827 1.00 42.49 204 ALA A C 1
ATOM 1494 O O . ALA A 1 204 ? 113.858 122.960 107.653 1.00 42.49 204 ALA A O 1
ATOM 1496 N N . LEU A 1 205 ? 113.280 124.471 109.225 1.00 43.50 205 LEU A N 1
ATOM 1497 C CA . LEU A 1 205 ? 113.438 125.583 108.298 1.00 43.50 205 LEU A CA 1
ATOM 1498 C C . LEU A 1 205 ? 114.812 125.567 107.661 1.00 43.50 205 LEU A C 1
ATOM 1499 O O . LEU A 1 205 ? 114.941 125.402 106.450 1.00 43.50 205 LEU A O 1
ATOM 1504 N N . ARG A 1 206 ? 115.855 125.711 108.461 1.00 46.43 206 ARG A N 1
ATOM 1505 C CA . ARG A 1 206 ? 117.178 125.859 107.862 1.00 46.43 206 ARG A CA 1
ATOM 1506 C C . ARG A 1 206 ? 117.646 124.597 107.158 1.00 46.43 206 ARG A C 1
ATOM 1507 O O . ARG A 1 206 ? 118.612 124.647 106.398 1.00 46.43 206 ARG A O 1
ATOM 1515 N N . GLU A 1 207 ? 116.973 123.474 107.373 1.00 46.35 207 GLU A N 1
ATOM 1516 C CA . GLU A 1 207 ? 117.458 122.194 106.883 1.00 46.35 207 GLU A CA 1
ATOM 1517 C C . GLU A 1 207 ? 116.878 121.793 105.545 1.00 46.35 207 GLU A C 1
ATOM 1518 O O . GLU A 1 207 ? 117.635 121.437 104.639 1.00 46.35 207 GLU A O 1
ATOM 1524 N N . ILE A 1 208 ? 115.551 121.799 105.404 1.00 44.21 208 ILE A N 1
ATOM 1525 C CA . ILE A 1 208 ? 114.940 121.218 104.207 1.00 44.21 208 ILE A CA 1
ATOM 1526 C C . ILE A 1 208 ? 115.431 121.876 102.926 1.00 44.21 208 ILE A C 1
ATOM 1527 O O . ILE A 1 208 ? 115.811 121.151 101.997 1.00 44.21 208 ILE A O 1
ATOM 1532 N N . PRO A 1 209 ? 115.485 123.198 102.810 1.00 44.69 209 PRO A N 1
ATOM 1533 C CA . PRO A 1 209 ? 116.094 123.785 101.621 1.00 44.69 209 PRO A CA 1
ATOM 1534 C C . PRO A 1 209 ? 117.581 123.553 101.513 1.00 44.69 209 PRO A C 1
ATOM 1535 O O . PRO A 1 209 ? 118.130 123.633 100.406 1.00 44.69 209 PRO A O 1
ATOM 1539 N N . GLY A 1 210 ? 118.259 123.300 102.621 1.00 46.44 210 GLY A N 1
ATOM 1540 C CA . GLY A 1 210 ? 119.684 123.079 102.548 1.00 46.44 210 GLY A CA 1
ATOM 1541 C C . GLY A 1 210 ? 120.039 121.945 1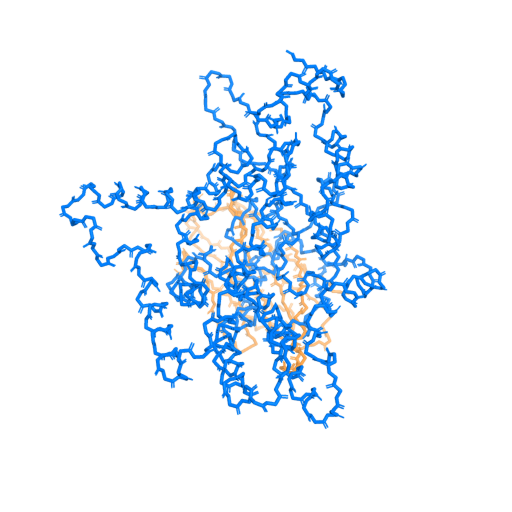01.620 1.00 46.44 210 GLY A C 1
ATOM 1542 O O . GLY A 1 210 ? 120.852 122.109 100.706 1.00 46.44 210 GLY A O 1
ATOM 1543 N N . ALA A 1 211 ? 119.439 120.784 101.839 1.00 47.62 211 ALA A N 1
ATOM 1544 C CA . ALA A 1 211 ? 119.816 119.611 101.068 1.00 47.62 211 ALA A CA 1
ATOM 1545 C C . ALA A 1 211 ? 119.605 119.853 99.588 1.00 47.62 211 ALA A C 1
ATOM 1546 O O . ALA A 1 211 ? 120.456 119.511 98.756 1.00 47.62 211 ALA A O 1
ATOM 1548 N N . ILE A 1 212 ? 118.483 120.474 99.245 1.00 46.98 212 ILE A N 1
ATOM 1549 C CA . ILE A 1 212 ? 118.132 120.659 97.849 1.00 46.98 212 ILE A CA 1
ATOM 1550 C C . ILE A 1 212 ? 119.114 121.599 97.184 1.00 46.98 212 ILE A C 1
ATOM 1551 O O . ILE A 1 212 ? 119.726 121.263 96.161 1.00 46.98 212 ILE A O 1
ATOM 1556 N N . ILE A 1 213 ? 119.284 122.788 97.753 1.00 47.85 213 ILE A N 1
ATOM 1557 C CA . ILE A 1 213 ? 120.187 123.751 97.140 1.00 47.85 213 ILE A CA 1
ATOM 1558 C C . ILE A 1 213 ? 121.556 123.130 96.948 1.00 47.85 213 ILE A C 1
ATOM 1559 O O . ILE A 1 213 ? 122.179 123.246 95.877 1.00 47.85 213 ILE A O 1
ATOM 1564 N N . ARG A 1 214 ? 122.037 122.441 97.979 1.00 49.51 214 ARG A N 1
ATOM 1565 C CA . ARG A 1 214 ? 123.398 121.946 97.953 1.00 49.51 214 ARG A CA 1
ATOM 1566 C C . ARG A 1 214 ? 123.571 120.871 96.900 1.00 49.51 214 ARG A C 1
ATOM 1567 O O . ARG A 1 214 ? 124.547 120.888 96.140 1.00 49.51 214 ARG A O 1
ATOM 1575 N N . ALA A 1 215 ? 122.639 119.931 96.829 1.00 48.43 215 ALA A N 1
ATOM 1576 C CA . ALA A 1 215 ? 122.784 118.882 95.844 1.00 48.43 215 ALA A CA 1
ATOM 1577 C C . ALA A 1 215 ? 122.770 119.471 94.458 1.00 48.43 215 ALA A C 1
ATOM 1578 O O . ALA A 1 215 ? 123.528 119.035 93.575 1.00 48.43 215 ALA A O 1
ATOM 1580 N N . TRP A 1 216 ? 121.924 120.473 94.233 1.00 50.95 216 TRP A N 1
ATOM 1581 C CA . TRP A 1 216 ? 121.871 120.990 92.877 1.00 50.95 216 TRP A CA 1
ATOM 1582 C C . TRP A 1 216 ? 123.202 121.594 92.494 1.00 50.95 216 TRP A C 1
ATOM 1583 O O . TRP A 1 216 ? 123.773 121.252 91.444 1.00 50.95 216 TRP A O 1
ATOM 1594 N N . ASN A 1 217 ? 123.731 122.466 93.342 1.00 53.51 217 ASN A N 1
ATOM 1595 C CA . ASN A 1 217 ? 125.038 123.022 93.047 1.00 53.51 217 ASN A CA 1
ATOM 1596 C C . ASN A 1 217 ? 126.053 121.921 92.810 1.00 53.51 217 ASN A C 1
ATOM 1597 O O . ASN A 1 217 ? 126.914 122.042 91.934 1.00 53.51 217 ASN A O 1
ATOM 1602 N N . SER A 1 218 ? 125.963 120.834 93.569 1.00 54.13 218 SER A N 1
ATOM 1603 C CA . SER A 1 218 ? 127.050 119.866 93.583 1.00 54.13 218 SER A CA 1
ATOM 1604 C C . SER A 1 218 ? 127.140 119.132 92.266 1.00 54.13 218 SER A C 1
ATOM 1605 O O . SER A 1 218 ? 128.219 119.004 91.678 1.00 54.13 218 SER A O 1
ATOM 1608 N N . GLU A 1 219 ? 126.015 118.657 91.771 1.00 57.09 219 GLU A N 1
ATOM 1609 C CA . GLU A 1 219 ? 126.109 117.946 90.507 1.00 57.09 219 GLU A CA 1
ATOM 1610 C C . GLU A 1 219 ? 126.353 118.916 89.365 1.00 57.09 219 GLU A C 1
ATOM 1611 O O . GLU A 1 219 ? 127.037 118.577 88.390 1.00 57.09 219 GLU A O 1
ATOM 1617 N N . LYS A 1 220 ? 125.824 120.132 89.469 1.00 56.37 220 LYS A N 1
ATOM 1618 C CA . LYS A 1 220 ? 126.150 121.132 88.466 1.00 56.37 220 LYS A CA 1
ATOM 1619 C C . LYS A 1 220 ? 127.651 121.279 88.320 1.00 56.37 220 LYS A C 1
ATOM 1620 O O . LYS A 1 220 ? 128.196 121.152 87.222 1.00 56.37 220 LYS A O 1
ATOM 1626 N N . GLU A 1 221 ? 128.334 121.546 89.423 1.00 56.45 221 GLU A N 1
ATOM 1627 C CA . GLU A 1 221 ? 129.756 121.821 89.340 1.00 56.45 221 GLU A CA 1
ATOM 1628 C C . GLU A 1 221 ? 130.548 120.578 88.996 1.00 56.45 221 GLU A C 1
ATOM 1629 O O . GLU A 1 221 ? 131.609 120.685 88.383 1.00 56.45 221 GLU A O 1
ATOM 1635 N N . ARG A 1 222 ? 130.068 119.394 89.354 1.00 58.88 222 ARG A N 1
ATOM 1636 C CA . ARG A 1 222 ? 130.726 118.217 88.814 1.00 58.88 222 ARG A CA 1
ATOM 1637 C C . ARG A 1 222 ? 130.685 118.219 87.295 1.00 58.88 222 ARG A C 1
ATOM 1638 O O . ARG A 1 222 ? 131.730 118.281 86.638 1.00 58.88 222 ARG A O 1
ATOM 1646 N N . LEU A 1 223 ? 129.481 118.152 86.717 1.00 58.00 223 LEU A N 1
ATOM 1647 C CA . LEU A 1 223 ? 129.367 118.005 85.267 1.00 58.00 223 LEU A CA 1
ATOM 1648 C C . LEU A 1 223 ? 130.009 119.151 84.517 1.00 58.00 223 LEU A C 1
ATOM 1649 O O . LEU A 1 223 ? 130.520 118.942 83.417 1.00 58.00 223 LEU A O 1
ATOM 1654 N N . GLY A 1 224 ? 130.013 120.347 85.099 1.00 60.03 224 GLY A N 1
ATOM 1655 C CA . GLY A 1 224 ? 130.510 121.516 84.397 1.00 60.03 224 GLY A CA 1
ATOM 1656 C C . GLY A 1 224 ? 131.933 121.389 83.893 1.00 60.03 224 GLY A C 1
ATOM 1657 O O . GLY A 1 224 ? 132.287 122.005 82.885 1.00 60.03 224 GLY A O 1
ATOM 1658 N N . ARG A 1 225 ? 132.767 120.586 84.566 1.00 60.71 225 ARG A N 1
ATOM 1659 C CA . ARG A 1 225 ? 134.111 120.333 84.053 1.00 60.71 225 ARG A CA 1
ATOM 1660 C C . ARG A 1 225 ? 134.068 119.799 82.637 1.00 60.71 225 ARG A C 1
ATOM 1661 O O . ARG A 1 225 ? 135.106 119.699 81.982 1.00 60.71 225 ARG A O 1
ATOM 1669 N N . LEU A 1 226 ? 132.882 119.474 82.157 1.00 60.13 226 LEU A N 1
ATOM 1670 C CA . LEU A 1 226 ? 132.709 118.821 80.885 1.00 60.13 226 LEU A CA 1
ATOM 1671 C C . LEU A 1 226 ? 131.787 119.698 80.066 1.00 60.13 226 LEU A C 1
ATOM 1672 O O . LEU A 1 226 ? 131.467 120.809 80.489 1.00 60.13 226 LEU A O 1
ATOM 1677 N N . GLY A 1 227 ? 131.364 119.234 78.905 1.00 60.60 227 GLY A N 1
ATOM 1678 C CA . GLY A 1 227 ? 130.517 120.071 78.096 1.00 60.60 227 GLY A CA 1
ATOM 1679 C C . GLY A 1 227 ? 129.086 119.597 78.101 1.00 60.60 227 GLY A C 1
ATOM 1680 O O . GLY A 1 227 ? 128.226 120.189 77.445 1.00 60.60 227 GLY A O 1
ATOM 1681 N N . HIS A 1 228 ? 128.823 118.530 78.850 1.00 61.74 228 HIS A N 1
ATOM 1682 C CA . HIS A 1 228 ? 127.506 117.909 78.886 1.00 61.74 228 HIS A CA 1
ATOM 1683 C C . HIS A 1 228 ? 126.643 118.730 79.830 1.00 61.74 228 HIS A C 1
ATOM 1684 O O . HIS A 1 228 ? 126.691 118.551 81.047 1.00 61.74 228 HIS A O 1
ATOM 1691 N N . SER A 1 229 ? 125.850 119.619 79.263 1.00 63.39 229 SER A N 1
ATOM 1692 C CA . SER A 1 229 ? 125.157 120.728 79.909 1.00 63.39 229 SER A CA 1
ATOM 1693 C C . SER A 1 229 ? 124.434 120.333 81.190 1.00 63.39 229 SER A C 1
ATOM 1694 O O . SER A 1 229 ? 124.069 119.167 81.368 1.00 63.39 229 SER A O 1
ATOM 1697 N N . PRO A 1 230 ? 124.225 121.278 82.094 1.00 60.51 230 PRO A N 1
ATOM 1698 C CA . PRO A 1 230 ? 123.501 121.011 83.340 1.00 60.51 230 PRO A CA 1
ATOM 1699 C C . PRO A 1 230 ? 122.281 120.122 83.261 1.00 60.51 230 PRO A C 1
ATOM 1700 O O . PRO A 1 230 ? 122.161 119.190 84.053 1.00 60.51 230 PRO A O 1
ATOM 1704 N N . TRP A 1 231 ? 121.357 120.388 82.346 1.00 59.44 231 TRP A N 1
ATOM 1705 C CA . TRP A 1 231 ? 120.173 119.541 82.204 1.00 59.44 231 TRP A CA 1
ATOM 1706 C C . TRP A 1 231 ? 120.507 118.310 81.365 1.00 59.44 231 TRP A C 1
ATOM 1707 O O . TRP A 1 231 ? 120.209 118.220 80.174 1.00 59.44 231 TRP A O 1
ATOM 1718 N N . SER A 1 232 ? 121.119 117.334 82.018 1.00 59.33 232 SER A N 1
ATOM 1719 C CA . SER A 1 232 ? 121.557 116.151 81.299 1.00 59.33 232 SER A CA 1
ATOM 1720 C C . SER A 1 232 ? 120.797 114.929 81.765 1.00 59.33 232 SER A C 1
ATOM 1721 O O . SER A 1 232 ? 119.832 115.034 82.525 1.00 59.33 232 SER A O 1
ATOM 1724 N N . LEU A 1 233 ? 121.238 113.767 81.318 1.00 57.81 233 LEU A N 1
ATOM 1725 C CA . LEU A 1 233 ? 120.579 112.537 81.689 1.00 57.81 233 LEU A CA 1
ATOM 1726 C C . LEU A 1 233 ? 121.209 111.963 82.927 1.00 57.81 233 LEU A C 1
ATOM 1727 O O . LEU A 1 233 ? 120.502 111.529 83.839 1.00 57.81 233 LEU A O 1
ATOM 1732 N N . GLN A 1 234 ? 122.533 111.984 82.978 1.00 58.77 234 GLN A N 1
ATOM 1733 C CA . GLN A 1 234 ? 123.305 111.322 84.012 1.00 58.77 234 GLN A CA 1
ATOM 1734 C C . GLN A 1 234 ? 123.211 112.022 85.340 1.00 58.77 234 GLN A C 1
ATOM 1735 O O . GLN A 1 234 ? 123.796 111.546 86.312 1.00 58.77 234 GLN A O 1
ATOM 1741 N N . ASN A 1 235 ? 122.509 113.131 85.403 1.00 55.78 235 ASN A N 1
ATOM 1742 C CA . ASN A 1 235 ? 122.291 113.788 86.671 1.00 55.78 235 ASN A CA 1
ATOM 1743 C C . ASN A 1 235 ? 121.514 112.875 87.597 1.00 55.78 235 ASN A C 1
ATOM 1744 O O . ASN A 1 235 ? 120.493 112.303 87.205 1.00 55.78 235 ASN A O 1
ATOM 1749 N N . GLU A 1 236 ? 121.997 112.731 88.829 1.00 55.10 236 GLU A N 1
ATOM 1750 C CA . GLU A 1 236 ? 121.325 111.877 89.796 1.00 55.10 236 GLU A CA 1
ATOM 1751 C C . GLU A 1 236 ? 120.429 112.645 90.748 1.00 55.10 236 GLU A C 1
ATOM 1752 O O . GLU A 1 236 ? 119.896 112.045 91.682 1.00 55.10 236 GLU A O 1
ATOM 1758 N N . VAL A 1 237 ? 120.233 113.936 90.545 1.00 53.09 237 VAL A N 1
ATOM 1759 C CA . VAL A 1 237 ? 119.209 114.614 91.308 1.00 53.09 237 VAL A CA 1
ATOM 1760 C C . VAL A 1 237 ? 117.900 114.720 90.534 1.00 53.09 237 VAL A C 1
ATOM 1761 O O . VAL A 1 237 ? 116.827 114.770 91.144 1.00 53.09 237 VAL A O 1
ATOM 1765 N N . LEU A 1 238 ? 117.949 114.714 89.202 1.00 52.76 238 LEU A N 1
ATOM 1766 C CA . LEU A 1 238 ? 116.744 114.735 88.384 1.00 52.76 238 LEU A CA 1
ATOM 1767 C C . LEU A 1 238 ? 116.450 113.398 87.709 1.00 52.76 238 LEU A C 1
ATOM 1768 O O . LEU A 1 238 ? 115.650 113.352 86.775 1.00 52.76 238 LEU A O 1
ATOM 1773 N N . GLN A 1 239 ? 117.080 112.319 88.152 1.00 48.82 239 GLN A N 1
ATOM 1774 C CA . GLN A 1 239 ? 116.893 110.956 87.675 1.00 48.82 239 GLN A CA 1
ATOM 1775 C C . GLN A 1 239 ? 115.753 110.199 88.341 1.00 48.82 239 GLN A C 1
ATOM 1776 O O . GLN A 1 239 ? 115.046 109.462 87.651 1.00 48.82 239 GLN A O 1
ATOM 1782 N N . PRO A 1 240 ? 115.544 110.293 89.652 1.00 47.12 240 PRO A N 1
ATOM 1783 C CA . PRO A 1 240 ? 114.343 109.683 90.235 1.00 47.12 240 PRO A CA 1
ATOM 1784 C C . PRO A 1 240 ? 113.078 110.539 90.156 1.00 47.12 240 PRO A C 1
ATOM 1785 O O . PRO A 1 240 ? 111.980 110.034 90.465 1.00 47.12 240 PRO A O 1
ATOM 1789 N N . LEU A 1 241 ? 113.168 111.809 89.755 1.00 44.16 241 LEU A N 1
ATOM 1790 C CA . LEU A 1 241 ? 111.940 112.539 89.466 1.00 44.16 241 LEU A CA 1
ATOM 1791 C C . LEU A 1 241 ? 111.210 111.939 88.279 1.00 44.16 241 LEU A C 1
ATOM 1792 O O . LEU A 1 241 ? 109.990 112.080 88.171 1.00 44.16 241 LEU A O 1
ATOM 1797 N N . LEU A 1 242 ? 111.922 111.202 87.429 1.00 41.80 242 LEU A N 1
ATOM 1798 C CA . LEU A 1 242 ? 111.285 110.457 86.359 1.00 41.80 242 LEU A CA 1
ATOM 1799 C C . LEU A 1 242 ? 110.392 109.343 86.858 1.00 41.80 242 LEU A C 1
ATOM 1800 O O . LEU A 1 242 ? 109.674 108.744 86.054 1.00 41.80 242 LEU A O 1
ATOM 1805 N N . ILE A 1 243 ? 110.422 109.028 88.139 1.00 41.94 243 ILE A N 1
ATOM 1806 C CA . ILE A 1 243 ? 109.534 108.038 88.710 1.00 41.94 243 ILE A CA 1
ATOM 1807 C C . ILE A 1 243 ? 108.527 108.678 89.632 1.00 41.94 243 ILE A C 1
ATOM 1808 O O . ILE A 1 243 ? 107.381 108.252 89.707 1.00 41.94 243 ILE A O 1
ATOM 1813 N N . THR A 1 244 ? 108.926 109.721 90.338 1.00 41.52 244 THR A N 1
ATOM 1814 C CA . THR A 1 244 ? 107.955 110.351 91.216 1.00 41.52 244 THR A CA 1
ATOM 1815 C C . THR A 1 244 ? 106.947 111.183 90.439 1.00 41.52 244 THR A C 1
ATOM 1816 O O . THR A 1 244 ? 105.828 111.394 90.916 1.00 41.52 244 THR A O 1
ATOM 1820 N N . ILE A 1 245 ? 107.301 111.681 89.257 1.00 39.72 245 ILE A N 1
ATOM 1821 C CA . ILE A 1 245 ? 106.347 112.482 88.499 1.00 39.72 245 ILE A CA 1
ATOM 1822 C C . ILE A 1 245 ? 105.279 111.559 87.930 1.00 39.72 245 ILE A C 1
ATOM 1823 O O . ILE A 1 245 ? 104.088 111.769 88.210 1.00 39.72 245 ILE A O 1
ATOM 1828 N N . PRO A 1 246 ? 105.626 110.542 87.142 1.00 38.62 246 PRO A N 1
ATOM 1829 C CA . PRO A 1 246 ? 104.592 109.631 86.665 1.00 38.62 246 PRO A CA 1
ATOM 1830 C C . PRO A 1 246 ? 103.768 109.004 87.755 1.00 38.62 246 PRO A C 1
ATOM 1831 O O . PRO A 1 246 ? 102.548 108.896 87.597 1.00 38.62 246 PRO A O 1
ATOM 1835 N N . LEU A 1 247 ? 104.390 108.566 88.848 1.00 40.14 247 LEU A N 1
ATOM 1836 C CA . LEU A 1 247 ? 103.624 107.949 89.925 1.00 40.14 247 LEU A CA 1
ATOM 1837 C C . LEU A 1 247 ? 102.449 108.817 90.307 1.00 40.14 247 LEU A C 1
ATOM 1838 O O . LEU A 1 247 ? 101.300 108.369 90.301 1.00 40.14 247 LEU A O 1
ATOM 1843 N N . TYR A 1 248 ? 102.712 110.073 90.602 1.00 39.07 248 TYR A N 1
ATOM 1844 C CA . TYR A 1 248 ? 101.653 110.899 91.132 1.00 39.07 248 TYR A CA 1
ATOM 1845 C C . TYR A 1 248 ? 100.691 111.319 90.039 1.00 39.07 248 TYR A C 1
ATOM 1846 O O . TYR A 1 248 ? 99.475 111.300 90.254 1.00 39.07 248 TYR A O 1
ATOM 1855 N N . VAL A 1 249 ? 101.186 111.635 88.847 1.00 38.92 249 VAL A N 1
ATOM 1856 C CA . VAL A 1 249 ? 100.262 112.072 87.813 1.00 38.92 249 VAL A CA 1
ATOM 1857 C C . VAL A 1 249 ? 99.291 110.959 87.495 1.00 38.92 249 VAL A C 1
ATOM 1858 O O . VAL A 1 249 ? 98.075 111.175 87.435 1.00 38.92 249 VAL A O 1
ATOM 1862 N N . GLY A 1 250 ? 99.789 109.736 87.397 1.00 40.21 250 GLY A N 1
ATOM 1863 C CA . GLY A 1 250 ? 98.929 108.607 87.126 1.00 40.21 250 GLY A CA 1
ATOM 1864 C C . GLY A 1 250 ? 97.977 108.365 88.270 1.00 40.21 250 GLY A C 1
ATOM 1865 O O . GLY A 1 250 ? 96.796 108.680 88.164 1.00 40.21 250 GLY A O 1
ATOM 1866 N N . LEU A 1 251 ? 98.506 107.914 89.403 1.00 40.78 251 LEU A N 1
ATOM 1867 C CA . LEU A 1 251 ? 97.668 107.590 90.542 1.00 40.78 251 LEU A CA 1
ATOM 1868 C C . LEU A 1 251 ? 96.592 108.642 90.783 1.00 40.78 251 LEU A C 1
ATOM 1869 O O . LEU A 1 251 ? 95.427 108.302 91.033 1.00 40.78 251 LEU A O 1
ATOM 1874 N N . ILE A 1 252 ? 96.927 109.924 90.632 1.00 39.34 252 ILE A N 1
ATOM 1875 C CA . ILE A 1 252 ? 95.967 110.966 90.958 1.00 39.34 252 ILE A CA 1
ATOM 1876 C C . ILE A 1 252 ? 94.913 111.101 89.868 1.00 39.34 252 ILE A C 1
ATOM 1877 O O . ILE A 1 252 ? 93.711 111.113 90.150 1.00 39.34 252 ILE A O 1
ATOM 1882 N N . ALA A 1 253 ? 95.329 111.203 88.605 1.00 39.95 253 ALA A N 1
ATOM 1883 C CA . ALA A 1 253 ? 94.337 111.431 87.564 1.00 39.95 253 ALA A CA 1
ATOM 1884 C C . ALA A 1 253 ? 93.555 110.165 87.251 1.00 39.95 253 ALA A C 1
ATOM 1885 O O . ALA A 1 253 ? 92.529 110.220 86.563 1.00 39.95 253 ALA A O 1
ATOM 1887 N N . VAL A 1 254 ? 94.015 109.010 87.736 1.00 40.45 254 VAL A N 1
ATOM 1888 C CA . VAL A 1 254 ? 93.211 107.800 87.625 1.00 40.45 254 VAL A CA 1
ATOM 1889 C C . VAL A 1 254 ? 92.213 107.709 88.773 1.00 40.45 254 VAL A C 1
ATOM 1890 O O . VAL A 1 254 ? 91.008 107.555 88.547 1.00 40.45 254 VAL A O 1
ATOM 1894 N N . LEU A 1 255 ? 92.680 107.801 90.022 1.00 38.89 255 LEU A N 1
ATOM 1895 C CA . LEU A 1 255 ? 91.731 107.716 91.119 1.00 38.89 255 LEU A CA 1
ATOM 1896 C C . LEU A 1 255 ? 90.849 108.924 91.197 1.00 38.89 255 LEU A C 1
ATOM 1897 O O . LEU A 1 255 ? 89.980 108.983 92.065 1.00 38.89 255 LEU A O 1
ATOM 1902 N N . GLY A 1 256 ? 91.102 109.912 90.335 1.00 40.56 256 GLY A N 1
ATOM 1903 C CA . GLY A 1 256 ? 90.354 111.181 90.417 1.00 40.56 256 GLY A CA 1
ATOM 1904 C C . GLY A 1 256 ? 91.090 112.173 91.302 1.00 40.56 256 GLY A C 1
ATOM 1905 O O . GLY A 1 256 ? 91.908 111.724 92.131 1.00 40.56 256 GLY A O 1
ATOM 1906 N N . VAL A 1 257 ? 90.809 113.470 91.150 1.00 38.86 257 VAL A N 1
ATOM 1907 C CA . VAL A 1 257 ? 91.532 114.519 91.932 1.00 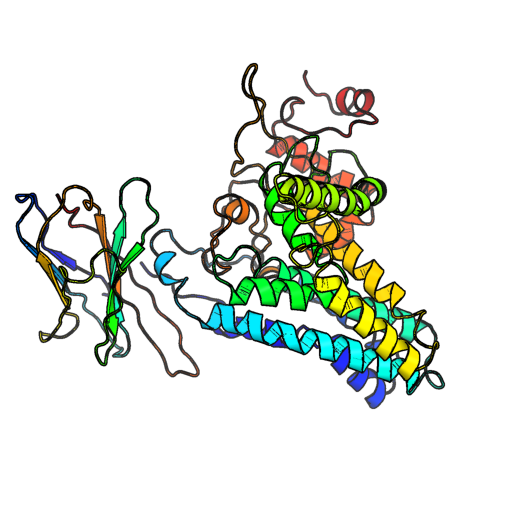38.86 257 VAL A CA 1
ATOM 1908 C C . VAL A 1 257 ? 91.175 114.366 93.415 1.00 38.86 257 VAL A C 1
ATOM 1909 O O . VAL A 1 257 ? 91.781 115.069 94.246 1.00 38.86 257 VAL A O 1
ATOM 1913 N N . LYS A 1 258 ? 90.347 113.387 93.764 1.00 40.58 258 LYS A N 1
ATOM 1914 C CA . LYS A 1 258 ? 89.844 113.326 95.166 1.00 40.58 258 LYS A CA 1
ATOM 1915 C C . LYS A 1 258 ? 90.914 112.986 96.212 1.00 40.58 258 LYS A C 1
ATOM 1916 O O . LYS A 1 258 ? 90.674 113.298 97.389 1.00 40.58 258 LYS A O 1
ATOM 1922 N N . ILE A 1 259 ? 92.045 112.394 95.838 1.00 39.24 259 ILE A N 1
ATOM 1923 C CA . ILE A 1 259 ? 92.998 111.934 96.893 1.00 39.24 259 ILE A CA 1
ATOM 1924 C C . ILE A 1 259 ? 94.179 112.900 97.068 1.00 39.24 259 ILE A C 1
ATOM 1925 O O . ILE A 1 259 ? 95.232 112.441 97.541 1.00 39.24 259 ILE A O 1
ATOM 1930 N N . ILE A 1 260 ? 94.016 114.180 96.729 1.00 39.67 260 ILE A N 1
ATOM 1931 C CA . ILE A 1 260 ? 95.105 115.192 96.909 1.00 39.67 260 ILE A CA 1
ATOM 1932 C C . ILE A 1 260 ? 95.266 115.558 98.391 1.00 39.67 260 ILE A C 1
ATOM 1933 O O . ILE A 1 260 ? 96.421 115.683 98.833 1.00 39.67 260 ILE A O 1
ATOM 1938 N N . PRO A 1 261 ? 94.188 115.725 99.189 1.00 39.92 261 PRO A N 1
ATOM 1939 C CA . PRO A 1 261 ? 94.323 115.997 100.624 1.00 39.92 261 PRO A CA 1
ATOM 1940 C C . PRO A 1 261 ? 94.995 114.895 101.457 1.00 39.92 261 PRO A C 1
ATOM 1941 O O . PRO A 1 261 ? 95.233 115.131 102.618 1.00 39.92 261 PRO A O 1
ATOM 1945 N N . PHE A 1 262 ? 95.271 113.734 100.866 1.00 42.29 262 PHE A N 1
ATOM 1946 C CA . PHE A 1 262 ? 95.836 112.590 101.631 1.00 42.29 262 PHE A CA 1
ATOM 1947 C C . PHE A 1 262 ? 97.253 112.264 101.145 1.00 42.29 262 PHE A C 1
ATOM 1948 O O . PHE A 1 262 ? 98.028 111.681 101.928 1.00 42.29 262 PHE A O 1
ATOM 1956 N N . LEU A 1 263 ? 97.586 112.639 99.909 1.00 41.04 263 LEU A N 1
ATOM 1957 C CA . LEU A 1 263 ? 98.931 112.352 99.349 1.00 41.04 263 LEU A CA 1
ATOM 1958 C C . LEU A 1 263 ? 99.947 113.393 99.840 1.00 41.04 263 LEU A C 1
ATOM 1959 O O . LEU A 1 263 ? 101.141 113.044 99.902 1.00 41.04 263 LEU A O 1
ATOM 1964 N N . LEU A 1 264 ? 99.516 114.609 100.182 1.00 41.53 264 LEU A N 1
ATOM 1965 C CA . LEU A 1 264 ? 100.385 115.645 100.732 1.00 41.53 264 LEU A CA 1
ATOM 1966 C C . LEU A 1 264 ? 100.708 115.389 102.195 1.00 41.53 264 LEU A C 1
ATOM 1967 O O . LEU A 1 264 ? 101.846 115.600 102.641 1.00 41.53 264 LEU A O 1
ATOM 1972 N N . ILE A 1 265 ? 99.718 114.949 102.963 1.00 40.99 265 ILE A N 1
ATOM 1973 C CA . ILE A 1 265 ? 99.978 114.621 104.352 1.00 40.99 265 ILE A CA 1
ATOM 1974 C C . ILE A 1 265 ? 101.020 113.529 104.444 1.00 40.99 265 ILE A C 1
ATOM 1975 O O . ILE A 1 265 ? 101.978 113.631 105.231 1.00 40.99 265 ILE A O 1
ATOM 1980 N N . GLN A 1 266 ? 100.897 112.495 103.619 1.00 40.96 266 GLN A N 1
ATOM 1981 C CA . GLN A 1 266 ? 101.883 111.429 103.731 1.00 40.96 266 GLN A CA 1
ATOM 1982 C C . GLN A 1 266 ? 103.284 111.952 103.434 1.00 40.96 266 GLN A C 1
ATOM 1983 O O . GLN A 1 266 ? 104.248 111.618 104.145 1.00 40.96 266 GLN A O 1
ATOM 1989 N N . ILE A 1 267 ? 103.413 112.819 102.432 1.00 39.74 267 ILE A N 1
ATOM 1990 C CA . ILE A 1 267 ? 104.744 113.237 102.015 1.00 39.74 267 ILE A CA 1
ATOM 1991 C C . ILE A 1 267 ? 105.395 114.098 103.079 1.00 39.74 267 ILE A C 1
ATOM 1992 O O . ILE A 1 267 ? 106.575 113.914 103.432 1.00 39.74 267 ILE A O 1
ATOM 1997 N N . VAL A 1 268 ? 104.645 115.050 103.611 1.00 39.19 268 VAL A N 1
ATOM 1998 C CA . VAL A 1 268 ? 105.221 115.932 104.610 1.00 39.19 268 VAL A CA 1
ATOM 1999 C C . VAL A 1 268 ? 105.616 115.154 105.843 1.00 39.19 268 VAL A C 1
ATOM 2000 O O . VAL A 1 268 ? 106.644 115.442 106.468 1.00 39.19 268 VAL A O 1
ATOM 2004 N N . PHE A 1 269 ? 104.844 114.138 106.207 1.00 39.81 269 PHE A N 1
ATOM 2005 C CA . PHE A 1 269 ? 105.233 113.425 107.410 1.00 39.81 269 PHE A CA 1
ATOM 2006 C C . PHE A 1 269 ? 106.473 112.585 107.167 1.00 39.81 269 PHE A C 1
ATOM 2007 O O . PHE A 1 269 ? 107.287 112.406 108.081 1.00 39.81 269 PHE A O 1
ATOM 2015 N N . GLY A 1 270 ? 106.668 112.099 105.947 1.00 40.55 270 GLY A N 1
ATOM 2016 C CA . GLY A 1 270 ? 107.931 111.443 105.634 1.00 40.55 270 GLY A CA 1
ATOM 2017 C C . GLY A 1 270 ? 109.134 112.348 105.825 1.00 40.55 270 GLY A C 1
ATOM 2018 O O . GLY A 1 270 ? 110.134 111.975 106.463 1.00 40.55 270 GLY A O 1
ATOM 2019 N N . TRP A 1 271 ? 109.063 113.549 105.276 1.00 41.60 271 TRP A N 1
ATOM 2020 C CA . TRP A 1 271 ? 110.201 114.447 105.420 1.00 41.60 271 TRP A CA 1
ATOM 2021 C C . TRP A 1 271 ? 110.425 114.815 106.875 1.00 41.60 271 TRP A C 1
ATOM 2022 O O . TRP A 1 271 ? 111.572 114.948 107.325 1.00 41.60 271 TRP A O 1
ATOM 2033 N N . TRP A 1 272 ? 109.351 114.949 107.642 1.00 41.50 272 TRP A N 1
ATOM 2034 C CA . TRP A 1 272 ? 109.519 115.162 109.070 1.00 41.50 272 TRP A CA 1
ATOM 2035 C C . TRP A 1 272 ? 110.261 114.023 109.730 1.00 41.50 272 TRP A C 1
ATOM 2036 O O . TRP A 1 272 ? 111.105 114.257 110.609 1.00 41.50 272 TRP A O 1
ATOM 2047 N N . GLN A 1 273 ? 109.939 112.792 109.352 1.00 40.86 273 GLN A N 1
ATOM 2048 C CA . GLN A 1 273 ? 110.647 111.660 109.918 1.00 40.86 273 GLN A CA 1
ATOM 2049 C C . GLN A 1 273 ? 112.130 111.817 109.728 1.00 40.86 273 GLN A C 1
ATOM 2050 O O . GLN A 1 273 ? 112.905 111.684 110.677 1.00 40.86 273 GLN A O 1
ATOM 2056 N N . LEU A 1 274 ? 112.550 112.099 108.508 1.00 40.57 274 LEU A N 1
ATOM 2057 C CA . LEU A 1 274 ? 113.987 112.161 108.278 1.00 40.57 274 LEU A CA 1
ATOM 2058 C C . LEU A 1 274 ? 114.627 113.282 109.072 1.00 40.57 274 LEU A C 1
ATOM 2059 O O . LEU A 1 274 ? 115.707 113.106 109.638 1.00 40.57 274 LEU A O 1
ATOM 2064 N N . THR A 1 275 ? 113.977 114.436 109.153 1.00 40.46 275 THR A N 1
ATOM 2065 C CA . THR A 1 275 ? 114.647 115.569 109.778 1.00 40.46 275 THR A CA 1
ATOM 2066 C C . THR A 1 275 ? 114.773 115.390 111.284 1.00 40.46 275 THR A C 1
ATOM 2067 O O . THR A 1 275 ? 115.777 115.800 111.885 1.00 40.46 275 THR A O 1
ATOM 2071 N N . SER A 1 276 ? 113.798 114.745 111.912 1.00 42.94 276 SER A N 1
ATOM 2072 C CA . SER A 1 276 ? 113.922 114.511 113.344 1.00 42.94 276 SER A CA 1
ATOM 2073 C C . SER A 1 276 ? 115.119 113.627 113.666 1.00 42.94 276 SER A C 1
ATOM 2074 O O . SER A 1 276 ? 115.823 113.845 114.670 1.00 42.94 276 SER A O 1
ATOM 2077 N N . ALA A 1 277 ? 115.363 112.619 112.837 1.00 42.07 277 ALA A N 1
ATOM 2078 C CA . ALA A 1 277 ? 116.516 111.759 113.050 1.00 42.07 277 ALA A CA 1
ATOM 2079 C C . ALA A 1 277 ? 117.802 112.567 113.072 1.00 42.07 277 ALA A C 1
ATOM 2080 O O . ALA A 1 277 ? 118.459 112.675 114.112 1.00 42.07 277 ALA A O 1
ATOM 2082 N N . ASN A 1 278 ? 118.154 113.173 111.941 1.00 42.01 278 ASN A N 1
ATOM 2083 C CA . ASN A 1 278 ? 119.335 114.017 111.866 1.00 42.01 278 ASN A CA 1
ATOM 2084 C C . ASN A 1 278 ? 119.441 114.949 113.049 1.00 42.01 278 ASN A C 1
ATOM 2085 O O . ASN A 1 278 ? 120.540 115.190 113.543 1.00 42.01 278 ASN A O 1
ATOM 2090 N N . TYR A 1 279 ? 118.331 115.497 113.511 1.00 41.69 279 TYR A N 1
ATOM 2091 C CA . TYR A 1 279 ? 118.386 116.318 114.707 1.00 41.69 279 TYR A CA 1
ATOM 2092 C C . TYR A 1 279 ? 119.008 115.559 115.848 1.00 41.69 279 TYR A C 1
ATOM 2093 O O . TYR A 1 279 ? 120.053 115.951 116.369 1.00 41.69 279 TYR A O 1
ATOM 2102 N N . ILE A 1 280 ? 118.402 114.448 116.237 1.00 41.76 280 ILE A N 1
ATOM 2103 C CA . ILE A 1 280 ? 118.852 113.860 117.491 1.00 41.76 280 ILE A CA 1
ATOM 2104 C C . ILE A 1 280 ? 120.118 113.051 117.308 1.00 41.76 280 ILE A C 1
ATOM 2105 O O . ILE A 1 280 ? 120.645 112.508 118.279 1.00 41.76 280 ILE A O 1
ATOM 2110 N N . GLU A 1 281 ? 120.640 112.944 116.094 1.00 43.05 281 GLU A N 1
ATOM 2111 C CA . GLU A 1 281 ? 121.829 112.122 115.916 1.00 43.05 281 GLU A CA 1
ATOM 2112 C C . GLU A 1 281 ? 123.077 112.851 116.364 1.00 43.05 281 GLU A C 1
ATOM 2113 O O . GLU A 1 281 ? 123.793 112.374 117.251 1.00 43.05 281 GLU A O 1
ATOM 2119 N N . HIS A 1 282 ? 123.361 113.998 115.786 1.00 39.08 282 HIS A N 1
ATOM 2120 C CA . HIS A 1 282 ? 124.581 114.715 116.083 1.00 39.08 282 HIS A CA 1
ATOM 2121 C C . HIS A 1 282 ? 124.308 116.027 116.781 1.00 39.08 282 HIS A C 1
ATOM 2122 O O . HIS A 1 282 ? 124.940 117.037 116.511 1.00 39.08 282 HIS A O 1
ATOM 2129 N N . TYR A 1 283 ? 123.377 116.023 117.700 1.00 40.31 283 TYR A N 1
ATOM 2130 C CA . TYR A 1 283 ? 122.846 117.238 118.293 1.00 40.31 283 TYR A CA 1
ATOM 2131 C C . TYR A 1 283 ? 123.841 117.867 119.243 1.00 40.31 283 TYR A C 1
ATOM 2132 O O . TYR A 1 283 ? 124.147 117.316 120.296 1.00 40.31 283 TYR A O 1
ATOM 2141 N N . GLY A 1 284 ? 124.360 119.022 118.878 1.00 41.59 284 GLY A N 1
ATOM 2142 C CA . GLY A 1 284 ? 125.186 119.793 119.761 1.00 41.59 284 GLY A CA 1
ATOM 2143 C C . GLY A 1 284 ? 126.660 119.522 119.704 1.00 41.59 284 GLY A C 1
ATOM 2144 O O . GLY A 1 284 ? 127.403 120.150 120.454 1.00 41.59 284 GLY A O 1
ATOM 2145 N N . LEU A 1 285 ? 127.118 118.630 118.840 1.00 42.95 285 LEU A N 1
ATOM 2146 C CA . LEU A 1 285 ? 128.470 118.110 118.921 1.00 42.95 285 LEU A CA 1
ATOM 2147 C C . LEU A 1 285 ? 129.372 118.695 117.848 1.00 42.95 285 LEU A C 1
ATOM 2148 O O . LEU A 1 285 ? 128.955 118.911 116.714 1.00 42.95 285 LEU A O 1
ATOM 2153 N N . LEU A 1 286 ? 130.623 118.941 118.212 1.00 46.57 286 LEU A N 1
ATOM 2154 C CA . LEU A 1 286 ? 131.463 119.744 117.348 1.00 46.57 286 LEU A CA 1
ATOM 2155 C C . LEU A 1 286 ? 132.866 119.186 117.288 1.00 46.57 286 LEU A C 1
ATOM 2156 O O . LEU A 1 286 ? 133.373 118.633 118.265 1.00 46.57 286 LEU A O 1
ATOM 2161 N N . ARG A 1 287 ? 133.487 119.345 116.125 1.00 48.64 287 ARG A N 1
ATOM 2162 C CA . ARG A 1 287 ? 134.831 118.879 115.861 1.00 48.64 287 ARG A CA 1
ATOM 2163 C C . ARG A 1 287 ? 135.815 120.019 116.033 1.00 48.64 287 ARG A C 1
ATOM 2164 O O . ARG A 1 287 ? 135.541 121.163 115.689 1.00 48.64 287 ARG A O 1
ATOM 2172 N N . GLN A 1 288 ? 136.971 119.699 116.587 1.00 55.00 288 GLN A N 1
ATOM 2173 C CA . GLN A 1 288 ? 137.934 120.719 116.934 1.00 55.00 288 GLN A CA 1
ATOM 2174 C C . GLN A 1 288 ? 138.670 121.187 115.690 1.00 55.00 288 GLN A C 1
ATOM 2175 O O . GLN A 1 288 ? 138.771 120.480 114.689 1.00 55.00 288 GLN A O 1
ATOM 2181 N N . LYS A 1 289 ? 139.184 122.404 115.752 1.00 57.98 289 LYS A N 1
ATOM 2182 C CA . LYS A 1 289 ? 139.807 123.070 114.622 1.00 57.98 289 LYS A CA 1
ATOM 2183 C C . LYS A 1 289 ? 141.313 122.915 114.713 1.00 57.98 289 LYS A C 1
ATOM 2184 O O . LYS A 1 289 ? 141.907 123.269 115.733 1.00 57.98 289 LYS A O 1
ATOM 2190 N N . LEU A 1 290 ? 141.934 122.396 113.658 1.00 62.40 290 LEU A N 1
ATOM 2191 C CA . LEU A 1 290 ? 143.381 122.250 113.692 1.00 62.40 290 LEU A CA 1
ATOM 2192 C C . LEU A 1 290 ? 144.060 123.594 113.489 1.00 62.40 290 LEU A C 1
ATOM 2193 O O . LEU A 1 290 ? 143.657 124.374 112.627 1.00 62.40 290 LEU A O 1
ATOM 2198 N N . PRO A 1 291 ? 145.099 123.876 114.271 1.00 66.93 291 PRO A N 1
ATOM 2199 C CA . PRO A 1 291 ? 145.721 125.205 114.258 1.00 66.93 291 PRO A CA 1
ATOM 2200 C C . PRO A 1 291 ? 145.957 125.713 112.851 1.00 66.93 291 PRO A C 1
ATOM 2201 O O . PRO A 1 291 ? 146.664 125.095 112.057 1.00 66.93 291 PRO A O 1
ATOM 2205 N N . ASP A 1 292 ? 145.308 126.829 112.535 1.00 69.04 292 ASP A N 1
ATOM 2206 C CA . ASP A 1 292 ? 145.562 127.583 111.318 1.00 69.04 292 ASP A CA 1
ATOM 2207 C C . ASP A 1 292 ? 145.353 126.734 110.072 1.00 69.04 292 ASP A C 1
ATOM 2208 O O . ASP A 1 292 ? 145.766 127.109 108.975 1.00 69.04 292 ASP A O 1
ATOM 2213 N N . GLY A 1 293 ? 144.719 125.584 110.224 1.00 66.02 293 GLY A N 1
ATOM 2214 C CA . GLY A 1 293 ? 144.457 124.751 109.082 1.00 66.02 293 GLY A CA 1
ATOM 2215 C C . GLY A 1 293 ? 142.983 124.518 108.868 1.00 66.02 293 GLY A C 1
ATOM 2216 O O . GLY A 1 293 ? 142.152 125.404 109.066 1.00 66.02 293 GLY A O 1
ATOM 2217 N N . ARG A 1 294 ? 142.664 123.314 108.448 1.00 64.24 294 ARG A N 1
ATOM 2218 C CA . ARG A 1 294 ? 141.310 122.875 108.165 1.00 64.24 294 ARG A CA 1
ATOM 2219 C C . ARG A 1 294 ? 140.717 122.193 109.401 1.00 64.24 294 ARG A C 1
ATOM 2220 O O . ARG A 1 294 ? 141.223 122.332 110.516 1.00 64.24 294 ARG A O 1
ATOM 2228 N N . TYR A 1 295 ? 139.615 121.478 109.221 1.00 56.71 295 TYR A N 1
ATOM 2229 C CA . TYR A 1 295 ? 138.936 120.765 110.290 1.00 56.71 295 TYR A CA 1
ATOM 2230 C C . TYR A 1 295 ? 139.499 119.367 110.515 1.00 56.71 295 TYR A C 1
ATOM 2231 O O . TYR A 1 295 ? 140.208 118.810 109.679 1.00 56.71 295 TYR A O 1
ATOM 2240 N N . GLU A 1 296 ? 139.159 118.803 111.670 1.00 55.54 296 GLU A N 1
ATOM 2241 C CA . GLU A 1 296 ? 139.652 117.497 112.065 1.00 55.54 296 GLU A CA 1
ATOM 2242 C C . GLU A 1 296 ? 138.699 116.396 111.641 1.00 55.54 296 GLU A C 1
ATOM 2243 O O . GLU A 1 296 ? 137.485 116.543 111.697 1.00 55.54 296 GLU A O 1
ATOM 2249 N N . ARG A 1 297 ? 139.274 115.272 111.220 1.00 55.79 297 ARG A N 1
ATOM 2250 C CA . ARG A 1 297 ? 138.489 114.162 110.700 1.00 55.79 297 ARG A CA 1
ATOM 2251 C C . ARG A 1 297 ? 137.583 113.608 111.777 1.00 55.79 297 ARG A C 1
ATOM 2252 O O . ARG A 1 297 ? 137.854 113.741 112.970 1.00 55.79 297 ARG A O 1
ATOM 2260 N N . CYS A 1 298 ? 136.487 112.995 111.345 1.00 51.37 298 CYS A N 1
ATOM 2261 C CA . CYS A 1 298 ? 135.454 112.603 112.285 1.00 51.37 298 CYS A CA 1
ATOM 2262 C C . CYS A 1 298 ? 136.026 111.673 113.338 1.00 51.37 298 CYS A C 1
ATOM 2263 O O . CYS A 1 298 ? 137.092 111.078 113.166 1.00 51.37 298 CYS A O 1
ATOM 2266 N N . GLN A 1 299 ? 135.318 111.552 114.435 1.00 47.29 299 GLN A N 1
ATOM 2267 C CA . GLN A 1 299 ? 135.807 110.798 115.565 1.00 47.29 299 GLN A CA 1
ATOM 2268 C C . GLN A 1 299 ? 134.686 109.948 116.130 1.00 47.29 299 GLN A C 1
ATOM 2269 O O . GLN A 1 299 ? 133.546 110.023 115.661 1.00 47.29 299 GLN A O 1
ATOM 2275 N N . PRO A 1 300 ? 134.967 109.110 117.126 1.00 44.17 300 PRO A N 1
ATOM 2276 C CA . PRO A 1 300 ? 133.893 108.373 117.769 1.00 44.17 300 PRO A CA 1
ATOM 2277 C C . PRO A 1 300 ? 133.000 109.205 118.656 1.00 44.17 300 PRO A C 1
ATOM 2278 O O . PRO A 1 300 ? 131.804 108.926 118.705 1.00 44.17 300 PRO A O 1
ATOM 2282 N N . TYR A 1 301 ? 133.493 110.220 119.345 1.00 44.56 301 TYR A N 1
ATOM 2283 C CA . TYR A 1 301 ? 132.677 110.901 120.343 1.00 44.56 301 TYR A CA 1
ATOM 2284 C C . TYR A 1 301 ? 131.989 112.125 119.778 1.00 44.56 301 TYR A C 1
ATOM 2285 O O . TYR A 1 301 ? 131.889 113.155 120.428 1.00 44.56 301 TYR A O 1
ATOM 2294 N N . HIS A 1 302 ? 131.521 112.023 118.549 1.00 43.04 302 HIS A N 1
ATOM 2295 C CA . HIS A 1 302 ? 130.740 113.049 117.883 1.00 43.04 302 HIS A CA 1
ATOM 2296 C C . HIS A 1 302 ? 129.457 112.476 117.338 1.00 43.04 302 HIS A C 1
ATOM 2297 O O . HIS A 1 302 ? 129.014 112.869 116.274 1.00 43.04 302 HIS A O 1
ATOM 2304 N N . SER A 1 303 ? 128.883 111.501 118.001 1.00 42.23 303 SER A N 1
ATOM 2305 C CA . SER A 1 303 ? 127.649 110.943 117.501 1.00 42.23 303 SER A CA 1
ATOM 2306 C C . SER A 1 303 ? 126.966 110.198 118.624 1.00 42.23 303 SER A C 1
ATOM 2307 O O . SER A 1 303 ? 127.595 109.436 119.358 1.00 42.23 303 SER A O 1
ATOM 2310 N N . TRP A 1 304 ? 125.676 110.427 118.746 1.00 41.82 304 TRP A N 1
ATOM 2311 C CA . TRP A 1 304 ? 124.874 109.824 119.784 1.00 41.82 304 TRP A CA 1
ATOM 2312 C C . TRP A 1 304 ? 124.412 108.458 119.311 1.00 41.82 304 TRP A C 1
ATOM 2313 O O . TRP A 1 304 ? 124.148 108.278 118.122 1.00 41.82 304 TRP A O 1
ATOM 2324 N N . ASN A 1 305 ? 124.304 107.501 120.225 1.00 42.93 305 ASN A N 1
ATOM 2325 C CA . ASN A 1 305 ? 123.860 106.167 119.866 1.00 42.93 305 ASN A CA 1
ATOM 2326 C C . ASN A 1 305 ? 123.230 105.449 121.047 1.00 42.93 305 ASN A C 1
ATOM 2327 O O . ASN A 1 305 ? 123.512 105.765 122.200 1.00 42.93 305 ASN A O 1
ATOM 2332 N N . SER A 1 306 ? 122.382 104.468 120.750 1.00 47.59 306 SER A N 1
ATOM 2333 C CA . SER A 1 306 ? 121.734 103.653 121.766 1.00 47.59 306 SER A CA 1
ATOM 2334 C C . SER A 1 306 ? 121.761 102.199 121.348 1.00 47.59 306 SER A C 1
ATOM 2335 O O . SER A 1 306 ? 122.054 101.876 120.199 1.00 47.59 306 SER A O 1
ATOM 2338 N N . ASN A 1 307 ? 121.464 101.309 122.295 1.00 52.56 307 ASN A N 1
ATOM 2339 C CA . ASN A 1 307 ? 121.516 99.867 122.055 1.00 52.56 307 ASN A CA 1
ATOM 2340 C C . ASN A 1 307 ? 120.350 99.128 122.700 1.00 52.56 307 ASN A C 1
ATOM 2341 O O . ASN A 1 307 ? 120.548 98.140 123.403 1.00 52.56 307 ASN A O 1
ATOM 2346 N N . HIS A 1 308 ? 119.121 99.583 122.504 1.00 51.16 308 HIS A N 1
ATOM 2347 C CA . HIS A 1 308 ? 117.981 98.800 122.952 1.00 51.16 308 HIS A CA 1
ATOM 2348 C C . HIS A 1 308 ? 117.520 97.887 121.832 1.00 51.16 308 HIS A C 1
ATOM 2349 O O . HIS A 1 308 ? 117.827 98.107 120.667 1.00 51.16 308 HIS A O 1
ATOM 2356 N N . VAL A 1 309 ? 116.767 96.849 122.180 1.00 50.96 309 VAL A N 1
ATOM 2357 C CA . VAL A 1 309 ? 116.645 95.715 121.271 1.00 50.96 309 VAL A CA 1
ATOM 2358 C C . VAL A 1 309 ? 115.633 95.895 120.155 1.00 50.96 309 VAL A C 1
ATOM 2359 O O . VAL A 1 309 ? 116.007 95.913 118.972 1.00 50.96 309 VAL A O 1
ATOM 2363 N N . MET A 1 310 ? 114.361 96.013 120.480 1.00 51.34 310 MET A N 1
ATOM 2364 C CA . MET A 1 310 ? 113.403 95.967 119.391 1.00 51.34 310 MET A CA 1
ATOM 2365 C C . MET A 1 310 ? 113.446 97.202 118.501 1.00 51.34 310 MET A C 1
ATOM 2366 O O . MET A 1 310 ? 113.198 97.089 117.292 1.00 51.34 310 MET A O 1
ATOM 2371 N N . SER A 1 311 ? 113.795 98.364 119.044 1.00 47.87 311 SER A N 1
ATOM 2372 C CA . SER A 1 311 ? 113.927 99.541 118.204 1.00 47.87 311 SER A CA 1
ATOM 2373 C C . SER A 1 311 ? 115.020 99.377 117.170 1.00 47.87 311 SER A C 1
ATOM 2374 O O . SER A 1 311 ? 114.879 99.867 116.051 1.00 47.87 311 SER A O 1
ATOM 2377 N N . ASN A 1 312 ? 116.107 98.718 117.522 1.00 47.70 312 ASN A N 1
ATOM 2378 C CA . ASN A 1 312 ? 117.136 98.339 116.584 1.00 47.70 312 ASN A CA 1
ATOM 2379 C C . ASN A 1 312 ? 116.648 97.350 115.571 1.00 47.70 312 ASN A C 1
ATOM 2380 O O . ASN A 1 312 ? 117.008 97.451 114.403 1.00 47.70 312 ASN A O 1
ATOM 2385 N N . LEU A 1 313 ? 115.872 96.380 115.989 1.00 46.00 313 LEU A N 1
ATOM 2386 C CA . LEU A 1 313 ? 115.301 95.439 115.053 1.00 46.00 313 LEU A CA 1
ATOM 2387 C C . LEU A 1 313 ? 114.447 96.114 113.998 1.00 46.00 313 LEU A C 1
ATOM 2388 O O . LEU A 1 313 ? 114.424 95.660 112.856 1.00 46.00 313 LEU A O 1
ATOM 2393 N N . ILE A 1 314 ? 113.752 97.193 114.339 1.00 45.29 314 ILE A N 1
ATOM 2394 C CA . ILE A 1 314 ? 112.951 97.884 113.334 1.00 45.29 314 ILE A CA 1
ATOM 2395 C C . ILE A 1 314 ? 113.848 98.685 112.412 1.00 45.29 314 ILE A C 1
ATOM 2396 O O . ILE A 1 314 ? 114.002 98.361 111.235 1.00 45.29 314 ILE A O 1
ATOM 2401 N N . LEU A 1 315 ? 114.478 99.721 112.938 1.00 45.41 315 LEU A N 1
ATOM 2402 C CA . LEU A 1 315 ? 115.422 100.499 112.159 1.00 45.41 315 LEU A CA 1
ATOM 2403 C C . LEU A 1 315 ? 116.731 99.756 112.150 1.00 45.41 315 LEU A C 1
ATOM 2404 O O . LEU A 1 315 ? 117.412 99.724 113.177 1.00 45.41 315 LEU A O 1
ATOM 2409 N N . PHE A 1 316 ? 117.069 99.133 111.030 1.00 44.86 316 PHE A N 1
ATOM 2410 C CA . PHE A 1 316 ? 118.270 98.323 111.001 1.00 44.86 316 PHE A CA 1
ATOM 2411 C C . PHE A 1 316 ? 119.373 99.110 111.650 1.00 44.86 316 PHE A C 1
ATOM 2412 O O . PHE A 1 316 ? 119.472 100.314 111.438 1.00 44.86 316 PHE A O 1
ATOM 2420 N N . HIS A 1 317 ? 120.209 98.437 112.429 1.00 44.81 317 HIS A N 1
ATOM 2421 C CA . HIS A 1 317 ? 120.867 99.133 113.514 1.00 44.81 317 HIS A CA 1
ATOM 2422 C C . HIS A 1 317 ? 121.325 100.491 113.049 1.00 44.81 317 HIS A C 1
ATOM 2423 O O . HIS A 1 317 ? 122.281 100.611 112.285 1.00 44.81 317 HIS A O 1
ATOM 2430 N N . LEU A 1 318 ? 120.652 101.515 113.515 1.00 44.35 318 LEU A N 1
ATOM 2431 C CA . LEU A 1 318 ? 120.961 102.872 113.138 1.00 44.35 318 LEU A CA 1
ATOM 2432 C C . LEU A 1 318 ? 121.218 103.581 114.438 1.00 44.35 318 LEU A C 1
ATOM 2433 O O . LEU A 1 318 ? 121.894 104.611 114.490 1.00 44.35 318 LEU A O 1
ATOM 2438 N N . GLN A 1 319 ? 120.698 103.004 115.522 1.00 47.37 319 GLN A N 1
ATOM 2439 C CA . GLN A 1 319 ? 120.946 103.591 116.861 1.00 47.37 319 GLN A CA 1
ATOM 2440 C C . GLN A 1 319 ? 122.426 103.408 117.224 1.00 47.37 319 GLN A C 1
ATOM 2441 O O . GLN A 1 319 ? 122.765 103.693 118.377 1.00 47.37 319 GLN A O 1
ATOM 2447 N N . ARG A 1 320 ? 123.269 102.941 116.295 1.00 47.97 320 ARG A N 1
ATOM 2448 C CA . ARG A 1 320 ? 124.659 102.749 116.665 1.00 47.97 320 ARG A CA 1
ATOM 2449 C C . ARG A 1 320 ? 125.561 103.690 115.894 1.00 47.97 320 ARG A C 1
ATOM 2450 O O . ARG A 1 320 ? 126.568 103.278 115.327 1.00 47.97 320 ARG A O 1
ATOM 2458 N N . HIS A 1 321 ? 125.204 104.963 115.864 1.00 40.81 321 HIS A N 1
ATOM 2459 C CA . HIS A 1 321 ? 125.629 105.830 114.779 1.00 40.81 321 HIS A CA 1
ATOM 2460 C C . HIS A 1 321 ? 127.127 106.055 114.745 1.00 40.81 321 HIS A C 1
ATOM 2461 O O . HIS A 1 321 ? 127.695 106.266 113.660 1.00 40.81 321 HIS A O 1
ATOM 2468 N N . SER A 1 322 ? 127.791 106.044 115.897 1.00 40.75 322 SER A N 1
ATOM 2469 C CA . SER A 1 322 ? 129.202 106.385 115.901 1.00 40.75 322 SER A CA 1
ATOM 2470 C C . SER A 1 322 ? 129.994 105.406 115.066 1.00 40.75 322 SER A C 1
ATOM 2471 O O . SER A 1 322 ? 130.832 105.800 114.245 1.00 40.75 322 SER A O 1
ATOM 2474 N N . ASP A 1 323 ? 129.745 104.124 115.255 1.00 42.32 323 ASP A N 1
ATOM 2475 C CA . ASP A 1 323 ? 130.496 103.159 114.488 1.00 42.32 323 ASP A CA 1
ATOM 2476 C C . ASP A 1 323 ? 130.152 103.253 113.038 1.00 42.32 323 ASP A C 1
ATOM 2477 O O . ASP A 1 323 ? 130.949 102.861 112.188 1.00 42.32 323 ASP A O 1
ATOM 2482 N N . HIS A 1 324 ? 128.939 103.744 112.736 1.00 38.71 324 HIS A N 1
ATOM 2483 C CA . HIS A 1 324 ? 128.557 103.965 111.315 1.00 38.71 324 HIS A CA 1
ATOM 2484 C C . HIS A 1 324 ? 129.525 104.985 110.723 1.00 38.71 324 HIS A C 1
ATOM 2485 O O . HIS A 1 324 ? 130.130 104.697 109.672 1.00 38.71 324 HIS A O 1
ATOM 2492 N N . HIS A 1 325 ? 129.656 106.133 111.394 1.00 37.39 325 HIS A N 1
ATOM 2493 C CA . HIS A 1 325 ? 130.574 107.179 110.877 1.00 37.39 325 HIS A CA 1
ATOM 2494 C C . HIS A 1 325 ? 132.011 106.651 110.944 1.00 37.39 325 HIS A C 1
ATOM 2495 O O . HIS A 1 325 ? 132.840 107.097 110.128 1.00 37.39 325 HIS A O 1
ATOM 2502 N N . ALA A 1 326 ? 132.282 105.728 111.872 1.00 38.70 326 ALA A N 1
ATOM 2503 C CA . ALA A 1 326 ? 133.645 105.166 112.023 1.00 38.70 326 ALA A CA 1
ATOM 2504 C C . ALA A 1 326 ? 134.042 104.421 110.745 1.00 38.70 326 ALA A C 1
ATOM 2505 O O . ALA A 1 326 ? 135.206 104.558 110.323 1.00 38.70 326 ALA A O 1
ATOM 2507 N N . HIS A 1 327 ? 133.108 103.670 110.154 1.00 39.68 327 HIS A N 1
ATOM 2508 C CA . HIS A 1 327 ? 133.386 102.928 108.895 1.00 39.68 327 HIS A CA 1
ATOM 2509 C C . HIS A 1 327 ? 132.116 102.896 108.047 1.00 39.68 327 HIS A C 1
ATOM 2510 O O . HIS A 1 327 ? 131.325 101.947 108.212 1.00 39.68 327 HIS A O 1
ATOM 2517 N N . PRO A 1 328 ? 131.871 103.880 107.154 1.00 39.95 328 PRO A N 1
ATOM 2518 C CA . PRO A 1 328 ? 130.619 103.926 106.399 1.00 39.95 328 PRO A CA 1
ATOM 2519 C C . PRO A 1 328 ? 130.259 102.636 105.693 1.00 39.95 328 PRO A C 1
ATOM 2520 O O . PRO A 1 328 ? 129.124 102.172 105.766 1.00 39.95 328 PRO A O 1
ATOM 2524 N N . THR A 1 329 ? 131.220 102.047 105.004 1.00 42.28 329 THR A N 1
ATOM 2525 C CA . THR A 1 329 ? 131.000 100.826 104.251 1.00 42.28 329 THR A CA 1
ATOM 2526 C C . THR A 1 329 ? 131.102 99.648 105.198 1.00 42.28 329 THR A C 1
ATOM 2527 O O . THR A 1 329 ? 132.167 99.062 105.403 1.00 42.28 329 THR A O 1
ATOM 2531 N N . ARG A 1 330 ? 129.971 99.293 105.787 1.00 48.57 330 ARG A N 1
ATOM 2532 C CA . ARG A 1 330 ? 129.875 98.062 106.557 1.00 48.57 330 ARG A CA 1
ATOM 2533 C C . ARG A 1 330 ? 128.413 97.763 106.789 1.00 48.57 330 ARG A C 1
ATOM 2534 O O . ARG A 1 330 ? 127.694 98.599 107.336 1.00 48.57 330 ARG A O 1
ATOM 2542 N N . ARG A 1 331 ? 127.983 96.579 106.399 1.00 48.77 331 ARG A N 1
ATOM 2543 C CA . ARG A 1 331 ? 126.578 96.242 106.407 1.00 48.77 331 ARG A CA 1
ATOM 2544 C C . ARG A 1 331 ? 126.032 96.266 107.826 1.00 48.77 331 ARG A C 1
ATOM 2545 O O . ARG A 1 331 ? 126.772 96.288 108.805 1.00 48.77 331 ARG A O 1
ATOM 2553 N N . TYR A 1 332 ? 124.714 96.241 107.947 1.00 47.70 332 TYR A N 1
ATOM 2554 C CA . TYR A 1 332 ? 124.105 96.384 109.256 1.00 47.70 332 TYR A CA 1
ATOM 2555 C C . TYR A 1 332 ? 124.117 95.069 110.001 1.00 47.70 332 TYR A C 1
ATOM 2556 O O . TYR A 1 332 ? 123.168 94.738 110.705 1.00 47.70 332 TYR A O 1
ATOM 2565 N N . GLN A 1 333 ? 125.212 94.361 109.952 1.00 50.46 333 GLN A N 1
ATOM 2566 C CA . GLN A 1 333 ? 125.318 93.202 110.789 1.00 50.46 333 GLN A CA 1
ATOM 2567 C C . GLN A 1 333 ? 126.666 93.117 111.424 1.00 50.46 333 GLN A C 1
ATOM 2568 O O . GLN A 1 333 ? 126.880 92.242 112.263 1.00 50.46 333 GLN A O 1
ATOM 2574 N N . SER A 1 334 ? 127.570 94.010 111.088 1.00 51.49 334 SER A N 1
ATOM 2575 C CA . SER A 1 334 ? 128.864 94.049 111.700 1.00 51.49 334 SER A CA 1
ATOM 2576 C C . SER A 1 334 ? 129.020 95.251 112.597 1.00 51.49 334 SER A C 1
ATOM 2577 O O . SER A 1 334 ? 130.050 95.379 113.260 1.00 51.49 334 SER A O 1
ATOM 2580 N N . LEU A 1 335 ? 128.031 96.121 112.652 1.00 47.58 335 LEU A N 1
ATOM 2581 C CA . LEU A 1 335 ? 128.179 97.358 113.385 1.00 47.58 335 LEU A CA 1
ATOM 2582 C C . LEU A 1 335 ? 128.267 97.085 114.869 1.00 47.58 335 LEU A C 1
ATOM 2583 O O . LEU A 1 335 ? 127.384 96.461 115.455 1.00 47.58 335 LEU A O 1
ATOM 2588 N N . ARG A 1 336 ? 129.313 97.592 115.480 1.00 49.47 336 ARG A N 1
ATOM 2589 C CA . ARG A 1 336 ? 129.678 97.222 116.829 1.00 49.47 336 ARG A CA 1
ATOM 2590 C C . ARG A 1 336 ? 128.788 97.957 117.810 1.00 49.47 336 ARG A C 1
ATOM 2591 O O . ARG A 1 336 ? 127.791 98.559 117.429 1.00 49.47 336 ARG A O 1
ATOM 2599 N N . ASP A 1 337 ? 129.130 97.929 119.084 1.00 52.04 337 ASP A N 1
ATOM 2600 C CA . ASP A 1 337 ? 128.485 98.799 120.053 1.00 52.04 337 ASP A CA 1
ATOM 2601 C C . ASP A 1 337 ? 129.508 99.290 121.058 1.00 52.04 337 ASP A C 1
ATOM 2602 O O . ASP A 1 337 ? 130.517 98.629 121.310 1.00 52.04 337 ASP A O 1
ATOM 2607 N N . PHE A 1 338 ? 129.237 100.442 121.641 1.00 50.20 338 PHE A N 1
ATOM 2608 C CA . PHE A 1 338 ? 130.212 101.018 122.549 1.00 50.20 338 PHE A CA 1
ATOM 2609 C C . PHE A 1 338 ? 129.511 101.649 123.742 1.00 50.20 338 PHE A C 1
ATOM 2610 O O . PHE A 1 338 ? 128.627 102.489 123.557 1.00 50.20 338 PHE A O 1
ATOM 2618 N N . PRO A 1 339 ? 129.859 101.275 124.973 1.00 49.80 339 PRO A N 1
ATOM 2619 C CA . PRO A 1 339 ? 129.170 101.815 126.148 1.00 49.80 339 PRO A CA 1
ATOM 2620 C C . PRO A 1 339 ? 129.846 102.983 126.843 1.00 49.80 339 PRO A C 1
ATOM 2621 O O . PRO A 1 339 ? 129.407 103.357 127.931 1.00 49.80 339 PRO A O 1
ATOM 2625 N N . ASP A 1 340 ? 130.890 103.571 126.284 1.00 47.92 340 ASP A N 1
ATOM 2626 C CA . ASP A 1 340 ? 131.554 104.687 126.933 1.00 47.92 340 ASP A CA 1
ATOM 2627 C C . ASP A 1 340 ? 131.604 105.921 126.055 1.00 47.92 340 ASP A C 1
ATOM 2628 O O . ASP A 1 340 ? 131.975 106.993 126.528 1.00 47.92 340 ASP A O 1
ATOM 2633 N N . LEU A 1 341 ? 131.255 105.797 124.798 1.00 44.17 341 LEU A N 1
ATOM 2634 C CA . LEU A 1 341 ? 130.966 106.939 123.958 1.00 44.17 341 LEU A CA 1
ATOM 2635 C C . LEU A 1 341 ? 129.683 107.578 124.449 1.00 44.17 341 LEU A C 1
ATOM 2636 O O . LEU A 1 341 ? 129.076 107.103 125.406 1.00 44.17 341 LEU A O 1
ATOM 2641 N N . PRO A 1 342 ? 129.238 108.676 123.856 1.00 41.80 342 PRO A N 1
ATOM 2642 C CA . PRO A 1 342 ? 128.003 109.288 124.331 1.00 41.80 342 PRO A CA 1
ATOM 2643 C C . PRO A 1 342 ? 126.823 108.337 124.256 1.00 41.80 342 PRO A C 1
ATOM 2644 O O . PRO A 1 342 ? 126.746 107.493 123.369 1.00 41.80 342 PRO A O 1
ATOM 2648 N N . THR A 1 343 ? 125.904 108.473 125.203 1.00 41.66 343 THR A N 1
ATOM 2649 C CA . THR A 1 343 ? 124.749 107.599 125.306 1.00 41.66 343 THR A CA 1
ATOM 2650 C C . THR A 1 343 ? 123.469 108.400 125.445 1.00 41.66 343 THR A C 1
ATOM 2651 O O . THR A 1 343 ? 123.375 109.289 126.288 1.00 41.66 343 THR A O 1
ATOM 2655 N N . LEU A 1 344 ? 122.487 108.083 124.626 1.00 42.73 344 LEU A N 1
ATOM 2656 C CA . LEU A 1 344 ? 121.173 108.652 124.770 1.00 42.73 344 LEU A CA 1
ATOM 2657 C C . LEU A 1 344 ? 120.512 108.103 126.026 1.00 42.73 344 LEU A C 1
ATOM 2658 O O . LEU A 1 344 ? 121.019 107.162 126.637 1.00 42.73 344 LEU A O 1
ATOM 2663 N N . PRO A 1 345 ? 119.376 108.662 126.442 1.00 45.08 345 PRO A N 1
ATOM 2664 C CA . PRO A 1 345 ? 118.653 108.040 127.559 1.00 45.08 345 PRO A CA 1
ATOM 2665 C C . PRO A 1 345 ? 117.800 106.847 127.178 1.00 45.08 345 PRO A C 1
ATOM 2666 O O . PRO A 1 345 ? 117.728 105.900 127.963 1.00 45.08 345 PRO A O 1
ATOM 2670 N N . SER A 1 346 ? 117.179 106.830 126.005 1.00 48.90 346 SER A N 1
ATOM 2671 C CA . SER A 1 346 ? 116.261 105.756 125.639 1.00 48.90 346 SER A CA 1
ATOM 2672 C C . SER A 1 346 ? 116.413 105.449 124.156 1.00 48.90 346 SER A C 1
ATOM 2673 O O . SER A 1 346 ? 117.322 105.948 123.490 1.00 48.90 346 SER A O 1
ATOM 2676 N N . GLY A 1 347 ? 115.522 104.619 123.637 1.00 48.84 347 GLY A N 1
ATOM 2677 C CA . GLY A 1 347 ? 115.500 104.315 122.225 1.00 48.84 347 GLY A CA 1
ATOM 2678 C C . GLY A 1 347 ? 114.952 105.459 121.417 1.00 48.84 347 GLY A C 1
ATOM 2679 O O . GLY A 1 347 ? 114.694 106.549 121.923 1.00 48.84 347 GLY A O 1
ATOM 2680 N N . TYR A 1 348 ? 114.775 105.216 120.136 1.00 46.33 348 TYR A N 1
ATOM 2681 C CA . TYR A 1 348 ? 114.411 106.328 119.274 1.00 46.33 348 TYR A CA 1
ATOM 2682 C C . TYR A 1 348 ? 112.978 106.825 119.381 1.00 46.33 348 TYR A C 1
ATOM 2683 O O . TYR A 1 348 ? 112.756 108.024 119.182 1.00 46.33 348 TYR A O 1
ATOM 2692 N N . PRO A 1 349 ? 111.980 106.003 119.660 1.00 46.39 349 PRO A N 1
ATOM 2693 C CA . PRO A 1 349 ? 110.632 106.555 119.671 1.00 46.39 349 PRO A CA 1
ATOM 2694 C C . PRO A 1 349 ? 110.391 107.587 120.746 1.00 46.39 349 PRO A C 1
ATOM 2695 O O . PRO A 1 349 ? 109.745 108.607 120.479 1.00 46.39 349 PRO A O 1
ATOM 2699 N N . LEU A 1 350 ? 110.895 107.387 121.953 1.00 46.89 350 LEU A N 1
ATOM 2700 C CA . LEU A 1 350 ? 110.634 108.388 122.974 1.00 46.89 350 LEU A CA 1
ATOM 2701 C C . LEU A 1 350 ? 111.396 109.671 122.688 1.00 46.89 350 LEU A C 1
ATOM 2702 O O . LEU A 1 350 ? 110.900 110.773 122.954 1.00 46.89 350 LEU A O 1
ATOM 2707 N N . MET A 1 351 ? 112.599 109.556 122.136 1.00 46.84 351 MET A N 1
ATOM 2708 C CA . MET A 1 351 ? 113.355 110.755 121.817 1.00 46.84 351 MET A CA 1
ATOM 2709 C C . MET A 1 351 ? 112.697 111.515 120.685 1.00 46.84 351 MET A C 1
ATOM 2710 O O . MET A 1 351 ? 112.718 112.750 120.660 1.00 46.84 351 MET A O 1
ATOM 2715 N N . PHE A 1 352 ? 112.060 110.801 119.770 1.00 45.70 352 PHE A N 1
ATOM 2716 C CA . PHE A 1 352 ? 111.174 111.473 118.842 1.00 45.70 352 PHE A CA 1
ATOM 2717 C C . PHE A 1 352 ? 110.074 112.203 119.584 1.00 45.70 352 PHE A C 1
ATOM 2718 O O . PHE A 1 352 ? 109.815 113.381 119.320 1.00 45.70 352 PHE A O 1
ATOM 2726 N N . ALA A 1 353 ? 109.413 111.527 120.514 1.00 44.96 353 ALA A N 1
ATOM 2727 C CA . ALA A 1 353 ? 108.268 112.141 121.169 1.00 44.96 353 ALA A CA 1
ATOM 2728 C C . ALA A 1 353 ? 108.687 113.345 121.995 1.00 44.96 353 ALA A C 1
ATOM 2729 O O . ALA A 1 353 ? 107.845 114.140 122.419 1.00 44.96 353 ALA A O 1
ATOM 2731 N N . LEU A 1 354 ? 109.985 113.476 122.257 1.00 44.63 354 LEU A N 1
ATOM 2732 C CA . LEU A 1 354 ? 110.505 114.578 123.058 1.00 44.63 354 LEU A CA 1
ATOM 2733 C C . LEU A 1 354 ? 111.022 115.714 122.197 1.00 44.63 354 LEU A C 1
ATOM 2734 O O . LEU A 1 354 ? 111.102 116.853 122.655 1.00 44.63 354 LEU A O 1
ATOM 2739 N N . SER A 1 355 ? 111.387 115.427 120.956 1.00 45.03 355 SER A N 1
ATOM 2740 C CA . SER A 1 355 ? 111.815 116.489 120.060 1.00 45.03 355 SER A CA 1
ATOM 2741 C C . SER A 1 355 ? 110.709 117.480 119.789 1.00 45.03 355 SER A C 1
ATOM 2742 O O . SER A 1 355 ? 110.926 118.686 119.839 1.00 45.03 355 SER A O 1
ATOM 2745 N N . TYR A 1 356 ? 109.523 116.995 119.495 1.00 46.30 356 TYR A N 1
ATOM 2746 C CA . TYR A 1 356 ? 108.461 117.882 119.078 1.00 46.30 356 TYR A CA 1
ATOM 2747 C C . TYR A 1 356 ? 108.160 118.933 120.130 1.00 46.30 356 TYR A C 1
ATOM 2748 O O . TYR A 1 356 ? 107.621 119.994 119.801 1.00 46.30 356 TYR A O 1
ATOM 2757 N N . PHE A 1 357 ? 108.489 118.667 121.392 1.00 47.46 357 PHE A N 1
ATOM 2758 C CA . PHE A 1 357 ? 108.155 119.560 122.494 1.00 47.46 357 PHE A CA 1
ATOM 2759 C C . PHE A 1 357 ? 109.452 120.116 123.045 1.00 47.46 357 PHE A C 1
ATOM 2760 O O . PHE A 1 357 ? 110.031 119.502 123.952 1.00 47.46 357 PHE A O 1
ATOM 2768 N N . PRO A 1 358 ? 109.946 121.242 122.566 1.00 46.50 358 PRO A N 1
ATOM 2769 C CA . PRO A 1 358 ? 111.319 121.599 122.810 1.00 46.50 358 PRO A CA 1
ATOM 2770 C C . PRO A 1 358 ? 111.657 121.847 124.271 1.00 46.50 358 PRO A C 1
ATOM 2771 O O . PRO A 1 358 ? 112.746 121.450 124.704 1.00 46.50 358 PRO A O 1
ATOM 2775 N N . PRO A 1 359 ? 110.823 122.521 125.058 1.00 48.07 359 PRO A N 1
ATOM 2776 C CA . PRO A 1 359 ? 111.264 122.845 126.422 1.00 48.07 359 PRO A CA 1
ATOM 2777 C C . PRO A 1 359 ? 111.697 121.654 127.269 1.00 48.07 359 PRO A C 1
ATOM 2778 O O . PRO A 1 359 ? 112.709 121.747 127.976 1.00 48.07 359 PRO A O 1
ATOM 2782 N N . LEU A 1 360 ? 110.982 120.531 127.235 1.00 47.63 360 LEU A N 1
ATOM 2783 C CA . LEU A 1 360 ? 111.447 119.378 127.998 1.00 47.63 360 LEU A CA 1
ATOM 2784 C C . LEU A 1 360 ? 112.714 118.798 127.390 1.00 47.63 360 LEU A C 1
ATOM 2785 O O . LEU A 1 360 ? 113.621 118.352 128.113 1.00 47.63 360 LEU A O 1
ATOM 2790 N N . TRP A 1 361 ? 112.784 118.780 126.067 1.00 45.25 361 TRP A N 1
ATOM 2791 C CA . TRP A 1 361 ? 114.026 118.438 125.414 1.00 45.25 361 TRP A CA 1
ATOM 2792 C C . TRP A 1 361 ? 115.173 119.189 126.039 1.00 45.25 361 TRP A C 1
ATOM 2793 O O . TRP A 1 361 ? 116.261 118.635 126.245 1.00 45.25 361 TRP A O 1
ATOM 2804 N N . ARG A 1 362 ? 114.951 120.452 126.355 1.00 48.13 362 ARG A N 1
ATOM 2805 C CA . ARG A 1 362 ? 116.011 121.221 126.969 1.00 48.13 362 ARG A CA 1
ATOM 2806 C C . ARG A 1 362 ? 116.117 120.927 128.444 1.00 48.13 362 ARG A C 1
ATOM 2807 O O . ARG A 1 362 ? 117.166 121.181 129.042 1.00 48.13 362 ARG A O 1
ATOM 2815 N N . ALA A 1 363 ? 115.060 120.409 129.048 1.00 48.47 363 ALA A N 1
ATOM 2816 C CA . ALA A 1 363 ? 115.187 119.997 130.437 1.00 48.47 363 ALA A CA 1
ATOM 2817 C C . ALA A 1 363 ? 116.180 118.842 130.583 1.00 48.47 363 ALA A C 1
ATOM 2818 O O . ALA A 1 363 ? 116.831 118.701 131.624 1.00 48.47 363 ALA A O 1
ATOM 2820 N N . VAL A 1 364 ? 116.312 118.007 129.560 1.00 47.89 364 VAL A N 1
ATOM 2821 C CA . VAL A 1 364 ? 117.085 116.772 129.657 1.00 47.89 364 VAL A CA 1
ATOM 2822 C C . VAL A 1 364 ? 118.391 116.838 128.869 1.00 47.89 364 VAL A C 1
ATOM 2823 O O . VAL A 1 364 ? 119.500 116.754 129.439 1.00 47.89 364 VAL A O 1
ATOM 2827 N N . MET A 1 365 ? 118.297 116.952 127.553 1.00 50.09 365 MET A N 1
ATOM 2828 C CA . MET A 1 365 ? 119.505 116.747 126.784 1.00 50.09 365 MET A CA 1
ATOM 2829 C C . MET A 1 365 ? 120.449 117.942 126.847 1.00 50.09 365 MET A C 1
ATOM 2830 O O . MET A 1 365 ? 121.624 117.791 126.504 1.00 50.09 365 MET A O 1
ATOM 2835 N N . ASP A 1 366 ? 120.001 119.090 127.354 1.00 51.73 366 ASP A N 1
ATOM 2836 C CA . ASP A 1 366 ? 120.936 120.164 127.668 1.00 51.73 366 ASP A CA 1
ATOM 2837 C C . ASP A 1 366 ? 122.011 119.698 128.631 1.00 51.73 366 ASP A C 1
ATOM 2838 O O . ASP A 1 366 ? 123.212 119.810 128.351 1.00 51.73 366 ASP A O 1
ATOM 2843 N N . ARG A 1 367 ? 121.601 119.210 129.788 1.00 51.13 367 ARG A N 1
ATOM 2844 C CA . ARG A 1 367 ? 122.566 118.774 130.781 1.00 51.13 367 ARG A CA 1
ATOM 2845 C C . ARG A 1 367 ? 123.409 117.632 130.265 1.00 51.13 367 ARG A C 1
ATOM 2846 O O . ARG A 1 367 ? 124.628 117.594 130.494 1.00 51.13 367 ARG A O 1
ATOM 2854 N N . ARG A 1 368 ? 122.790 116.676 129.579 1.00 49.86 368 ARG A N 1
ATOM 2855 C CA . ARG A 1 368 ? 123.630 115.600 129.067 1.00 49.86 368 ARG A CA 1
ATOM 2856 C C . ARG A 1 368 ? 124.709 116.134 128.141 1.00 49.86 368 ARG A C 1
ATOM 2857 O O . ARG A 1 368 ? 125.877 115.741 128.252 1.00 49.86 368 ARG A O 1
ATOM 2865 N N . VAL A 1 369 ? 124.355 117.046 127.240 1.00 50.77 369 VAL A N 1
ATOM 2866 C CA . VAL A 1 369 ? 125.323 117.537 126.269 1.00 50.77 369 VAL A CA 1
ATOM 2867 C C . VAL A 1 369 ? 126.432 118.299 126.958 1.00 50.77 369 VAL A C 1
ATOM 2868 O O . VAL A 1 369 ? 127.605 118.184 126.593 1.00 50.77 369 VAL A O 1
ATOM 2872 N N . LEU A 1 370 ? 126.092 119.091 127.956 1.00 53.49 370 LEU A N 1
ATOM 2873 C CA . LEU A 1 370 ? 127.155 119.797 128.649 1.00 53.49 370 LEU A CA 1
ATOM 2874 C C . LEU A 1 370 ? 128.098 118.823 129.329 1.00 53.49 370 LEU A C 1
ATOM 2875 O O . LEU A 1 370 ? 129.307 119.061 129.375 1.00 53.49 370 LEU A O 1
ATOM 2880 N N . ASP A 1 371 ? 127.578 117.728 129.860 1.00 53.36 371 ASP A N 1
ATOM 2881 C CA . ASP A 1 371 ? 128.453 116.860 130.630 1.00 53.36 371 ASP A CA 1
ATOM 2882 C C . ASP A 1 371 ? 129.343 116.032 129.729 1.00 53.36 371 ASP A C 1
ATOM 2883 O O . ASP A 1 371 ? 130.536 115.899 129.991 1.00 53.36 371 ASP A O 1
ATOM 2888 N N . VAL A 1 372 ? 128.802 115.472 128.664 1.00 52.31 372 VAL A N 1
ATOM 2889 C CA . VAL A 1 372 ? 129.591 114.524 127.902 1.00 52.31 372 VAL A CA 1
ATOM 2890 C C . VAL A 1 372 ? 130.564 115.217 126.970 1.00 52.31 372 VAL A C 1
ATOM 2891 O O . VAL A 1 372 ? 131.589 114.633 126.610 1.00 52.31 372 VAL A O 1
ATOM 2895 N N . CYS A 1 373 ? 130.276 116.455 126.571 1.00 56.71 373 CYS A N 1
ATOM 2896 C CA . CYS A 1 373 ? 131.113 117.120 125.580 1.00 56.71 373 CYS A CA 1
ATOM 2897 C C . CYS A 1 373 ? 132.266 117.850 126.241 1.00 56.71 373 CYS A C 1
ATOM 2898 O O . CYS A 1 373 ? 133.366 117.920 125.690 1.00 56.71 373 CYS A O 1
ATOM 2901 N N . GLY A 1 374 ? 132.050 118.388 127.424 1.00 57.76 374 GLY A N 1
ATOM 2902 C CA . GLY A 1 374 ? 133.189 118.936 128.102 1.00 57.76 374 GLY A CA 1
ATOM 2903 C C . GLY A 1 374 ? 133.040 120.339 128.626 1.00 57.76 374 GLY A C 1
ATOM 2904 O O . GLY A 1 374 ? 134.051 121.001 128.877 1.00 57.76 374 GLY A O 1
ATOM 2905 N N . ARG A 1 375 ? 131.810 120.836 128.753 1.00 62.68 375 ARG A N 1
ATOM 2906 C CA . ARG A 1 375 ? 131.512 121.922 129.691 1.00 62.68 375 ARG A CA 1
ATOM 2907 C C . ARG A 1 375 ? 132.065 123.265 129.194 1.00 62.68 375 ARG A C 1
ATOM 2908 O O . ARG A 1 375 ? 131.913 124.307 129.816 1.00 62.68 375 ARG A O 1
ATOM 2916 N N . ASP A 1 376 ? 132.668 123.231 128.017 1.00 60.41 376 ASP A N 1
ATOM 2917 C CA . ASP A 1 376 ? 133.404 124.390 127.552 1.00 60.41 376 ASP A CA 1
ATOM 2918 C C . ASP A 1 376 ? 133.065 124.674 126.096 1.00 60.41 376 ASP A C 1
ATOM 2919 O O . ASP A 1 376 ? 132.717 123.765 125.340 1.00 60.41 376 ASP A O 1
ATOM 2924 N N . ALA A 1 377 ? 133.173 125.948 125.712 1.00 57.09 377 ALA A N 1
ATOM 2925 C CA . ALA A 1 377 ? 132.559 126.462 124.491 1.00 57.09 377 ALA A CA 1
ATOM 2926 C C . ALA A 1 377 ? 133.409 126.296 123.249 1.00 57.09 377 ALA A C 1
ATOM 2927 O O . ALA A 1 377 ? 133.058 126.845 122.206 1.00 57.09 377 ALA A O 1
ATOM 2929 N N . ARG A 1 378 ? 134.519 125.585 123.330 1.00 53.39 378 ARG A N 1
ATOM 2930 C CA . ARG A 1 378 ? 135.350 125.322 122.173 1.00 53.39 378 ARG A CA 1
ATOM 2931 C C . ARG A 1 378 ? 135.060 123.976 121.594 1.00 53.39 378 ARG A C 1
ATOM 2932 O O . ARG A 1 378 ? 135.642 123.611 120.578 1.00 53.39 378 ARG A O 1
ATOM 2940 N N . LYS A 1 379 ? 134.192 123.221 122.234 1.00 52.02 379 LYS A N 1
ATOM 2941 C CA . LYS A 1 379 ? 133.855 121.903 121.776 1.00 52.02 379 LYS A CA 1
ATOM 2942 C C . LYS A 1 379 ? 132.376 121.733 121.505 1.00 52.02 379 LYS A C 1
ATOM 2943 O O . LYS A 1 379 ? 132.001 120.743 120.876 1.00 52.02 379 LYS A O 1
ATOM 2949 N N . ILE A 1 380 ? 131.525 122.653 121.940 1.00 50.04 380 ILE A N 1
ATOM 2950 C CA . ILE A 1 380 ? 130.093 122.556 121.708 1.00 50.04 380 ILE A CA 1
ATOM 2951 C C . ILE A 1 380 ? 129.701 123.594 120.672 1.00 50.04 380 ILE A C 1
ATOM 2952 O O . ILE A 1 380 ? 130.380 124.613 120.519 1.00 50.04 380 ILE A O 1
ATOM 2957 N N . ASN A 1 381 ? 128.618 123.338 119.952 1.00 46.12 381 ASN A N 1
ATOM 2958 C CA . ASN A 1 381 ? 128.252 124.112 118.768 1.00 46.12 381 ASN A CA 1
ATOM 2959 C C . ASN A 1 381 ? 126.980 124.888 119.047 1.00 46.12 381 ASN A C 1
ATOM 2960 O O . ASN A 1 381 ? 125.872 124.395 118.865 1.00 46.12 381 ASN A O 1
ATOM 2965 N N . ILE A 1 382 ? 127.139 126.127 119.448 1.00 47.87 382 ILE A N 1
ATOM 2966 C CA . ILE A 1 382 ? 126.045 126.917 119.988 1.00 47.87 382 ILE A CA 1
ATOM 2967 C C . ILE A 1 382 ? 125.342 127.691 118.897 1.00 47.87 382 ILE A C 1
ATOM 2968 O O . ILE A 1 382 ? 125.976 128.255 118.004 1.00 47.87 382 ILE A O 1
ATOM 2973 N N . ASP A 1 383 ? 124.028 127.742 118.996 1.00 51.81 383 ASP A N 1
ATOM 2974 C CA . ASP A 1 383 ? 123.141 128.233 117.950 1.00 51.81 383 ASP A CA 1
ATOM 2975 C C . ASP A 1 383 ? 123.540 129.621 117.501 1.00 51.81 383 ASP A C 1
ATOM 2976 O O . ASP A 1 383 ? 123.404 130.573 118.276 1.00 51.81 383 ASP A O 1
ATOM 2981 N N . PRO A 1 384 ? 123.978 129.796 116.293 1.00 52.12 384 PRO A N 1
ATOM 2982 C CA . PRO A 1 384 ? 124.514 131.095 115.899 1.00 52.12 384 PRO A CA 1
ATOM 2983 C C . PRO A 1 384 ? 123.402 132.106 115.629 1.00 52.12 384 PRO A C 1
ATOM 2984 O O . PRO A 1 384 ? 123.369 132.786 114.603 1.00 52.12 384 PRO A O 1
ATOM 2988 N N . ASN A 1 385 ? 122.481 132.211 116.572 1.00 54.71 385 ASN A N 1
ATOM 2989 C CA . ASN A 1 385 ? 121.604 133.364 116.604 1.00 54.71 385 ASN A CA 1
ATOM 2990 C C . ASN A 1 385 ? 121.465 133.989 117.978 1.00 54.71 385 ASN A C 1
ATOM 2991 O O . ASN A 1 385 ? 120.879 135.068 118.081 1.00 54.71 385 ASN A O 1
ATOM 2996 N N . GLN A 1 386 ? 121.965 133.370 119.034 1.00 57.33 386 GLN A N 1
ATOM 2997 C CA . GLN A 1 386 ? 121.790 133.847 120.395 1.00 57.33 386 GLN A CA 1
ATOM 2998 C C . GLN A 1 386 ? 123.032 133.589 121.225 1.00 57.33 386 GLN A C 1
ATOM 2999 O O . GLN A 1 386 ? 122.935 133.299 122.434 1.00 57.33 386 GLN A O 1
ATOM 3005 N N . ARG A 1 387 ? 124.201 133.649 120.587 1.00 57.70 387 ARG A N 1
ATOM 3006 C CA . ARG A 1 387 ? 125.399 133.116 121.214 1.00 57.70 387 ARG A CA 1
ATOM 3007 C C . ARG A 1 387 ? 125.642 133.737 122.576 1.00 57.70 387 ARG A C 1
ATOM 3008 O O . ARG A 1 387 ? 126.033 133.037 123.516 1.00 57.70 387 ARG A O 1
ATOM 3016 N N . GLU A 1 388 ? 125.401 135.032 122.709 1.00 61.23 388 GLU A N 1
ATOM 3017 C CA . GLU A 1 388 ? 125.783 135.712 123.934 1.00 61.23 388 GLU A CA 1
ATOM 3018 C C . GLU A 1 388 ? 124.953 135.232 125.111 1.00 61.23 388 GLU A C 1
ATOM 3019 O O . GLU A 1 388 ? 125.477 135.040 126.211 1.00 61.23 388 GLU A O 1
ATOM 3025 N N . LYS A 1 389 ? 123.660 135.020 124.906 1.00 60.88 389 LYS A N 1
ATOM 3026 C CA . LYS A 1 389 ? 122.883 134.430 125.980 1.00 60.88 389 LYS A CA 1
ATOM 3027 C C . LYS A 1 389 ? 123.387 133.047 126.289 1.00 60.88 389 LYS A C 1
ATOM 3028 O O . LYS A 1 389 ? 123.620 132.707 127.459 1.00 60.88 389 LYS A O 1
ATOM 3034 N N . ILE A 1 390 ? 123.585 132.240 125.246 1.00 60.58 390 ILE A N 1
ATOM 3035 C CA . ILE A 1 390 ? 123.881 130.833 125.489 1.00 60.58 390 ILE A CA 1
ATOM 3036 C C . ILE A 1 390 ? 125.195 130.663 126.231 1.00 60.58 390 ILE A C 1
ATOM 3037 O O . ILE A 1 390 ? 125.381 129.694 126.969 1.00 60.58 390 ILE A O 1
ATOM 3042 N N . ILE A 1 391 ? 126.110 131.608 126.087 1.00 61.41 391 ILE A N 1
ATOM 3043 C CA . ILE A 1 391 ? 127.349 131.528 126.847 1.00 61.41 391 ILE A CA 1
ATOM 3044 C C . ILE A 1 391 ? 127.218 132.216 128.194 1.00 61.41 391 ILE A C 1
ATOM 3045 O O . ILE A 1 391 ? 127.710 131.708 129.199 1.00 61.41 391 ILE A O 1
ATOM 3050 N N . HIS A 1 392 ? 126.542 133.364 128.249 1.00 64.47 392 HIS A N 1
ATOM 3051 C CA . HIS A 1 392 ? 126.435 134.111 129.494 1.00 64.47 392 HIS A CA 1
ATOM 3052 C C . HIS A 1 392 ? 125.768 133.286 130.581 1.00 64.47 392 HIS A C 1
ATOM 3053 O O . HIS A 1 392 ? 126.338 133.086 131.657 1.00 64.47 392 HIS A O 1
ATOM 3060 N N . LYS A 1 393 ? 124.569 132.799 130.327 1.00 62.75 393 LYS A N 1
ATOM 3061 C CA . LYS A 1 393 ? 124.021 131.793 131.209 1.00 62.75 393 LYS A CA 1
ATOM 3062 C C . LYS A 1 393 ? 124.644 130.458 130.833 1.00 62.75 393 LYS A C 1
ATOM 3063 O O . LYS A 1 393 ? 125.332 130.340 129.819 1.00 62.75 393 LYS A O 1
ATOM 3069 N N . PHE A 1 394 ? 124.407 129.450 131.664 1.00 61.10 394 PHE A N 1
ATOM 3070 C CA . PHE A 1 394 ? 125.128 128.185 131.579 1.00 61.10 394 PHE A CA 1
ATOM 3071 C C . PHE A 1 394 ? 126.627 128.455 131.564 1.00 61.10 394 PHE A C 1
ATOM 3072 O O . PHE A 1 394 ? 127.279 128.278 130.544 1.00 61.10 394 PHE A O 1
ATOM 3080 N N . ASN A 1 395 ? 127.141 128.945 132.694 1.00 61.67 395 ASN A N 1
ATOM 3081 C CA . ASN A 1 395 ? 128.501 129.471 132.733 1.00 61.67 395 ASN A CA 1
ATOM 3082 C C . ASN A 1 395 ? 129.452 128.585 131.961 1.00 61.67 395 ASN A C 1
ATOM 3083 O O . ASN A 1 395 ? 129.637 127.417 132.296 1.00 61.67 395 ASN A O 1
ATOM 3088 N N . LEU A 1 396 ? 130.055 129.151 130.926 1.00 62.10 396 LEU A N 1
ATOM 3089 C CA . LEU A 1 396 ? 130.982 128.432 130.078 1.00 62.10 396 LEU A CA 1
ATOM 3090 C C . LEU A 1 396 ? 132.284 129.199 130.050 1.00 62.10 396 LEU A C 1
ATOM 3091 O O . LEU A 1 396 ? 132.473 130.170 130.781 1.00 62.10 396 LEU A O 1
ATOM 3096 N N . LEU A 1 397 ? 133.183 128.761 129.192 1.00 62.50 397 LEU A N 1
ATOM 3097 C CA . LEU A 1 397 ? 134.483 129.379 129.077 1.00 62.50 397 LEU A CA 1
ATOM 3098 C C . LEU A 1 397 ? 134.766 129.630 127.613 1.00 62.50 397 LEU A C 1
ATOM 3099 O O . LEU A 1 397 ? 134.322 128.882 126.748 1.00 62.50 397 LEU A O 1
ATOM 3104 N N . THR A 1 398 ? 135.472 130.711 127.343 1.00 68.11 398 THR A N 1
ATOM 3105 C CA . THR A 1 398 ? 135.923 131.016 126.001 1.00 68.11 398 THR A CA 1
ATOM 3106 C C . THR A 1 398 ? 137.415 131.297 126.005 1.00 68.11 398 THR A C 1
ATOM 3107 O O . THR A 1 398 ? 137.913 132.047 125.173 1.00 68.11 398 THR A O 1
ATOM 3111 N N . GLN B 2 3 ? 137.007 70.748 124.803 1.00 97.53 3 GLN B N 1
ATOM 3112 C CA . GLN B 2 3 ? 135.899 71.563 124.323 1.00 97.53 3 GLN B CA 1
ATOM 3113 C C . GLN B 2 3 ? 136.187 72.065 122.931 1.00 97.53 3 GLN B C 1
ATOM 3114 O O . GLN B 2 3 ? 136.994 71.490 122.219 1.00 97.53 3 GLN B O 1
ATOM 3116 N N . VAL B 2 4 ? 135.536 73.149 122.549 1.00 96.28 4 VAL B N 1
ATOM 3117 C CA . VAL B 2 4 ? 135.654 73.657 121.193 1.00 96.28 4 VAL B CA 1
ATOM 3118 C C . VAL B 2 4 ? 136.715 74.745 121.137 1.00 96.28 4 VAL B C 1
ATOM 3119 O O . VAL B 2 4 ? 136.530 75.834 121.692 1.00 96.28 4 VAL B O 1
ATOM 3123 N N . GLN B 2 5 ? 137.821 74.463 120.446 1.00 99.85 5 GLN B N 1
ATOM 3124 C CA . GLN B 2 5 ? 138.842 75.456 120.142 1.00 99.85 5 GLN B CA 1
ATOM 3125 C C . GLN B 2 5 ? 139.578 75.002 118.892 1.00 99.85 5 GLN B C 1
ATOM 3126 O O . GLN B 2 5 ? 139.271 73.940 118.344 1.00 99.85 5 GLN B O 1
ATOM 3132 N N . LEU B 2 6 ? 140.539 75.806 118.435 1.00 101.15 6 LEU B N 1
ATOM 3133 C CA . LEU B 2 6 ? 141.135 75.657 117.109 1.00 101.15 6 LEU B CA 1
ATOM 3134 C C . LEU B 2 6 ? 142.650 75.781 117.187 1.00 101.15 6 LEU B C 1
ATOM 3135 O O . LEU B 2 6 ? 143.195 76.858 116.936 1.00 101.15 6 LEU B O 1
ATOM 3140 N N . GLN B 2 7 ? 143.333 74.686 117.486 1.00 102.45 7 GLN B N 1
ATOM 3141 C CA . GLN B 2 7 ? 144.782 74.694 117.579 1.00 102.45 7 GLN B CA 1
ATOM 3142 C C . GLN B 2 7 ? 145.354 74.647 116.179 1.00 102.45 7 GLN B C 1
ATOM 3143 O O . GLN B 2 7 ? 144.697 74.152 115.263 1.00 102.45 7 GLN B O 1
ATOM 3149 N N . GLU B 2 8 ? 146.583 75.136 116.018 1.00 106.67 8 GLU B N 1
ATOM 3150 C CA . GLU B 2 8 ? 147.204 75.287 114.710 1.00 106.67 8 GLU B CA 1
ATOM 3151 C C . GLU B 2 8 ? 148.701 75.049 114.789 1.00 106.67 8 GLU B C 1
ATOM 3152 O O . GLU B 2 8 ? 149.250 74.759 115.853 1.00 106.67 8 GLU B O 1
ATOM 3158 N N . SER B 2 9 ? 149.358 75.205 113.639 1.00 110.43 9 SER B N 1
ATOM 3159 C CA . SER B 2 9 ? 150.813 75.200 113.561 1.00 110.43 9 SER B CA 1
ATOM 3160 C C . SER 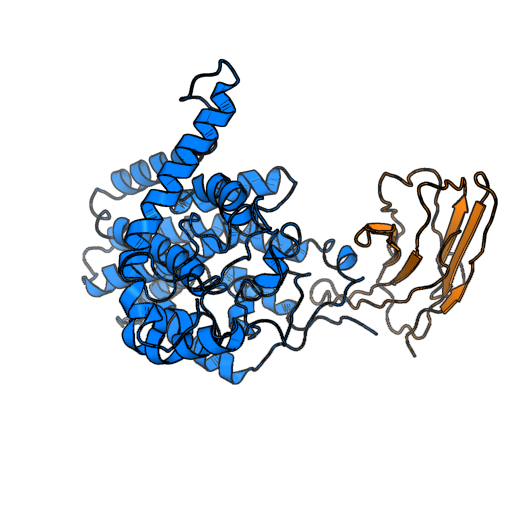B 2 9 ? 151.244 75.829 112.244 1.00 110.43 9 SER B C 1
ATOM 3161 O O . SER B 2 9 ? 150.437 75.999 111.329 1.00 110.43 9 SER B O 1
ATOM 3164 N N . GLY B 2 10 ? 152.529 76.177 112.160 1.00 114.69 10 GLY B N 1
ATOM 3165 C CA . GLY B 2 10 ? 153.105 76.563 110.882 1.00 114.69 10 GLY B CA 1
ATOM 3166 C C . GLY B 2 10 ? 153.660 77.965 110.680 1.00 114.69 10 GLY B C 1
ATOM 3167 O O . GLY B 2 10 ? 153.547 78.502 109.574 1.00 114.69 10 GLY B O 1
ATOM 3168 N N . GLY B 2 11 ? 154.257 78.579 111.705 1.00 116.56 11 GLY B N 1
ATOM 3169 C CA . GLY B 2 11 ? 154.808 79.913 111.557 1.00 116.56 11 GLY B CA 1
ATOM 3170 C C . GLY B 2 11 ? 156.325 79.947 111.430 1.00 116.56 11 GLY B C 1
ATOM 3171 O O . GLY B 2 11 ? 157.044 79.047 111.864 1.00 116.56 11 GLY B O 1
ATOM 3172 N N . GLY B 2 12 ? 156.815 81.030 110.827 1.00 117.29 12 GLY B N 1
ATOM 3173 C CA . GLY B 2 12 ? 158.253 81.244 110.701 1.00 117.29 12 GLY B CA 1
ATOM 3174 C C . GLY B 2 12 ? 158.575 82.369 109.723 1.00 117.29 12 GLY B C 1
ATOM 3175 O O . GLY B 2 12 ? 157.718 83.194 109.402 1.00 117.29 12 GLY B O 1
ATOM 3176 N N . LEU B 2 13 ? 159.837 82.377 109.284 1.00 120.17 13 LEU B N 1
ATOM 3177 C CA . LEU B 2 13 ? 160.349 83.308 108.278 1.00 120.17 13 LEU B CA 1
ATOM 3178 C C . LEU B 2 13 ? 161.078 82.504 107.217 1.00 120.17 13 LEU B C 1
ATOM 3179 O O . LEU B 2 13 ? 161.968 81.711 107.537 1.00 120.17 13 LEU B O 1
ATOM 3184 N N . VAL B 2 14 ? 160.712 82.707 105.963 1.00 124.93 14 VAL B N 1
ATOM 3185 C CA . VAL B 2 14 ? 161.288 81.975 104.851 1.00 124.93 14 VAL B CA 1
ATOM 3186 C C . VAL B 2 14 ? 161.758 83.005 103.828 1.00 124.93 14 VAL B C 1
ATOM 3187 O O . VAL B 2 14 ? 161.655 84.209 104.052 1.00 124.93 14 VAL B O 1
ATOM 3191 N N . GLN B 2 15 ? 162.283 82.531 102.708 1.00 128.68 15 GLN B N 1
ATOM 3192 C CA . GLN B 2 15 ? 162.716 83.414 101.644 1.00 128.68 15 GLN B CA 1
ATOM 3193 C C . GLN B 2 15 ? 161.516 83.790 100.784 1.00 128.68 15 GLN B C 1
ATOM 3194 O O . GLN B 2 15 ? 160.540 83.048 100.670 1.00 128.68 15 GLN B O 1
ATOM 3200 N N . ALA B 2 16 ? 161.590 84.977 100.190 1.00 129.69 16 ALA B N 1
ATOM 3201 C CA . ALA B 2 16 ? 160.574 85.459 99.260 1.00 129.69 16 ALA B CA 1
ATOM 3202 C C . ALA B 2 16 ? 160.747 8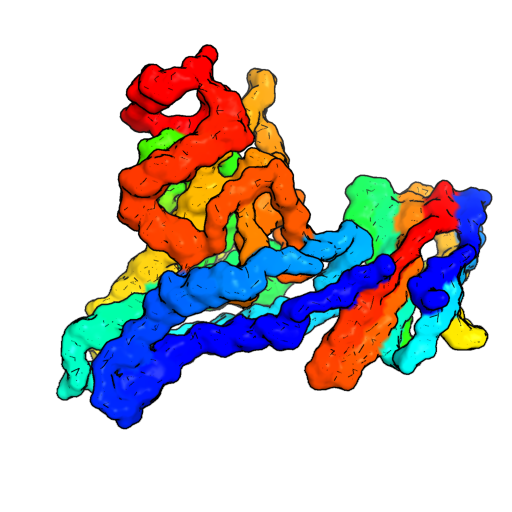4.707 97.950 1.00 129.69 16 ALA B C 1
ATOM 3203 O O . ALA B 2 16 ? 161.650 84.999 97.164 1.00 129.69 16 ALA B O 1
ATOM 3205 N N . GLY B 2 17 ? 159.868 83.742 97.705 1.00 127.27 17 GLY B N 1
ATOM 3206 C CA . GLY B 2 17 ? 160.017 82.853 96.572 1.00 127.27 17 GLY B CA 1
ATOM 3207 C C . GLY B 2 17 ? 159.999 81.407 97.010 1.00 127.27 17 GLY B C 1
ATOM 3208 O O . GLY B 2 17 ? 160.505 80.528 96.309 1.00 127.27 17 GLY B O 1
ATOM 3209 N N . GLY B 2 18 ? 159.433 81.161 98.184 1.00 126.26 18 GLY B N 1
ATOM 3210 C CA . GLY B 2 18 ? 159.304 79.843 98.760 1.00 126.26 18 GLY B CA 1
ATOM 3211 C C . GLY B 2 18 ? 157.867 79.495 99.076 1.00 126.26 18 GLY B C 1
ATOM 3212 O O . GLY B 2 18 ? 156.929 80.168 98.632 1.00 126.26 18 GLY B O 1
ATOM 3213 N N . SER B 2 19 ? 157.694 78.444 99.879 1.00 125.04 19 SER B N 1
ATOM 3214 C CA . SER B 2 19 ? 156.378 77.888 100.168 1.00 125.04 19 SER B CA 1
ATOM 3215 C C . SER B 2 19 ? 156.276 77.551 101.649 1.00 125.04 19 SER B C 1
ATOM 3216 O O . SER B 2 19 ? 157.283 77.491 102.359 1.00 125.04 19 SER B O 1
ATOM 3219 N N . LEU B 2 20 ? 155.042 77.322 102.102 1.00 121.22 20 LEU B N 1
ATOM 3220 C CA . LEU B 2 20 ? 154.786 77.012 103.504 1.00 121.22 20 LEU B CA 1
ATOM 3221 C C . LEU B 2 20 ? 153.381 76.441 103.619 1.00 121.22 20 LEU B C 1
ATOM 3222 O O . LEU B 2 20 ? 152.563 76.586 102.712 1.00 121.22 20 LEU B O 1
ATOM 3227 N N . ARG B 2 21 ? 153.092 75.776 104.738 1.00 117.62 21 ARG B N 1
ATOM 3228 C CA . ARG B 2 21 ? 151.833 75.042 104.868 1.00 117.62 21 ARG B CA 1
ATOM 3229 C C . ARG B 2 21 ? 151.169 75.391 106.188 1.00 117.62 21 ARG B C 1
ATOM 3230 O O . ARG B 2 21 ? 151.785 75.249 107.248 1.00 117.62 21 ARG B O 1
ATOM 3238 N N . LEU B 2 22 ? 149.916 75.820 106.125 1.00 113.00 22 LEU B N 1
ATOM 3239 C CA . LEU B 2 22 ? 149.152 76.141 107.310 1.00 113.00 22 LEU B CA 1
ATOM 3240 C C . LEU B 2 22 ? 148.176 75.018 107.569 1.00 113.00 22 LEU B C 1
ATOM 3241 O O . LEU B 2 22 ? 147.810 74.275 106.659 1.00 113.00 22 LEU B O 1
ATOM 3246 N N . SER B 2 23 ? 147.773 74.890 108.823 1.00 112.28 23 SER B N 1
ATOM 3247 C CA . SER B 2 23 ? 146.883 73.829 109.251 1.00 112.28 23 SER B CA 1
ATOM 3248 C C . SER B 2 23 ? 146.316 74.199 110.607 1.00 112.28 23 SER B C 1
ATOM 3249 O O . SER B 2 23 ? 147.044 74.637 111.501 1.00 112.28 23 SER B O 1
ATOM 3252 N N . CYS B 2 24 ? 145.013 74.018 110.785 1.00 111.59 24 CYS B N 1
ATOM 3253 C CA . CYS B 2 24 ? 144.567 74.090 112.166 1.00 111.59 24 CYS B CA 1
ATOM 3254 C C . CYS B 2 24 ? 143.471 73.067 112.384 1.00 111.59 24 CYS B C 1
ATOM 3255 O O . CYS B 2 24 ? 142.527 72.984 111.601 1.00 111.59 24 CYS B O 1
ATOM 3258 N N . ALA B 2 25 ? 143.618 72.290 113.456 1.00 110.18 25 ALA B N 1
ATOM 3259 C CA . ALA B 2 25 ? 142.762 71.136 113.706 1.00 110.18 25 ALA B CA 1
ATOM 3260 C C . ALA B 2 25 ? 141.915 71.426 114.941 1.00 110.18 25 ALA B C 1
ATOM 3261 O O . ALA B 2 25 ? 142.440 71.480 116.055 1.00 110.18 25 ALA B O 1
ATOM 3263 N N . ALA B 2 26 ? 140.618 71.608 114.734 1.00 109.87 26 ALA B N 1
ATOM 3264 C CA . ALA B 2 26 ? 139.702 71.782 115.846 1.00 109.87 26 ALA B CA 1
ATOM 3265 C C . ALA B 2 26 ? 139.362 70.431 116.464 1.00 109.87 26 ALA B C 1
ATOM 3266 O O . ALA B 2 26 ? 139.925 69.395 116.104 1.00 109.87 26 ALA B O 1
ATOM 3268 N N . SER B 2 27 ? 138.314 70.422 117.295 1.00 110.81 27 SER B N 1
ATOM 3269 C CA . SER B 2 27 ? 137.841 69.145 117.891 1.00 110.81 27 SER B CA 1
ATOM 3270 C C . SER B 2 27 ? 136.454 69.342 118.511 1.00 110.81 27 SER B C 1
ATOM 3271 O O . SER B 2 27 ? 135.895 70.446 118.356 1.00 110.81 27 SER B O 1
ATOM 3274 N N . GLY B 2 28 ? 135.921 68.317 119.184 1.00 111.99 28 GLY B N 1
ATOM 3275 C CA . GLY B 2 28 ? 134.637 68.466 119.902 1.00 111.99 28 GLY B CA 1
ATOM 3276 C C . GLY B 2 28 ? 133.463 68.932 119.053 1.00 111.99 28 GLY B C 1
ATOM 3277 O O . GLY B 2 28 ? 132.712 69.794 119.551 1.00 111.99 28 GLY B O 1
ATOM 3278 N N . THR B 2 29 ? 133.262 68.280 117.898 1.00 108.97 29 THR B N 1
ATOM 3279 C CA . THR B 2 29 ? 132.176 68.652 116.958 1.00 108.97 29 THR B CA 1
ATOM 3280 C C . THR B 2 29 ? 130.983 67.716 117.113 1.00 108.97 29 THR B C 1
ATOM 3281 O O . THR B 2 29 ? 131.167 66.496 116.978 1.00 108.97 29 THR B O 1
ATOM 3285 N N . ILE B 2 30 ? 129.804 68.281 117.363 1.00 109.42 30 ILE B N 1
ATOM 3286 C CA . ILE B 2 30 ? 128.577 67.443 117.447 1.00 109.42 30 ILE B CA 1
ATOM 3287 C C . ILE B 2 30 ? 127.777 67.677 116.168 1.00 109.42 30 ILE B C 1
ATOM 3288 O O . ILE B 2 30 ? 126.720 67.051 115.999 1.00 109.42 30 ILE B O 1
ATOM 3293 N N . SER B 2 31 ? 128.286 68.547 115.303 1.00 104.95 31 SER B N 1
ATOM 3294 C CA . SER B 2 31 ? 127.562 68.863 114.051 1.00 104.95 31 SER B CA 1
ATOM 3295 C C . SER B 2 31 ? 128.378 68.436 112.831 1.00 104.95 31 SER B C 1
ATOM 3296 O O . SER B 2 31 ? 129.478 67.892 113.012 1.00 104.95 31 SER B O 1
ATOM 3299 N N . ARG B 2 32 ? 127.854 68.630 111.617 1.00 101.22 32 ARG B N 1
ATOM 3300 C CA . ARG B 2 32 ? 128.581 68.118 110.421 1.00 101.22 32 ARG B CA 1
ATOM 3301 C C . ARG B 2 32 ? 128.307 68.993 109.193 1.00 101.22 32 ARG B C 1
ATOM 3302 O O . ARG B 2 32 ? 128.559 68.516 108.070 1.00 101.22 32 ARG B O 1
ATOM 3310 N N . TYR B 2 33 ? 127.817 70.218 109.394 1.00 105.45 33 TYR B N 1
ATOM 3311 C CA . TYR B 2 33 ? 127.611 71.137 108.244 1.00 105.45 33 TYR B CA 1
ATOM 3312 C C . TYR B 2 33 ? 128.300 72.471 108.536 1.00 105.45 33 TYR B C 1
ATOM 3313 O O . TYR B 2 33 ? 127.909 73.141 109.513 1.00 105.45 33 TYR B O 1
ATOM 3322 N N . TRP B 2 34 ? 129.287 72.842 107.714 1.00 102.43 34 TRP B N 1
ATOM 3323 C CA . TRP B 2 34 ? 130.063 74.083 107.973 1.00 102.43 34 TRP B CA 1
ATOM 3324 C C . TRP B 2 34 ? 131.069 74.328 106.846 1.00 102.43 34 TRP B C 1
ATOM 3325 O O . TRP B 2 34 ? 130.937 73.684 105.785 1.00 102.43 34 TRP B O 1
ATOM 3336 N N . THR B 2 35 ? 132.036 75.221 107.076 1.00 104.43 35 THR B N 1
ATOM 3337 C CA . THR B 2 35 ? 133.060 75.528 106.058 1.00 104.43 35 THR B CA 1
ATOM 3338 C C . THR B 2 35 ? 134.190 76.158 106.881 1.00 104.43 35 THR B C 1
ATOM 3339 O O . THR B 2 35 ? 133.888 77.091 107.652 1.00 104.43 35 THR B O 1
ATOM 3343 N N . MET B 2 36 ? 135.430 75.675 106.760 1.00 105.80 36 MET B N 1
ATOM 3344 C CA . MET B 2 36 ? 136.522 76.198 107.625 1.00 105.80 36 MET B CA 1
ATOM 3345 C C . MET B 2 36 ? 137.429 77.050 106.741 1.00 105.80 36 MET B C 1
ATOM 3346 O O . MET B 2 36 ? 137.865 76.538 105.692 1.00 105.80 36 MET B O 1
ATOM 3351 N N . GLY B 2 37 ? 137.697 78.299 107.136 1.00 106.22 37 GLY B N 1
ATOM 3352 C CA . GLY B 2 37 ? 138.452 79.196 106.240 1.00 106.22 37 GLY B CA 1
ATOM 3353 C C . GLY B 2 37 ? 139.490 80.092 106.896 1.00 106.22 37 GLY B C 1
ATOM 3354 O O . GLY B 2 37 ? 139.354 80.369 108.101 1.00 106.22 37 GLY B O 1
ATOM 3355 N N . TRP B 2 38 ? 140.489 80.544 106.126 1.00 104.35 38 TRP B N 1
ATOM 3356 C CA . TRP B 2 38 ? 141.505 81.498 106.652 1.00 104.35 38 TRP B CA 1
ATOM 3357 C C . TRP B 2 38 ? 141.125 82.962 106.374 1.00 104.35 38 TRP B C 1
ATOM 3358 O O . TRP B 2 38 ? 140.417 83.199 105.377 1.00 104.35 38 TRP B O 1
ATOM 3369 N N . TYR B 2 39 ? 141.579 83.900 107.207 1.00 100.15 39 TYR B N 1
ATOM 3370 C CA . TYR B 2 39 ? 141.352 85.335 107.106 1.00 100.15 39 TYR B CA 1
ATOM 3371 C C . TYR B 2 39 ? 142.619 86.057 107.532 1.00 100.15 39 TYR B C 1
ATOM 3372 O O . TYR B 2 39 ? 143.096 85.850 108.649 1.00 100.15 39 TYR B O 1
ATOM 3381 N N . ARG B 2 40 ? 143.156 86.909 106.667 1.00 104.72 40 ARG B N 1
ATOM 3382 C CA . ARG B 2 40 ? 144.441 87.522 106.935 1.00 104.72 40 ARG B CA 1
ATOM 3383 C C . ARG B 2 40 ? 144.281 88.988 107.277 1.00 104.72 40 ARG B C 1
ATOM 3384 O O . ARG B 2 40 ? 143.309 89.642 106.894 1.00 104.72 40 ARG B O 1
ATOM 3392 N N . GLN B 2 41 ? 145.227 89.510 108.068 1.00 105.73 41 GLN B N 1
ATOM 3393 C CA . GLN B 2 41 ? 145.152 90.933 108.504 1.00 105.73 41 GLN B CA 1
ATOM 3394 C C . GLN B 2 41 ? 146.423 91.667 108.080 1.00 105.73 41 GLN B C 1
ATOM 3395 O O . GLN B 2 41 ? 147.408 91.628 108.838 1.00 105.73 41 GLN B O 1
ATOM 3401 N N . ALA B 2 42 ? 146.397 92.290 106.902 1.00 111.56 42 ALA B N 1
ATOM 3402 C CA . ALA B 2 42 ? 147.556 93.077 106.421 1.00 111.56 42 ALA B CA 1
ATOM 3403 C C . ALA B 2 42 ? 147.696 94.302 107.323 1.00 111.56 42 ALA B C 1
ATOM 3404 O O . ALA B 2 42 ? 146.660 94.778 107.827 1.00 111.56 42 ALA B O 1
ATOM 3406 N N . PRO B 2 43 ? 148.912 94.832 107.576 1.00 115.18 43 PRO B N 1
ATOM 3407 C CA . PR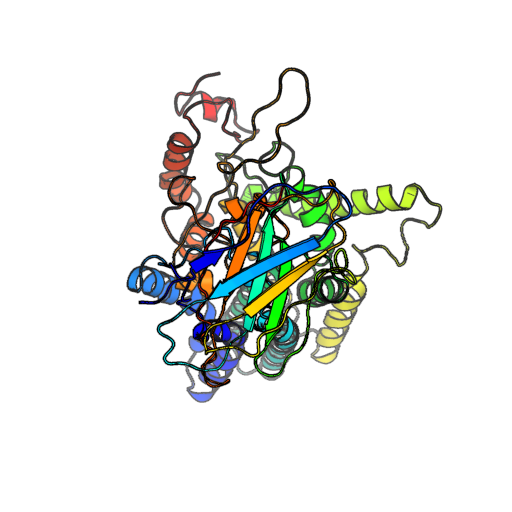O B 2 43 ? 149.036 95.928 108.525 1.00 115.18 43 PRO B CA 1
ATOM 3408 C C . PRO B 2 43 ? 148.216 97.090 107.966 1.00 115.18 43 PRO B C 1
ATOM 3409 O O . PRO B 2 43 ? 148.316 97.360 106.787 1.00 115.18 43 PRO B O 1
ATOM 3413 N N . GLY B 2 44 ? 147.426 97.733 108.825 1.00 112.88 44 GLY B N 1
ATOM 3414 C CA . GLY B 2 44 ? 146.582 98.857 108.382 1.00 112.88 44 GLY B CA 1
ATOM 3415 C C . GLY B 2 44 ? 145.405 98.351 107.568 1.00 112.88 44 GLY B C 1
ATOM 3416 O O . GLY B 2 44 ? 144.747 99.183 106.915 1.00 112.88 44 GLY B O 1
ATOM 3417 N N . LYS B 2 45 ? 145.150 97.039 107.588 1.00 108.02 45 LYS B N 1
ATOM 3418 C CA . LYS B 2 45 ? 144.078 96.483 106.718 1.00 108.02 45 LYS B CA 1
ATOM 3419 C C . LYS B 2 45 ? 143.040 95.714 107.536 1.00 108.02 45 LYS B C 1
ATOM 3420 O O . LYS B 2 45 ? 143.452 94.891 108.376 1.00 108.02 45 LYS B O 1
ATOM 3426 N N . GLU B 2 46 ? 141.751 95.971 107.292 1.00 101.26 46 GLU B N 1
ATOM 3427 C CA . GLU B 2 46 ? 140.679 95.186 107.960 1.00 101.26 46 GLU B CA 1
ATOM 3428 C C . GLU B 2 46 ? 140.756 93.744 107.453 1.00 101.26 46 GLU B C 1
ATOM 3429 O O . GLU B 2 46 ? 141.063 93.556 106.260 1.00 101.26 46 GLU B O 1
ATOM 3435 N N . ARG B 2 47 ? 140.484 92.770 108.319 1.00 100.78 47 ARG B N 1
ATOM 3436 C CA . ARG B 2 47 ? 140.630 91.343 107.934 1.00 100.78 47 ARG B CA 1
ATOM 3437 C C . ARG B 2 47 ? 139.900 91.012 106.633 1.00 100.78 47 ARG B C 1
ATOM 3438 O O . ARG B 2 47 ? 138.667 91.153 106.609 1.00 100.78 47 ARG B O 1
ATOM 3446 N N . GLU B 2 48 ? 140.632 90.631 105.586 1.00 102.73 48 GLU B N 1
ATOM 3447 C CA . GLU B 2 48 ? 140.038 90.123 104.360 1.00 102.73 48 GLU B CA 1
ATOM 3448 C C . GLU B 2 48 ? 140.084 88.598 104.393 1.00 102.73 48 GLU B C 1
ATOM 3449 O O . GLU B 2 48 ? 140.847 87.993 105.150 1.00 102.73 48 GLU B O 1
ATOM 3455 N N . LEU B 2 49 ? 139.266 87.982 103.550 1.00 101.67 49 LEU B N 1
ATOM 3456 C CA . LEU B 2 49 ? 139.141 86.538 103.457 1.00 101.67 49 LEU B CA 1
ATOM 3457 C C . LEU B 2 49 ? 140.271 85.978 102.617 1.00 101.67 49 LEU B C 1
ATOM 3458 O O . LEU B 2 49 ? 140.654 86.571 101.609 1.00 101.67 49 LEU B O 1
ATOM 3463 N N . VAL B 2 50 ? 140.802 84.838 103.029 1.00 104.09 50 VAL B N 1
ATOM 3464 C CA . VAL B 2 50 ? 141.874 84.206 102.278 1.00 104.09 50 VAL B CA 1
ATOM 3465 C C . VAL B 2 50 ? 141.386 82.894 101.685 1.00 104.09 50 VAL B C 1
ATOM 3466 O O . VAL B 2 50 ? 141.442 82.693 100.467 1.00 104.09 50 VAL B O 1
ATOM 3470 N N . ALA B 2 51 ? 140.905 81.993 102.536 1.00 106.26 51 ALA B N 1
ATOM 3471 C CA . ALA B 2 51 ? 140.472 80.686 102.075 1.00 106.26 51 ALA B CA 1
ATOM 3472 C C . ALA B 2 51 ? 139.347 80.195 102.966 1.00 106.26 51 ALA B C 1
ATOM 3473 O O . ALA B 2 51 ? 139.172 80.665 104.091 1.00 106.26 51 ALA B O 1
ATOM 3475 N N . GLY B 2 52 ? 138.576 79.251 102.432 1.00 107.37 52 GLY B N 1
ATOM 3476 C CA . GLY B 2 52 ? 137.507 78.587 103.155 1.00 107.37 52 GLY B CA 1
ATOM 3477 C C . GLY B 2 52 ? 136.754 77.664 102.226 1.00 107.37 52 GLY B C 1
ATOM 3478 O O . GLY B 2 52 ? 136.393 78.072 101.124 1.00 107.37 52 GLY B O 1
ATOM 3479 N N . ILE B 2 53 ? 136.506 76.429 102.638 1.00 107.78 53 ILE B N 1
ATOM 3480 C CA . ILE B 2 53 ? 135.929 75.413 101.767 1.00 107.78 53 ILE B CA 1
ATOM 3481 C C . ILE B 2 53 ? 134.693 74.817 102.429 1.00 107.78 53 ILE B C 1
ATOM 3482 O O . ILE B 2 53 ? 134.685 74.586 103.643 1.00 107.78 53 ILE B O 1
ATOM 3487 N N . SER B 2 54 ? 133.657 74.566 101.630 1.00 106.77 54 SER B N 1
ATOM 3488 C CA . SER B 2 54 ? 132.382 74.082 102.133 1.00 106.77 54 SER B CA 1
ATOM 3489 C C . SER B 2 54 ? 132.376 72.559 102.133 1.00 106.77 54 SER B C 1
ATOM 3490 O O . SER B 2 54 ? 133.279 71.917 101.595 1.00 106.77 54 SER B O 1
ATOM 3493 N N . GLU B 2 55 ? 131.402 71.999 102.860 1.00 106.50 55 GLU B N 1
ATOM 3494 C CA . GLU B 2 55 ? 131.313 70.522 102.992 1.00 106.50 55 GLU B CA 1
ATOM 3495 C C . GLU B 2 55 ? 131.612 69.887 101.635 1.00 106.50 55 GLU B C 1
ATOM 3496 O O . GLU B 2 55 ? 132.512 69.029 101.569 1.00 106.50 55 GLU B O 1
ATOM 3502 N N . GLY B 2 56 ? 130.880 70.300 100.598 1.00 108.31 56 GLY B N 1
ATOM 3503 C CA . GLY B 2 56 ? 131.108 69.695 99.305 1.00 108.31 56 GLY B CA 1
ATOM 3504 C C . GLY B 2 56 ? 132.484 69.973 98.756 1.00 108.31 56 GLY B C 1
ATOM 3505 O O . GLY B 2 56 ? 133.079 69.095 98.126 1.00 108.31 56 GLY B O 1
ATOM 3506 N N . GLY B 2 57 ? 133.009 71.163 98.997 1.00 109.85 57 GLY B N 1
ATOM 3507 C CA . GLY B 2 57 ? 134.252 71.571 98.383 1.00 109.85 57 GLY B CA 1
ATOM 3508 C C . GLY B 2 57 ? 134.053 72.552 97.245 1.00 109.85 57 GLY B C 1
ATOM 3509 O O . GLY B 2 57 ? 133.757 72.154 96.114 1.00 109.85 57 GLY B O 1
ATOM 3510 N N . SER B 2 58 ? 134.226 73.844 97.536 1.00 109.79 58 SER B N 1
ATOM 3511 C CA . SER B 2 58 ? 134.107 74.899 96.528 1.00 109.79 58 SER B CA 1
ATOM 3512 C C . SER B 2 58 ? 134.919 76.091 97.032 1.00 109.79 58 SER B C 1
ATOM 3513 O O . SER B 2 58 ? 134.630 76.653 98.087 1.00 109.79 58 SER B O 1
ATOM 3516 N N . THR B 2 59 ? 135.941 76.455 96.274 1.00 111.52 59 THR B N 1
ATOM 3517 C CA . THR B 2 59 ? 136.854 77.501 96.700 1.00 111.52 59 THR B CA 1
ATOM 3518 C C . THR B 2 59 ? 136.201 78.871 96.604 1.00 111.52 59 THR B C 1
ATOM 3519 O O . THR B 2 59 ? 135.371 79.125 95.724 1.00 111.52 59 THR B O 1
ATOM 3523 N N . ASN B 2 60 ? 136.551 79.745 97.549 1.00 108.75 60 ASN B N 1
ATOM 3524 C CA . ASN B 2 60 ? 136.325 81.185 97.428 1.00 108.75 60 ASN B CA 1
ATOM 3525 C C . ASN B 2 60 ? 137.549 81.868 98.023 1.00 108.75 60 ASN B C 1
ATOM 3526 O O . ASN B 2 60 ? 137.592 82.130 99.224 1.00 108.75 60 ASN B O 1
ATOM 3531 N N . TYR B 2 61 ? 138.541 82.145 97.188 1.00 112.87 61 TYR B N 1
ATOM 3532 C CA . TYR B 2 61 ? 139.646 82.977 97.624 1.00 112.87 61 TYR B CA 1
ATOM 3533 C C . TYR B 2 61 ? 139.301 84.452 97.458 1.00 112.87 61 TYR B C 1
ATOM 3534 O O . TYR B 2 61 ? 138.220 84.827 96.999 1.00 112.87 61 TYR B O 1
ATOM 3543 N N . ALA B 2 62 ? 140.252 85.302 97.816 1.00 114.28 62 ALA B N 1
ATOM 3544 C CA . ALA B 2 62 ? 140.263 86.678 97.368 1.00 114.28 62 ALA B CA 1
ATOM 3545 C C . ALA B 2 62 ? 141.168 86.758 96.149 1.00 114.28 62 ALA B C 1
ATOM 3546 O O . ALA B 2 62 ? 142.248 86.162 96.121 1.00 114.28 62 ALA B O 1
ATOM 3548 N N . ASP B 2 63 ? 140.720 87.505 95.142 1.00 118.60 63 ASP B N 1
ATOM 3549 C CA . ASP B 2 63 ? 141.296 87.400 93.806 1.00 118.60 63 ASP B CA 1
ATOM 3550 C C . ASP B 2 63 ? 142.799 87.639 93.773 1.00 118.60 63 ASP B C 1
ATOM 3551 O O . ASP B 2 63 ? 143.441 87.308 92.772 1.00 118.60 63 ASP B O 1
ATOM 3556 N N . SER B 2 64 ? 143.378 88.182 94.832 1.00 116.83 64 SER B N 1
ATOM 3557 C CA . SER B 2 64 ? 144.786 88.534 94.812 1.00 116.83 64 SER B CA 1
ATOM 3558 C C . SER B 2 64 ? 145.690 87.361 95.135 1.00 116.83 64 SER B C 1
ATOM 3559 O O . SER B 2 64 ? 146.910 87.477 94.999 1.00 116.83 64 SER B O 1
ATOM 3562 N N . VAL B 2 65 ? 145.132 86.240 95.563 1.00 118.53 65 VAL B N 1
ATOM 3563 C CA . VAL B 2 65 ? 145.961 85.117 95.971 1.00 118.53 65 VAL B CA 1
ATOM 3564 C C . VAL B 2 65 ? 145.691 83.963 95.017 1.00 118.53 65 VAL B C 1
ATOM 3565 O O . VAL B 2 65 ? 146.301 82.892 95.117 1.00 118.53 65 VAL B O 1
ATOM 3569 N N . LYS B 2 66 ? 144.773 84.187 94.081 1.00 117.39 66 LYS B N 1
ATOM 3570 C CA . LYS B 2 66 ? 144.420 83.174 93.101 1.00 117.39 66 LYS B CA 1
ATOM 3571 C C . LYS B 2 66 ? 145.664 82.651 92.416 1.00 117.39 66 LYS B C 1
ATOM 3572 O O . LYS B 2 66 ? 146.395 83.406 91.773 1.00 117.39 66 LYS B O 1
ATOM 3578 N N . GLY B 2 67 ? 145.917 81.364 92.563 1.00 119.11 67 GLY B N 1
ATOM 3579 C CA . GLY B 2 67 ? 146.940 80.697 91.802 1.00 119.11 67 GLY B CA 1
ATOM 3580 C C . GLY B 2 67 ? 148.135 80.278 92.609 1.00 119.11 67 GLY B C 1
ATOM 3581 O O . GLY B 2 67 ? 148.932 79.463 92.129 1.00 119.11 67 GLY B O 1
ATOM 3582 N N . ARG B 2 68 ? 148.288 80.796 93.819 1.00 120.38 68 ARG B N 1
ATOM 3583 C CA . ARG B 2 68 ? 149.397 80.382 94.657 1.00 120.38 68 ARG B CA 1
ATOM 3584 C C . ARG B 2 68 ? 148.975 79.599 95.886 1.00 120.38 68 ARG B C 1
ATOM 3585 O O . ARG B 2 68 ? 149.783 78.838 96.414 1.00 120.38 68 ARG B O 1
ATOM 3593 N N . PHE B 2 69 ? 147.745 79.760 96.355 1.00 119.84 69 PHE B N 1
ATOM 3594 C CA . PHE B 2 69 ? 147.325 79.145 97.603 1.00 119.84 69 PHE B CA 1
ATOM 3595 C C . PHE B 2 69 ? 146.216 78.133 97.357 1.00 119.84 69 PHE B C 1
ATOM 3596 O O . PHE B 2 69 ? 145.314 78.349 96.546 1.00 119.84 69 PHE B O 1
ATOM 3604 N N . THR B 2 70 ? 146.294 77.034 98.097 1.00 115.24 70 THR B N 1
ATOM 3605 C CA . THR B 2 70 ? 145.445 75.870 97.931 1.00 115.24 70 THR B CA 1
ATOM 3606 C C . THR B 2 70 ? 145.056 75.380 99.310 1.00 115.24 70 THR B C 1
ATOM 3607 O O . THR B 2 70 ? 145.879 75.419 100.227 1.00 115.24 70 THR B O 1
ATOM 3611 N N . ILE B 2 71 ? 143.823 74.919 99.468 1.00 111.25 71 ILE B N 1
ATOM 3612 C CA . ILE B 2 71 ? 143.305 74.562 100.781 1.00 111.25 71 ILE B CA 1
ATOM 3613 C C . ILE B 2 71 ? 142.565 73.241 100.700 1.00 111.25 71 ILE B C 1
ATOM 3614 O O . ILE B 2 71 ? 141.604 73.109 99.937 1.00 111.25 71 ILE B O 1
ATOM 3619 N N . SER B 2 72 ? 143.037 72.226 101.428 1.00 110.53 72 SER B N 1
ATOM 3620 C CA . SER B 2 72 ? 142.412 70.884 101.263 1.00 110.53 72 SER B CA 1
ATOM 3621 C C . SER B 2 72 ? 142.256 70.146 102.599 1.00 110.53 72 SER B C 1
ATOM 3622 O O . SER B 2 72 ? 142.893 70.567 103.584 1.00 110.53 72 SER B O 1
ATOM 3625 N N . ARG B 2 73 ? 141.440 69.089 102.639 1.00 108.47 73 ARG B N 1
ATOM 3626 C CA . ARG B 2 73 ? 141.252 68.315 103.896 1.00 108.47 73 ARG B CA 1
ATOM 3627 C C . ARG B 2 73 ? 141.758 66.885 103.687 1.00 108.47 73 ARG B C 1
ATOM 3628 O O . ARG B 2 73 ? 142.950 66.738 103.358 1.00 108.47 73 ARG B O 1
ATOM 3636 N N . ASP B 2 74 ? 140.895 65.883 103.886 1.00 110.65 74 ASP B N 1
ATOM 3637 C CA . ASP B 2 74 ? 141.276 64.464 103.641 1.00 110.65 74 ASP B CA 1
ATOM 3638 C C . ASP B 2 74 ? 142.126 63.941 104.803 1.00 110.65 74 ASP B C 1
ATOM 3639 O O . ASP B 2 74 ? 143.144 63.278 104.531 1.00 110.65 74 ASP B O 1
ATOM 3644 N N . ASN B 2 75 ? 141.716 64.220 106.042 1.00 112.82 75 ASN B N 1
ATOM 3645 C CA . ASN B 2 75 ? 142.445 63.703 107.231 1.00 112.82 75 ASN B CA 1
ATOM 3646 C C . ASN B 2 75 ? 141.421 63.374 108.315 1.00 112.82 75 ASN B C 1
ATOM 3647 O O . ASN B 2 75 ? 140.220 63.600 108.076 1.00 112.82 75 ASN B O 1
ATOM 3652 N N . ALA B 2 76 ? 141.873 62.982 109.510 1.00 113.52 76 ALA B N 1
ATOM 3653 C CA . ALA B 2 76 ? 140.920 62.784 110.628 1.00 113.52 76 ALA B CA 1
ATOM 3654 C C . ALA B 2 76 ? 139.996 64.005 110.708 1.00 113.52 76 ALA B C 1
ATOM 3655 O O . ALA B 2 76 ? 140.420 65.095 110.270 1.00 113.52 76 ALA B O 1
ATOM 3657 N N . LYS B 2 77 ? 138.785 63.831 111.248 1.00 109.86 77 LYS B N 1
ATOM 3658 C CA . LYS B 2 77 ? 137.783 64.935 111.289 1.00 109.86 77 LYS B CA 1
ATOM 3659 C C . LYS B 2 77 ? 138.388 66.211 111.885 1.00 109.86 77 LYS B C 1
ATOM 3660 O O . LYS B 2 77 ? 139.409 66.111 112.594 1.00 109.86 77 LYS B O 1
ATOM 3666 N N . ASN B 2 78 ? 137.762 67.362 111.614 1.00 111.26 78 ASN B N 1
ATOM 3667 C CA . ASN B 2 78 ? 138.245 68.661 112.159 1.00 111.26 78 ASN B CA 1
ATOM 3668 C C . ASN B 2 78 ? 139.697 68.894 111.728 1.00 111.26 78 ASN B C 1
ATOM 3669 O O . ASN B 2 78 ? 140.508 69.289 112.587 1.00 111.26 78 ASN B O 1
ATOM 3674 N N . THR B 2 79 ? 140.005 68.655 110.450 1.00 110.09 79 THR B N 1
ATOM 3675 C CA . THR B 2 79 ? 141.375 68.914 109.933 1.00 110.09 79 THR B CA 1
ATOM 3676 C C . THR B 2 79 ? 141.290 69.618 108.575 1.00 110.09 79 THR B C 1
ATOM 3677 O O . THR B 2 79 ? 140.455 69.200 107.749 1.00 110.09 79 THR B O 1
ATOM 3681 N N . VAL B 2 80 ? 142.125 70.638 108.359 1.00 112.03 80 VAL B N 1
ATOM 3682 C CA . VAL B 2 80 ? 142.154 71.356 107.050 1.00 112.03 80 VAL B CA 1
ATOM 3683 C C . VAL B 2 80 ? 143.586 71.841 106.808 1.00 112.03 80 VAL B C 1
ATOM 3684 O O . VAL B 2 80 ? 144.294 72.100 107.801 1.00 112.03 80 VAL B O 1
ATOM 3688 N N . TYR B 2 81 ? 143.995 71.953 105.541 1.00 112.73 81 TYR B N 1
ATOM 3689 C CA . TYR B 2 81 ? 145.353 72.364 105.240 1.00 112.73 81 TYR B CA 1
ATOM 3690 C C . TYR B 2 81 ? 145.342 73.607 104.367 1.00 112.73 81 TYR B C 1
ATOM 3691 O O . TYR B 2 81 ? 144.367 73.894 103.671 1.00 112.73 81 TYR B O 1
ATOM 3700 N N . LEU B 2 82 ? 146.451 74.349 104.403 1.00 116.37 82 LEU B N 1
ATOM 3701 C CA . LEU B 2 82 ? 146.734 75.343 103.366 1.00 116.37 82 LEU B CA 1
ATOM 3702 C C . LEU B 2 82 ? 148.244 75.398 103.171 1.00 116.37 82 LEU B C 1
ATOM 3703 O O . LEU B 2 82 ? 148.958 75.998 103.980 1.00 116.37 82 LEU B O 1
ATOM 3708 N N . GLN B 2 83 ? 148.710 74.770 102.096 1.00 118.81 83 GLN B N 1
ATOM 3709 C CA . GLN B 2 83 ? 150.108 74.800 101.687 1.00 118.81 83 GLN B CA 1
ATOM 3710 C C . GLN B 2 83 ? 150.302 76.026 100.810 1.00 118.81 83 GLN B C 1
ATOM 3711 O O . GLN B 2 83 ? 149.985 76.007 99.620 1.00 118.81 83 GLN B O 1
ATOM 3717 N N . MET B 2 84 ? 150.829 77.095 101.396 1.00 122.54 84 MET B N 1
ATOM 3718 C CA . MET B 2 84 ? 151.058 78.334 100.670 1.00 122.54 84 MET B CA 1
ATOM 3719 C C . MET B 2 84 ? 152.410 78.285 99.977 1.00 122.54 84 MET B C 1
ATOM 3720 O O . MET B 2 84 ? 153.330 77.604 100.433 1.00 122.54 84 MET B O 1
ATOM 3725 N N . ASN B 2 85 ? 152.529 79.024 98.884 1.00 125.26 85 ASN B N 1
ATOM 3726 C CA . ASN B 2 85 ? 153.761 79.058 98.118 1.00 125.26 85 ASN B CA 1
ATOM 3727 C C . ASN B 2 85 ? 153.957 80.443 97.523 1.00 125.26 85 ASN B C 1
ATOM 3728 O O . ASN B 2 85 ? 153.094 81.315 97.648 1.00 125.26 85 ASN B O 1
ATOM 3733 N N . SER B 2 86 ? 155.108 80.635 96.876 1.00 126.64 86 SER B N 1
ATOM 3734 C CA . SER B 2 86 ? 155.388 81.865 96.145 1.00 126.64 86 SER B CA 1
ATOM 3735 C C . SER B 2 86 ? 155.257 83.084 97.048 1.00 126.64 86 SER B C 1
ATOM 3736 O O . SER B 2 86 ? 154.376 83.924 96.844 1.00 126.64 86 SER B O 1
ATOM 3739 N N . LEU B 2 87 ? 156.123 83.184 98.052 1.00 127.46 87 LEU B N 1
ATOM 3740 C CA . LEU B 2 87 ? 156.001 84.235 99.051 1.00 127.46 87 LEU B CA 1
ATOM 3741 C C . LEU B 2 87 ? 156.440 85.587 98.493 1.00 127.46 87 LEU B C 1
ATOM 3742 O O . LEU B 2 87 ? 157.444 85.700 97.786 1.00 127.46 87 LEU B O 1
ATOM 3747 N N . LYS B 2 88 ? 155.670 86.615 98.819 1.00 126.62 88 LYS B N 1
ATOM 3748 C CA . LYS B 2 88 ? 155.971 88.003 98.516 1.00 126.62 88 LYS B CA 1
ATOM 3749 C C . LYS B 2 88 ? 156.079 88.813 99.803 1.00 126.62 88 LYS B C 1
ATOM 3750 O O . LYS B 2 88 ? 155.462 88.481 100.820 1.00 126.62 88 LYS B O 1
ATOM 3756 N N . PRO B 2 89 ? 156.861 89.882 99.797 1.00 127.31 89 PRO B N 1
ATOM 3757 C CA . PRO B 2 89 ? 156.933 90.736 100.986 1.00 127.31 89 PRO B CA 1
ATOM 3758 C C . PRO B 2 89 ? 155.808 91.752 101.028 1.00 127.31 89 PRO B C 1
ATOM 3759 O O . PRO B 2 89 ? 155.650 92.463 102.022 1.00 127.31 89 PRO B O 1
ATOM 3763 N N . GLU B 2 90 ? 155.020 91.835 99.960 1.00 126.35 90 GLU B N 1
ATOM 3764 C CA . GLU B 2 90 ? 153.831 92.673 99.980 1.00 126.35 90 GLU B CA 1
ATOM 3765 C C . GLU B 2 90 ? 152.703 92.051 100.779 1.00 126.35 90 GLU B C 1
ATOM 3766 O O . GLU B 2 90 ? 151.988 92.765 101.484 1.00 126.35 90 GLU B O 1
ATOM 3772 N N . ASP B 2 91 ? 152.546 90.737 100.704 1.00 123.55 91 ASP B N 1
ATOM 3773 C CA . ASP B 2 91 ? 151.642 90.024 101.586 1.00 123.55 91 ASP B CA 1
ATOM 3774 C C . ASP B 2 91 ? 152.446 89.383 102.715 1.00 123.55 91 ASP B C 1
ATOM 3775 O O . ASP B 2 91 ? 153.186 88.416 102.545 1.00 123.55 91 ASP B O 1
ATOM 3780 N N . THR B 2 92 ? 152.325 90.005 103.881 1.00 121.41 92 THR B N 1
ATOM 3781 C CA . THR B 2 92 ? 152.875 89.510 105.138 1.00 121.41 92 THR B CA 1
ATOM 3782 C C . THR B 2 92 ? 151.960 89.994 106.258 1.00 121.41 92 THR B C 1
ATOM 3783 O O . THR B 2 92 ? 151.803 91.205 106.451 1.00 121.41 92 THR B O 1
ATOM 3787 N N . ALA B 2 93 ? 151.358 89.064 106.993 1.00 110.03 93 ALA B N 1
ATOM 3788 C CA . ALA B 2 93 ? 150.203 89.416 107.807 1.00 110.03 93 ALA B CA 1
ATOM 3789 C C . ALA B 2 93 ? 150.092 88.455 108.976 1.00 110.03 93 ALA B C 1
ATOM 3790 O O . ALA B 2 93 ? 150.969 87.616 109.199 1.00 110.03 93 ALA B O 1
ATOM 3792 N N . VAL B 2 94 ? 149.008 88.597 109.735 1.00 106.53 94 VAL B N 1
ATOM 3793 C CA . VAL B 2 94 ? 148.613 87.630 110.745 1.00 106.53 94 VAL B CA 1
ATOM 3794 C C . VAL B 2 94 ? 147.379 86.905 110.242 1.00 106.53 94 VAL B C 1
ATOM 3795 O O . VAL B 2 94 ? 146.529 87.466 109.549 1.00 106.53 94 VAL B O 1
ATOM 3799 N N . TYR B 2 95 ? 147.281 85.634 110.579 1.00 103.53 95 TYR B N 1
ATOM 3800 C CA . TYR B 2 95 ? 146.232 84.794 110.040 1.00 103.53 95 TYR B CA 1
ATOM 3801 C C . TYR B 2 95 ? 145.438 84.196 111.183 1.00 103.53 95 TYR B C 1
ATOM 3802 O O . TYR B 2 95 ? 146.003 83.522 112.043 1.00 103.53 95 TYR B O 1
ATOM 3811 N N . TYR B 2 96 ? 144.141 84.443 111.192 1.00 102.82 96 TYR B N 1
ATOM 3812 C CA . TYR B 2 96 ? 143.206 83.682 111.993 1.00 102.82 96 TYR B CA 1
ATOM 3813 C C . TYR B 2 96 ? 142.822 82.444 111.214 1.00 102.82 96 TYR B C 1
ATOM 3814 O O . TYR B 2 96 ? 142.673 82.494 109.993 1.00 102.82 96 TYR B O 1
ATOM 3823 N N . CYS B 2 97 ? 142.615 81.328 111.903 1.00 104.90 97 CYS B N 1
ATOM 3824 C CA . CYS B 2 97 ? 141.991 80.203 111.221 1.00 104.90 97 CYS B CA 1
ATOM 3825 C C . CYS B 2 97 ? 140.557 80.158 111.710 1.00 104.90 97 CYS B C 1
ATOM 3826 O O . CYS B 2 97 ? 140.312 80.042 112.913 1.00 104.90 97 CYS B O 1
ATOM 3829 N N . ALA B 2 98 ? 139.616 80.328 110.792 1.00 101.29 98 ALA B N 1
ATOM 3830 C CA . ALA B 2 98 ? 138.222 80.501 111.151 1.00 101.29 98 ALA B CA 1
ATOM 3831 C C . ALA B 2 98 ? 137.387 79.341 110.632 1.00 101.29 98 ALA B C 1
ATOM 3832 O O . ALA B 2 98 ? 137.665 78.763 109.580 1.00 101.29 98 ALA B O 1
ATOM 3834 N N . VAL B 2 99 ? 136.356 79.010 111.394 1.00 96.37 99 VAL B N 1
ATOM 3835 C CA . VAL B 2 99 ? 135.473 77.901 111.096 1.00 96.37 99 VAL B CA 1
ATOM 3836 C C . VAL B 2 99 ? 134.050 78.385 111.322 1.00 96.37 99 VAL B C 1
ATOM 3837 O O . VAL B 2 99 ? 133.832 79.379 112.021 1.00 96.37 99 VAL B O 1
ATOM 3841 N N . THR B 2 100 ? 133.069 77.712 110.731 1.00 95.89 100 THR B N 1
ATOM 3842 C CA . THR B 2 100 ? 131.673 78.070 110.949 1.00 95.89 100 THR B CA 1
ATOM 3843 C C . THR B 2 100 ? 130.832 76.830 111.184 1.00 95.89 100 THR B C 1
ATOM 3844 O O . THR B 2 100 ? 131.368 75.738 111.377 1.00 95.89 100 THR B O 1
ATOM 3848 N N . TYR B 2 101 ? 129.510 76.978 111.144 1.00 94.80 101 TYR B N 1
ATOM 3849 C CA . TYR B 2 101 ? 128.631 75.842 111.402 1.00 94.80 101 TYR B CA 1
ATOM 3850 C C . TYR B 2 101 ? 127.321 76.049 110.637 1.00 94.80 101 TYR B C 1
ATOM 3851 O O . TYR B 2 101 ? 127.218 76.982 109.836 1.00 94.80 101 TYR B O 1
ATOM 3860 N N . ARG B 2 102 ? 126.340 75.180 110.875 1.00 95.76 102 ARG B N 1
ATOM 3861 C CA . ARG B 2 102 ? 125.093 75.304 110.084 1.00 95.76 102 ARG B CA 1
ATOM 3862 C C . ARG B 2 102 ? 123.975 74.484 110.721 1.00 95.76 102 ARG B C 1
ATOM 3863 O O . ARG B 2 102 ? 124.289 73.517 111.438 1.00 95.76 102 ARG B O 1
ATOM 3871 N N . GLY B 2 103 ? 122.722 74.861 110.460 1.00 91.38 103 GLY B N 1
ATOM 3872 C CA . GLY B 2 103 ? 121.571 74.086 110.959 1.00 91.38 103 GLY B CA 1
ATOM 3873 C C . GLY B 2 103 ? 120.576 73.877 109.835 1.00 91.38 103 GLY B C 1
ATOM 3874 O O . GLY B 2 103 ? 120.762 74.493 108.769 1.00 91.38 103 GLY B O 1
ATOM 3875 N N . PRO B 2 104 ? 119.500 73.075 110.004 1.00 87.16 104 PRO B N 1
ATOM 3876 C CA . PRO B 2 104 ? 118.482 72.947 108.963 1.00 87.16 104 PRO B CA 1
ATOM 3877 C C . PRO B 2 104 ? 118.226 74.320 108.329 1.00 87.16 104 PRO B C 1
ATOM 3878 O O . PRO B 2 104 ? 118.148 75.288 109.060 1.00 87.16 104 PRO B O 1
ATOM 3882 N N . TRP B 2 105 ? 118.092 74.371 107.001 1.00 50.00 105 TRP B N 1
ATOM 3883 C CA . TRP B 2 105 ? 117.904 75.670 106.301 1.00 50.00 105 TRP B CA 1
ATOM 3884 C C . TRP B 2 105 ? 116.899 76.517 107.084 1.00 50.00 105 TRP B C 1
ATOM 3885 O O . TRP B 2 105 ? 117.180 77.712 107.302 1.00 50.00 105 TRP B O 1
ATOM 3896 N N . PHE B 2 106 ? 115.779 75.916 107.494 1.00 50.00 106 PHE B N 1
ATOM 3897 C CA . PHE B 2 106 ? 114.771 76.644 108.307 1.00 50.00 106 PHE B CA 1
ATOM 3898 C C . PHE B 2 106 ? 115.477 77.312 109.489 1.00 50.00 106 PHE B C 1
ATOM 3899 O O . PHE B 2 106 ? 115.300 78.530 109.684 1.00 50.00 106 PHE B O 1
ATOM 3907 N N . ASN B 2 107 ? 116.257 76.535 110.248 1.00 87.86 107 ASN B N 1
ATOM 3908 C CA . ASN B 2 107 ? 116.998 77.089 111.412 1.00 87.86 107 ASN B CA 1
ATOM 3909 C C . ASN B 2 107 ? 118.131 77.974 110.892 1.00 87.86 107 ASN B C 1
ATOM 3910 O O . ASN B 2 107 ? 118.039 79.206 111.057 1.00 87.86 107 ASN B O 1
ATOM 3915 N N . ARG B 2 108 ? 119.153 77.364 110.287 1.00 86.55 108 ARG B N 1
ATOM 3916 C CA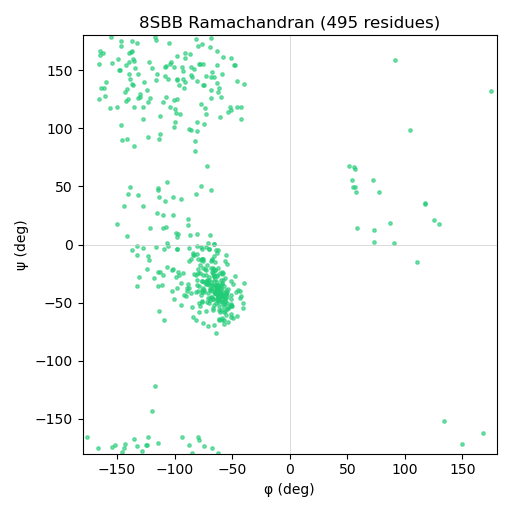 . ARG B 2 108 ? 120.287 78.125 109.717 1.00 86.55 108 ARG B CA 1
ATOM 3917 C C . ARG B 2 108 ? 120.862 79.017 110.818 1.00 86.55 108 ARG B C 1
ATOM 3918 O O . ARG B 2 108 ? 121.038 80.225 110.566 1.00 86.55 108 ARG B O 1
ATOM 3926 N N . ASP B 2 109 ? 121.125 78.443 111.995 1.00 86.17 109 ASP B N 1
ATOM 3927 C CA . ASP B 2 109 ? 121.754 79.218 113.096 1.00 86.17 109 ASP B CA 1
ATOM 3928 C C . ASP B 2 109 ? 123.266 79.160 112.904 1.00 86.17 109 ASP B C 1
ATOM 3929 O O . ASP B 2 109 ? 123.870 78.152 113.301 1.00 86.17 109 ASP B O 1
ATOM 3934 N N . PRO B 2 110 ? 123.909 80.185 112.314 1.00 87.74 110 PRO B N 1
ATOM 3935 C CA . PRO B 2 110 ? 125.333 80.105 112.023 1.00 87.74 110 PRO B CA 1
ATOM 3936 C C . PRO B 2 110 ? 126.144 80.246 113.315 1.00 87.74 110 PRO B C 1
ATOM 3937 O O . PRO B 2 110 ? 126.068 81.293 113.930 1.00 87.74 110 PRO B O 1
ATOM 3941 N N . HIS B 2 111 ? 126.897 79.209 113.688 1.00 83.66 111 HIS B N 1
ATOM 3942 C CA . HIS B 2 111 ? 127.768 79.319 114.886 1.00 83.66 111 HIS B CA 1
ATOM 3943 C C . HIS B 2 111 ? 129.205 79.619 114.437 1.00 83.66 111 HIS B C 1
ATOM 3944 O O . HIS B 2 111 ? 129.815 78.736 113.802 1.00 83.66 111 HIS B O 1
ATOM 3951 N N . TYR B 2 112 ? 129.720 80.815 114.752 1.00 78.94 112 TYR B N 1
ATOM 3952 C CA . TYR B 2 112 ? 131.081 81.226 114.313 1.00 78.94 112 TYR B CA 1
ATOM 3953 C C . TYR B 2 112 ? 132.090 80.996 115.441 1.00 78.94 112 TYR B C 1
ATOM 3954 O O . TYR B 2 112 ? 131.731 81.228 116.605 1.00 78.94 112 TYR B O 1
ATOM 3963 N N . TYR B 2 113 ? 133.305 80.555 115.106 1.00 81.92 113 TYR B N 1
ATOM 3964 C CA . TYR B 2 113 ? 134.356 80.288 116.123 1.00 81.92 113 TYR B CA 1
ATOM 3965 C C . TYR B 2 113 ? 135.698 80.836 115.608 1.00 81.92 113 TYR B C 1
ATOM 3966 O O . TYR B 2 113 ? 135.966 80.637 114.407 1.00 81.92 113 TYR B O 1
ATOM 3975 N N . TRP B 2 114 ? 136.512 81.494 116.452 1.00 83.43 114 TRP B N 1
ATOM 3976 C CA . TRP B 2 114 ? 137.748 82.146 115.919 1.00 83.43 114 TRP B CA 1
ATOM 3977 C C . TRP B 2 114 ? 139.005 81.918 116.765 1.00 83.43 114 TRP B C 1
ATOM 3978 O O . TRP B 2 114 ? 138.865 81.619 117.965 1.00 83.43 114 TRP B O 1
ATOM 3989 N N . GLY B 2 115 ? 140.182 82.063 116.144 1.00 102.46 115 GLY B N 1
ATOM 3990 C CA . GLY B 2 115 ? 141.491 81.922 116.822 1.00 102.46 115 GLY B CA 1
ATOM 3991 C C . GLY B 2 115 ? 142.548 82.515 115.899 1.00 102.46 115 GLY B C 1
ATOM 3992 O O . GLY B 2 115 ? 142.186 82.795 114.742 1.00 102.46 115 GLY B O 1
ATOM 3993 N N . GLN B 2 116 ? 143.763 82.759 116.398 1.00 106.54 116 GLN B N 1
ATOM 3994 C CA . GLN B 2 116 ? 144.781 83.440 115.553 1.00 106.54 116 GLN B CA 1
ATOM 3995 C C . GLN B 2 116 ? 146.176 82.922 115.898 1.00 106.54 116 GLN B C 1
ATOM 3996 O O . GLN B 2 116 ? 146.306 82.210 116.913 1.00 106.54 116 GLN B O 1
ATOM 4002 N N . GLY B 2 117 ? 147.176 83.296 115.094 1.00 107.43 117 GLY B N 1
ATOM 4003 C CA . GLY B 2 117 ? 148.563 82.851 115.325 1.00 107.43 117 GLY B CA 1
ATOM 4004 C C . GLY B 2 117 ? 149.316 82.733 114.012 1.00 107.43 117 GLY B C 1
ATOM 4005 O O . GLY B 2 117 ? 148.764 83.162 112.979 1.00 107.43 117 GLY B O 1
ATOM 4006 N N . THR B 2 118 ? 150.531 82.179 114.045 1.00 109.42 118 THR B N 1
ATOM 4007 C CA . THR B 2 118 ? 151.308 81.962 112.795 1.00 109.42 118 THR B CA 1
ATOM 4008 C C . THR B 2 118 ? 151.423 83.280 112.019 1.00 109.42 118 THR B C 1
ATOM 4009 O O . THR B 2 118 ? 151.015 83.306 110.841 1.00 109.42 118 THR B O 1
ATOM 4013 N N . GLN B 2 119 ? 151.938 84.337 112.655 1.00 116.07 119 GLN B N 1
ATOM 4014 C CA . GLN B 2 119 ? 152.164 85.607 111.914 1.00 116.07 119 GLN B CA 1
ATOM 4015 C C . GLN B 2 119 ? 153.158 85.313 110.787 1.00 116.07 119 GLN B C 1
ATOM 4016 O O . GLN B 2 119 ? 154.340 85.068 111.098 1.00 116.07 119 GLN B O 1
ATOM 4022 N N . VAL B 2 120 ? 152.698 85.333 109.534 1.00 118.25 120 VAL B N 1
ATOM 4023 C CA . VAL B 2 120 ? 153.582 84.959 108.388 1.00 118.25 120 VAL B CA 1
ATOM 4024 C C . VAL B 2 120 ? 154.742 85.951 108.284 1.00 118.25 120 VAL B C 1
ATOM 4025 O O . VAL B 2 120 ? 154.498 87.157 108.460 1.00 118.25 120 VAL B O 1
ATOM 4029 N N . THR B 2 121 ? 155.951 85.447 108.016 1.00 122.50 121 THR B N 1
ATOM 4030 C CA . THR B 2 121 ? 157.146 86.320 107.863 1.00 122.50 121 THR B CA 1
ATOM 4031 C C . THR B 2 121 ? 156.896 87.666 108.552 1.00 122.50 121 THR B C 1
ATOM 4032 O O . THR B 2 121 ? 157.000 87.693 109.794 1.00 122.50 121 THR B O 1
#

B-factor: mean 60.45, std 26.26, range [34.56, 129.69]

Radius of gyration: 26.22 Å; Cα contacts (8 Å, |Δi|>4): 772; chains: 2; bounding box: 81×73×55 Å

Foldseek 3Di:
DDQDDDCVVVLLCLVVPLCQQVVLVVVCVVVPDQCSNLPLVCVLFPVCQVVLVVPDFDPGFDDDVCQVVVVPDCVLVVSLVSNLPVLVVLVLVVLLVCLVPVPPDDVVSLLSNLLSNLVSLLLLLLSLLQLQLADDDVSNVSSQSSNLQLLPQLCNVQCPPQCLVAPQHQPRLLAAADPDALVVSVVSRPVVSVVVSLVVVQVVCVVDDQHSPHAPRRNCPSVVVNVVVCVVSCVVSDVVCPVRSVSSNVSNVVSVSLCSCVWQYFWHFFQDPVDGTDRDDQQRTEAEGGPVLCSNSLRCSQPSQCSVPVHGHSPNRGHDDPHHYDPGHDNVSSVASNPVPVVCVPVVVSSCVRQPQADRTTGHDVPPVVVVCVPSPHYD/DWDKAWDWADADDQFWKTKIKIATDDDPAQWKKKFKWWAQVVRDTDTAWIAGSVGDTDGDPVQPPFWDKAADDPPRMIMIIGGNHDPNDFTWMKTWMWHADDPVCGPIHIHIDTDRRYD

InterPro domains:
  IPR005804 Fatty acid desaturase domain [PF00487] (128-339)
  IPR033885 Alkane/xylene monooxygenase [PTHR38674] (18-394)
  IPR033885 Alkane/xylene monooxygenase [cd03512] (53-369)

Nearest PDB structures (foldseek):
  8sbb-assembly1_A  TM=1.003E+00  e=4.064E-62  Fontimonas thermophila
  8f6t-assembly1_A  TM=9.669E-01  e=2.234E-29  Fontimonas thermophila
  8vy9-assembly1_R  TM=1.942E-01  e=2.333E+00  Homo sapiens
  8sbb-assembly1_B  TM=1.008E+00  e=5.182E-23  synthetic construct
  4lde-assembly1_B  TM=9.280E-01  e=1.957E-15  Lama glama

Secondary structure (DSSP, 8-state):
-B---SSSGGGTHHHHGGGHHHHHHHHHHHTT-SGGGTTHHHIIIIIHHHHHHHH-B------STTHHHHTS-THHHHHHHTHHHHHHHHHHHHHHHHHHTGGG--HHHHHHHHHHHHHHHHHHHHHHGGGTS-SSHHHHHHHHHHHHTTT-TTHHHIIIIIIHHHSSSTT-TTSPPBT--HHHHHHHHHHHHHHHHHHHHHHHHHTSSS-SS-SS-SSSSSHHHHHHHHHHHHHHH-GGGHHHHHHHHHHHHHHHHHHHHHHSTTB-PPBPTTS-BPPP-TTSS-B--BHHHHHHSTT-S-HHHHHH-SS--TTT----SSS-B-SS-HHHHHHHHSSHHHHHHHHHHHHHHHHTSSTTTB-B-TTSHHHHHHTTT---/---EEEE------TT-EEEEEEEE--------EEEEEEE-TT---EEEEEEESS------TTTTTT-EEE--SSSS--EEEEES--SSS--EEEEEE-----TTT-----B--EE----

CATH classification: 2.60.40.10